Protein AF-A0A353NA26-F1 (afdb_monomer_lite)

pLDDT: mean 91.97, std 5.31, range [67.44, 97.88]

Foldseek 3Di:
DCCLFPVLVVLLVVLVVVLVVLVVVLVVLVVVQVVVVQWDADPNDIDGNLVSLVVNLLSLLVSLQSVLSVLQSVLSVQLLCDDPQFGHDFLLSVPQSNVLSNVLSVLSNVLSVLSVVLNVDPDNVVSNCCSVVVNVVSCCCRPPNPSVVCCVPPCVVPVCVRGVVLSVLLVVLQCVVVVVVVDDDDDDDDDPPDDPVPDDCLDPCNQQVAPDDFVVQQVVCCVAFLVDPQWHWPGWDWDWAAFPSGIFIKIKTQGWGNQVSVPDDPCSLAPAAQWGFAMWMFGRNDDPPVRHTHIQWGDVNIDGHVRRVQFAAQDRTQNAEQDPRFKHKFPWQDFYFHADDPPRRTDTHGDPDDDFDFLLDLVVLVVVCVVVVNCCSNVPPGHDRRMGMDGCSYPVSVVCVVCVQWDKDPDWDWDGDPNDIDIHIDTHHDTSSRGGHD

Sequence (438 aa):
LGFYLFSYPLYQKLIITFLGLMILSLLSTALFYLLAQAYWYQDKKFQFWPRARTHLTILGALFFLIKAGDHYISRYSMLYEEKILLTGVDFTAHHLRIFGNNILTIIAIASACLLICSLFRKHPLRLIFTGLGLWLGSLVLLTLVVPPIVEALMVKPNQFIVEEEYLDHHIQYTRLGFGLDRIKEQAYELNLNADLSTIDKSHPSLTNLRIWDWRPLLPAYNQLQSFRSYYTFYDLDIDRYPTPSGQKQVMIAARELEAGKAENSWLNLHLTYTHGYGLAMNEVSQANSVGQPLFLVKDLPPVVSPALPELKLVRPEIYFGERQNTYSIVRTKEKEFDYPAGAGKTMTTTYQGRDGISLRRFLTRILFAAKLQESNLILSGYIKDESRILLHCNIKERVSKLAPFLGLDSDPYLVVADGRLFWMIDAYTTSRYFPYAK

Secondary structure (DSSP, 8-state):
-HIIIIIHHHHHHHHHHHHHHHHHHHHHHHHHHHHTT-EEEETTEEEE-HHHHHHHHHHHHHHHHHHHHHHHHHHHHGGG-B-SS-BS--HHIIIIIHHHHHHHHHHHHHHHHHHHHHTTSS-HHHHHHHHHHHHHHHHIIIIIIHHHHHIIIIIGGGHHHHHHHHHHHHHHHHHHHTTGGG---------TT--GGGS-TTSHHHHT-----HHHHHHHHHHHT--STTEE----EEEEEEETTEEEEEEEEE-EE-HHHH--SHHIIIIIS--EE-EEEEEEEEE-TTS-EEEEEETTTTEE-TT-TT---S--EESSBSS---EEEES-SSPEEEEEETTTEEEEE----S-SEE--SHHHHHHHHHHHT-THHHH-TT--TT-EEEE--BHHHHHHHH-TTSEE-S--EEEEETTEEEEE--EE---S--TT--

Radius of gyration: 34.39 Å; chains: 1; bounding box: 105×46×80 Å

Structure (mmCIF, N/CA/C/O backbone):
data_AF-A0A353NA26-F1
#
_entry.id   AF-A0A353NA26-F1
#
loop_
_atom_site.group_PDB
_atom_site.id
_atom_site.type_symbol
_atom_site.label_atom_id
_atom_site.label_alt_id
_atom_site.label_comp_id
_atom_site.label_asym_id
_atom_site.label_entity_id
_atom_site.label_seq_id
_atom_site.pdbx_PDB_ins_code
_atom_site.Cartn_x
_atom_site.Cartn_y
_atom_site.Cartn_z
_atom_site.occupancy
_atom_site.B_iso_or_equiv
_atom_site.auth_seq_id
_atom_site.auth_comp_id
_atom_site.auth_asym_id
_atom_site.auth_atom_id
_atom_site.pdbx_PDB_model_num
ATOM 1 N N . LEU A 1 1 ? -3.322 -5.591 -24.172 1.00 85.19 1 LEU A N 1
ATOM 2 C CA . LEU A 1 1 ? -3.339 -5.119 -22.766 1.00 85.19 1 LEU A CA 1
ATOM 3 C C . LEU A 1 1 ? -2.504 -6.006 -21.831 1.00 85.19 1 LEU A C 1
ATOM 5 O O . LEU A 1 1 ? -1.540 -5.506 -21.273 1.00 85.19 1 LEU A O 1
ATOM 9 N N . GLY A 1 2 ? -2.775 -7.316 -21.715 1.00 90.31 2 GLY A N 1
ATOM 10 C CA . GLY A 1 2 ? -2.060 -8.202 -20.771 1.00 90.31 2 GLY A CA 1
ATOM 11 C C . GLY A 1 2 ? -0.522 -8.199 -20.860 1.00 90.31 2 GLY A C 1
ATOM 12 O O . GLY A 1 2 ? 0.140 -8.147 -19.828 1.00 90.31 2 GLY A O 1
ATOM 13 N N . PHE A 1 3 ? 0.057 -8.161 -22.069 1.00 93.19 3 PHE A N 1
ATOM 14 C CA . PHE A 1 3 ? 1.513 -8.021 -22.245 1.00 93.19 3 PHE A CA 1
ATOM 15 C C . PHE A 1 3 ? 2.061 -6.760 -21.561 1.00 93.19 3 PHE A C 1
ATOM 17 O O . PHE A 1 3 ? 3.038 -6.833 -20.827 1.00 93.19 3 PHE A O 1
ATOM 24 N N . TYR A 1 4 ? 1.408 -5.619 -21.772 1.00 92.12 4 TYR A N 1
ATOM 25 C CA . TYR A 1 4 ? 1.833 -4.321 -21.257 1.00 92.12 4 TYR A CA 1
ATOM 26 C C . TYR A 1 4 ? 1.674 -4.212 -19.739 1.00 92.12 4 TYR A C 1
ATOM 28 O O . TYR A 1 4 ? 2.554 -3.667 -19.084 1.00 92.12 4 TYR A O 1
ATOM 36 N N . LEU A 1 5 ? 0.597 -4.764 -19.173 1.00 89.81 5 LEU A N 1
ATOM 37 C CA . LEU A 1 5 ? 0.354 -4.695 -17.728 1.00 89.81 5 LEU A CA 1
ATOM 38 C C . LEU A 1 5 ? 1.222 -5.673 -16.933 1.00 89.81 5 LEU A C 1
ATOM 40 O O . LEU A 1 5 ? 1.643 -5.340 -15.828 1.00 89.81 5 LEU A O 1
ATOM 44 N N . PHE A 1 6 ? 1.466 -6.874 -17.467 1.00 90.50 6 PHE A N 1
ATOM 45 C CA . PHE A 1 6 ? 2.047 -7.976 -16.695 1.00 90.50 6 PHE A CA 1
ATOM 46 C C . PHE A 1 6 ? 3.403 -8.440 -17.235 1.00 90.50 6 PHE A C 1
ATOM 48 O O . PHE A 1 6 ? 4.379 -8.509 -16.489 1.00 90.50 6 PHE A O 1
ATOM 55 N N . SER A 1 7 ? 3.493 -8.754 -18.529 1.00 94.56 7 SER A N 1
ATOM 56 C CA . SER A 1 7 ? 4.694 -9.373 -19.109 1.00 94.56 7 SER A CA 1
ATOM 57 C C . SER A 1 7 ? 5.852 -8.387 -19.263 1.00 94.56 7 SER A C 1
ATOM 59 O O . SER A 1 7 ? 6.984 -8.707 -18.909 1.00 94.56 7 SER A O 1
ATOM 61 N N . TYR A 1 8 ? 5.586 -7.181 -19.763 1.00 94.25 8 TYR A N 1
ATOM 62 C CA . TYR A 1 8 ? 6.605 -6.166 -20.006 1.00 94.25 8 TYR A CA 1
ATOM 63 C C . TYR A 1 8 ? 7.326 -5.730 -18.715 1.00 94.25 8 TYR A C 1
ATOM 65 O O . TYR A 1 8 ? 8.558 -5.804 -18.699 1.00 94.25 8 TYR A O 1
ATOM 73 N N . PRO A 1 9 ? 6.635 -5.371 -17.610 1.00 92.88 9 PRO A N 1
ATOM 74 C CA . PRO A 1 9 ? 7.305 -5.012 -16.358 1.00 92.88 9 PRO A CA 1
ATOM 75 C C . PRO A 1 9 ? 8.165 -6.150 -15.803 1.00 92.88 9 PRO A C 1
ATOM 77 O O . PRO A 1 9 ? 9.255 -5.909 -15.281 1.00 92.88 9 PRO A O 1
ATOM 80 N N . LEU A 1 10 ? 7.707 -7.398 -15.959 1.00 94.44 10 LEU A N 1
ATOM 81 C CA . LEU A 1 10 ? 8.469 -8.581 -15.573 1.00 94.44 10 LEU A CA 1
ATOM 82 C C . LEU A 1 10 ? 9.744 -8.723 -16.416 1.00 94.44 10 LEU A C 1
ATOM 84 O O . LEU A 1 10 ? 10.831 -8.851 -15.853 1.00 94.44 10 LEU A O 1
ATOM 88 N N . TYR A 1 11 ? 9.641 -8.656 -17.747 1.00 95.19 11 TYR A N 1
ATOM 89 C CA . TYR A 1 11 ? 10.803 -8.729 -18.638 1.00 95.19 11 TYR A CA 1
ATOM 90 C C . TYR A 1 11 ? 11.790 -7.591 -18.381 1.00 95.19 11 TYR A C 1
ATOM 92 O O . TYR A 1 11 ? 12.990 -7.838 -18.276 1.00 95.19 11 TYR A O 1
ATOM 100 N N . GLN A 1 12 ? 11.296 -6.367 -18.191 1.00 94.31 12 GLN A N 1
ATOM 101 C CA . GLN A 1 12 ? 12.121 -5.215 -17.842 1.00 94.31 12 GLN A CA 1
ATOM 102 C C . GLN A 1 12 ? 12.862 -5.446 -16.518 1.00 94.31 12 GLN A C 1
ATOM 104 O O . GLN A 1 12 ? 14.072 -5.223 -16.435 1.00 94.31 12 GLN A O 1
ATOM 109 N N . LYS A 1 13 ? 12.176 -5.956 -15.485 1.00 95.00 13 LYS A N 1
ATOM 110 C CA . LYS A 1 13 ? 12.796 -6.253 -14.189 1.00 95.00 13 LYS A CA 1
ATOM 111 C C . LYS A 1 13 ? 13.861 -7.345 -14.296 1.00 95.00 13 LYS A C 1
ATOM 113 O O . LYS A 1 13 ? 14.925 -7.203 -13.689 1.00 95.00 13 LYS A O 1
ATOM 118 N N . LEU A 1 14 ? 13.604 -8.401 -15.069 1.00 96.94 14 LEU A N 1
ATOM 119 C CA . LEU A 1 14 ? 14.572 -9.471 -15.317 1.00 96.94 14 LEU A CA 1
ATOM 120 C C . LEU A 1 14 ? 15.811 -8.939 -16.039 1.00 96.94 14 LEU A C 1
ATOM 122 O O . LEU A 1 14 ? 16.917 -9.151 -15.551 1.00 96.94 14 LEU A O 1
ATOM 126 N N . ILE A 1 15 ? 15.643 -8.200 -17.140 1.00 96.50 15 ILE A N 1
ATOM 127 C CA . ILE A 1 15 ? 16.769 -7.646 -17.905 1.00 96.50 15 ILE A CA 1
ATOM 128 C C . ILE A 1 15 ? 17.620 -6.715 -17.042 1.00 96.50 15 ILE A C 1
ATOM 130 O O . ILE A 1 15 ? 18.834 -6.891 -17.006 1.00 96.50 15 ILE A O 1
ATOM 134 N N . ILE A 1 16 ? 17.014 -5.785 -16.294 1.00 95.88 16 ILE A N 1
ATOM 135 C CA . ILE A 1 16 ? 17.757 -4.882 -15.396 1.00 95.88 16 ILE A CA 1
ATOM 136 C C . ILE A 1 16 ? 18.535 -5.679 -14.340 1.00 95.88 16 ILE A C 1
ATOM 138 O O . ILE A 1 16 ? 19.700 -5.383 -14.074 1.00 95.88 16 ILE A O 1
ATOM 142 N N . THR A 1 17 ? 17.918 -6.713 -13.760 1.00 97.44 17 THR A N 1
ATOM 143 C CA . THR A 1 17 ? 18.562 -7.561 -12.745 1.00 97.44 17 THR A CA 1
ATOM 144 C C . THR A 1 17 ? 19.743 -8.336 -13.337 1.00 97.44 17 THR A C 1
ATOM 146 O O . THR A 1 17 ? 20.843 -8.288 -12.788 1.00 97.44 17 THR A O 1
ATOM 149 N N . PHE A 1 18 ? 19.557 -9.001 -14.481 1.00 96.94 18 PHE A N 1
ATOM 150 C CA . PHE A 1 18 ? 20.625 -9.738 -15.162 1.00 96.94 18 PHE A CA 1
ATOM 151 C C . PHE A 1 18 ? 21.741 -8.819 -15.656 1.00 96.94 18 PHE A C 1
ATOM 153 O O . PHE A 1 18 ? 22.911 -9.169 -15.526 1.00 96.94 18 PHE A O 1
ATOM 160 N N . LEU A 1 19 ? 21.409 -7.633 -16.166 1.00 96.56 19 LEU A N 1
ATOM 161 C CA . LEU A 1 19 ? 22.395 -6.636 -16.570 1.00 96.56 19 LEU A CA 1
ATOM 162 C C . LEU A 1 19 ? 23.231 -6.173 -15.368 1.00 96.56 19 LEU A C 1
ATOM 164 O O . LEU A 1 19 ? 24.453 -6.113 -15.473 1.00 96.56 19 LEU A O 1
ATOM 168 N N . GLY A 1 20 ? 22.599 -5.912 -14.218 1.00 96.81 20 GLY A N 1
ATOM 169 C CA . GLY A 1 20 ? 23.292 -5.559 -12.976 1.00 96.81 20 GLY A CA 1
ATOM 170 C C . GLY A 1 20 ? 24.234 -6.664 -12.489 1.00 96.81 20 GLY A C 1
ATOM 171 O O . GLY A 1 20 ? 25.401 -6.395 -12.204 1.00 96.81 20 GLY A O 1
ATOM 172 N N . LEU A 1 21 ? 23.766 -7.918 -12.474 1.00 97.25 21 LEU A N 1
ATOM 173 C CA . LEU A 1 21 ? 24.596 -9.082 -12.139 1.00 97.25 21 LEU A CA 1
ATOM 174 C C . LEU A 1 21 ? 25.753 -9.274 -13.129 1.00 97.25 21 LEU A C 1
ATOM 176 O O . LEU A 1 21 ? 26.859 -9.612 -12.715 1.00 97.25 21 LEU A O 1
ATOM 180 N N . MET A 1 22 ? 25.529 -9.030 -14.423 1.00 96.88 22 MET A N 1
ATOM 181 C CA . MET A 1 22 ? 26.577 -9.115 -15.442 1.00 96.88 22 MET A CA 1
ATOM 182 C C . MET A 1 22 ? 27.620 -8.021 -15.321 1.00 96.88 22 MET A C 1
ATOM 184 O O . MET A 1 22 ? 28.806 -8.325 -15.416 1.00 96.88 22 MET A O 1
ATOM 188 N N . ILE A 1 23 ? 27.217 -6.778 -15.065 1.00 96.56 23 ILE A N 1
ATOM 189 C CA . ILE A 1 23 ? 28.161 -5.687 -14.811 1.00 96.56 23 ILE A CA 1
ATOM 190 C C . ILE A 1 23 ? 28.985 -6.002 -13.562 1.00 96.56 23 ILE A C 1
ATOM 192 O O . ILE A 1 23 ? 30.209 -5.914 -13.613 1.00 96.56 23 ILE A O 1
ATOM 196 N N . LEU A 1 24 ? 28.346 -6.440 -12.471 1.00 97.44 24 LEU A N 1
ATOM 197 C CA . LEU A 1 24 ? 29.047 -6.832 -11.249 1.00 97.44 24 LEU A CA 1
ATOM 198 C C . LEU A 1 24 ? 30.035 -7.975 -11.514 1.00 97.44 24 LEU A C 1
ATOM 200 O O . LEU A 1 24 ? 31.206 -7.856 -11.173 1.00 97.44 24 LEU A O 1
ATOM 204 N N . SER A 1 25 ? 29.601 -9.043 -12.188 1.00 96.94 25 SER A N 1
ATOM 205 C CA . SER A 1 25 ? 30.463 -10.172 -12.556 1.00 96.94 25 SER A CA 1
ATOM 206 C C . SER A 1 25 ? 31.644 -9.732 -13.424 1.00 96.94 25 SER A C 1
ATOM 208 O O . SER A 1 25 ? 32.778 -10.143 -13.183 1.00 96.94 25 SER A O 1
ATOM 210 N N . LEU A 1 26 ? 31.410 -8.884 -14.428 1.00 95.06 26 LEU A N 1
ATOM 211 C CA . LEU A 1 26 ? 32.451 -8.389 -15.328 1.00 95.06 26 LEU A CA 1
ATOM 212 C C . LEU A 1 26 ? 33.458 -7.501 -14.585 1.00 95.06 26 LEU A C 1
ATOM 214 O O . LEU A 1 26 ? 34.660 -7.674 -14.764 1.00 95.06 26 LEU A O 1
ATOM 218 N N . LEU A 1 27 ? 32.998 -6.611 -13.704 1.00 95.75 27 LEU A N 1
ATOM 219 C CA . LEU A 1 27 ? 33.871 -5.763 -12.888 1.00 95.75 27 LEU A CA 1
ATOM 220 C C . LEU A 1 27 ? 34.656 -6.573 -11.851 1.00 95.75 27 LEU A C 1
ATOM 222 O O . LEU A 1 27 ? 35.863 -6.388 -11.733 1.00 95.75 27 LEU A O 1
ATOM 226 N N . SER A 1 28 ? 34.011 -7.498 -11.136 1.00 96.19 28 SER A N 1
ATOM 227 C CA . SER A 1 28 ? 34.674 -8.356 -10.148 1.00 96.19 28 SER A CA 1
ATOM 228 C C . SER A 1 28 ? 35.721 -9.264 -10.792 1.00 96.19 28 SER A C 1
ATOM 230 O O . SER A 1 28 ? 36.824 -9.392 -10.265 1.00 96.19 28 SER A O 1
ATOM 232 N N . THR A 1 29 ? 35.419 -9.860 -11.949 1.00 94.62 29 THR A N 1
ATOM 233 C CA . THR A 1 29 ? 36.387 -10.695 -12.682 1.00 94.62 29 THR A CA 1
ATOM 234 C C . THR A 1 29 ? 37.525 -9.867 -13.272 1.00 94.62 29 THR A C 1
ATOM 236 O O . THR A 1 29 ? 38.681 -10.275 -13.169 1.00 94.62 29 THR A O 1
ATOM 239 N N . ALA A 1 30 ? 37.241 -8.683 -13.823 1.00 90.69 30 ALA A N 1
ATOM 240 C CA . ALA A 1 30 ? 38.273 -7.766 -14.299 1.00 90.69 30 ALA A CA 1
ATOM 241 C C . ALA A 1 30 ? 39.195 -7.305 -13.158 1.00 90.69 30 ALA A C 1
ATOM 243 O O . ALA A 1 30 ? 40.416 -7.351 -13.308 1.00 90.69 30 ALA A O 1
ATOM 244 N N . LEU A 1 31 ? 38.629 -6.927 -12.006 1.00 93.38 31 LEU A N 1
ATOM 245 C CA . LEU A 1 31 ? 39.381 -6.531 -10.815 1.00 93.38 31 LEU A CA 1
ATOM 246 C C . LEU A 1 31 ? 40.242 -7.680 -10.288 1.00 93.38 31 LEU A C 1
ATOM 248 O O . LEU A 1 31 ? 41.420 -7.476 -10.008 1.00 93.38 31 LEU A O 1
ATOM 252 N N . PHE A 1 32 ? 39.687 -8.889 -10.199 1.00 94.12 32 PHE A N 1
ATOM 253 C CA . PHE A 1 32 ? 40.440 -10.074 -9.795 1.00 94.12 32 PHE A CA 1
ATOM 254 C C . PHE A 1 32 ? 41.658 -10.301 -10.699 1.00 94.12 32 PHE A C 1
ATOM 256 O O . PHE A 1 32 ? 42.764 -10.482 -10.198 1.00 94.12 32 PHE A O 1
ATOM 263 N N . TYR A 1 33 ? 41.487 -10.236 -12.024 1.00 90.62 33 TYR A N 1
ATOM 264 C CA . TYR A 1 33 ? 42.602 -10.408 -12.961 1.00 90.62 33 TYR A CA 1
ATOM 265 C C . TYR A 1 33 ? 43.621 -9.265 -12.914 1.00 90.62 33 TYR A C 1
ATOM 267 O O . TYR A 1 33 ? 44.806 -9.505 -13.148 1.00 90.62 33 TYR A O 1
ATOM 275 N N . LEU A 1 34 ? 43.184 -8.046 -12.591 1.00 88.50 34 LEU A N 1
ATOM 276 C CA . LEU A 1 34 ? 44.075 -6.910 -12.369 1.00 88.50 34 LEU A CA 1
ATOM 277 C C . LEU A 1 34 ? 44.931 -7.129 -11.112 1.00 88.50 34 LEU A C 1
ATOM 279 O O . LEU A 1 34 ? 46.152 -7.010 -11.186 1.00 88.50 34 LEU A O 1
ATOM 283 N N . LEU A 1 35 ? 44.314 -7.514 -9.990 1.00 91.38 35 LEU A N 1
ATOM 284 C CA . LEU A 1 35 ? 45.003 -7.789 -8.722 1.00 91.38 35 LEU A CA 1
ATOM 285 C C . LEU A 1 35 ? 45.927 -9.008 -8.806 1.00 91.38 35 LEU A C 1
ATOM 287 O O . LEU A 1 35 ? 47.027 -8.987 -8.264 1.00 91.38 35 LEU A O 1
ATOM 291 N N . ALA A 1 36 ? 45.510 -10.046 -9.531 1.00 89.12 36 ALA A N 1
ATOM 292 C CA . ALA A 1 36 ? 46.322 -11.229 -9.799 1.00 89.12 36 ALA A CA 1
ATOM 293 C C . ALA A 1 36 ? 47.475 -10.967 -10.788 1.00 89.12 36 ALA A C 1
ATOM 295 O O . ALA A 1 36 ? 48.194 -11.904 -11.128 1.00 89.12 36 ALA A O 1
ATOM 296 N N . GLN A 1 37 ? 47.628 -9.729 -11.284 1.00 84.69 37 GLN A N 1
ATOM 297 C CA . GLN A 1 37 ? 48.629 -9.341 -12.282 1.00 84.69 37 GLN A CA 1
ATOM 298 C C . GLN A 1 37 ? 48.627 -10.278 -13.499 1.00 84.69 37 GLN A C 1
ATOM 300 O O . GLN A 1 37 ? 49.669 -10.650 -14.036 1.00 84.69 37 GLN A O 1
ATOM 305 N N . ALA A 1 38 ? 47.435 -10.661 -13.971 1.00 81.06 38 ALA A N 1
ATOM 306 C CA . ALA A 1 38 ? 47.245 -11.555 -15.117 1.00 81.06 38 ALA A CA 1
ATOM 307 C C . ALA A 1 38 ? 47.555 -10.878 -16.475 1.00 81.06 3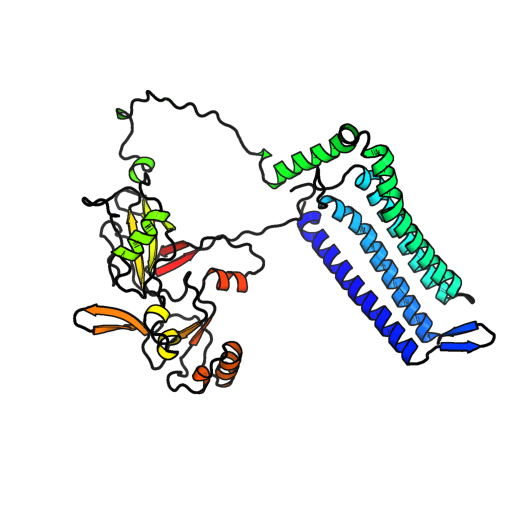8 ALA A C 1
ATOM 309 O O . ALA A 1 38 ? 46.945 -11.194 -17.504 1.00 81.06 38 ALA A O 1
ATOM 310 N N . TYR A 1 39 ? 48.496 -9.933 -16.476 1.00 80.88 39 TYR A N 1
ATOM 311 C CA . TYR A 1 39 ? 48.973 -9.167 -17.615 1.00 80.88 39 TYR A CA 1
ATOM 312 C C . TYR A 1 39 ? 50.503 -9.076 -17.581 1.00 80.88 39 TYR A C 1
ATOM 314 O O . TYR A 1 39 ? 51.113 -9.037 -16.517 1.00 80.88 39 TYR A O 1
ATOM 322 N N . TRP A 1 40 ? 51.137 -9.014 -18.749 1.00 78.50 40 TRP A N 1
ATOM 323 C CA . TRP A 1 40 ? 52.563 -8.717 -18.864 1.00 78.50 40 TRP A CA 1
ATOM 324 C C . TRP A 1 40 ? 52.828 -7.784 -20.044 1.00 78.50 40 TRP A C 1
ATOM 326 O O . TRP A 1 40 ? 52.014 -7.644 -20.965 1.00 78.50 40 TRP A O 1
ATOM 336 N N . TYR A 1 41 ? 53.980 -7.121 -20.001 1.00 74.94 41 TYR A N 1
ATOM 337 C CA . TYR A 1 41 ? 54.417 -6.185 -21.026 1.00 74.94 41 TYR A CA 1
ATOM 338 C C . TYR A 1 41 ? 55.638 -6.753 -21.747 1.00 74.94 41 TYR A C 1
ATOM 340 O O . TYR A 1 41 ? 56.676 -6.969 -21.129 1.00 74.94 41 TYR A O 1
ATOM 348 N N . GLN A 1 42 ? 55.510 -7.011 -23.048 1.00 70.12 42 GLN A N 1
ATOM 349 C CA . GLN A 1 42 ? 56.597 -7.530 -23.883 1.00 70.12 42 GLN A CA 1
ATOM 350 C C . GLN A 1 42 ? 56.565 -6.828 -25.246 1.00 70.12 42 GLN A C 1
ATOM 352 O O . GLN A 1 42 ? 55.502 -6.706 -25.853 1.00 70.12 42 GLN A O 1
ATOM 357 N N . ASP A 1 43 ? 57.706 -6.314 -25.715 1.00 69.50 43 ASP A N 1
ATOM 358 C CA . ASP A 1 43 ? 57.867 -5.644 -27.021 1.00 69.50 43 ASP A CA 1
ATOM 359 C C . ASP A 1 43 ? 56.856 -4.520 -27.314 1.00 69.50 43 ASP A C 1
ATOM 361 O O . ASP A 1 43 ? 56.253 -4.458 -28.389 1.00 69.50 43 ASP A O 1
ATOM 365 N N . LYS A 1 44 ? 56.628 -3.629 -26.338 1.00 67.44 44 LYS A N 1
ATOM 366 C CA . LYS A 1 44 ? 55.615 -2.553 -26.400 1.00 67.44 44 LYS A CA 1
ATOM 367 C C . LYS A 1 44 ? 54.173 -3.042 -26.623 1.00 67.44 44 LYS A C 1
ATOM 369 O O . LYS A 1 44 ? 53.304 -2.264 -27.014 1.00 67.44 44 LYS A O 1
ATOM 374 N N . LYS A 1 45 ? 53.896 -4.327 -26.379 1.00 69.00 45 LYS A N 1
ATOM 375 C CA . LYS A 1 45 ? 52.565 -4.931 -26.491 1.00 69.00 45 LYS A CA 1
ATOM 376 C C . LYS A 1 45 ? 52.097 -5.389 -25.119 1.00 69.00 45 LYS A C 1
ATOM 378 O O . LYS A 1 45 ? 52.761 -6.164 -24.436 1.00 69.00 45 LYS A O 1
ATOM 383 N N . PHE A 1 46 ? 50.915 -4.919 -24.745 1.00 71.06 46 PHE A N 1
ATOM 384 C CA . PHE A 1 46 ? 50.217 -5.367 -23.551 1.00 71.06 46 PHE A CA 1
ATOM 385 C C . PHE A 1 46 ? 49.540 -6.712 -23.836 1.00 71.06 46 PHE A C 1
ATOM 387 O O . PHE A 1 46 ? 48.725 -6.808 -24.761 1.00 71.06 46 PHE A O 1
ATOM 394 N N . GLN A 1 47 ? 49.902 -7.756 -23.090 1.00 72.56 47 GLN A N 1
ATOM 395 C CA . GLN A 1 47 ? 49.342 -9.097 -23.250 1.00 72.56 47 GLN A CA 1
ATOM 396 C C . GLN A 1 47 ? 48.682 -9.560 -21.951 1.00 72.56 47 GLN A C 1
ATOM 398 O O . GLN A 1 47 ? 49.172 -9.293 -20.860 1.00 72.56 47 GLN A O 1
ATOM 403 N N . PHE A 1 48 ? 47.558 -10.261 -22.086 1.00 76.81 48 PHE A N 1
ATOM 404 C CA . PHE A 1 48 ? 46.820 -10.866 -20.980 1.00 76.81 48 PHE A CA 1
ATOM 405 C C . PHE A 1 48 ? 46.946 -12.381 -21.022 1.00 76.81 48 PHE A C 1
ATOM 407 O O . PHE A 1 48 ? 47.100 -12.973 -22.095 1.00 76.81 48 PHE A O 1
ATOM 414 N N . TRP A 1 49 ? 46.752 -13.019 -19.869 1.00 82.38 49 TRP A N 1
ATOM 415 C CA . TRP A 1 49 ? 46.594 -14.467 -19.797 1.00 82.38 49 TRP A CA 1
ATOM 416 C C . TRP A 1 49 ? 45.476 -14.939 -20.749 1.00 82.38 49 TRP A C 1
ATOM 418 O O . TRP A 1 49 ? 44.353 -14.426 -20.672 1.00 82.38 49 TRP A O 1
ATOM 428 N N . PRO A 1 50 ? 45.720 -15.942 -21.618 1.00 81.81 50 PRO A N 1
ATOM 429 C CA . PRO A 1 50 ? 44.735 -16.385 -22.610 1.00 81.81 50 PRO A CA 1
ATOM 430 C C . PRO A 1 50 ? 43.381 -16.794 -22.008 1.00 81.81 50 PRO A C 1
ATOM 432 O O . PRO A 1 50 ? 42.328 -16.497 -22.577 1.00 81.81 50 PRO A O 1
ATOM 435 N N . ARG A 1 51 ? 43.396 -17.421 -20.822 1.00 86.25 51 ARG A N 1
ATOM 436 C CA . ARG A 1 51 ? 42.181 -17.802 -20.082 1.00 86.25 51 ARG A CA 1
ATOM 437 C C . ARG A 1 51 ? 41.414 -16.587 -19.557 1.00 86.25 51 ARG A C 1
ATOM 439 O O . ARG A 1 51 ? 40.203 -16.529 -19.741 1.00 86.25 51 ARG A O 1
ATOM 446 N N . ALA A 1 52 ? 42.112 -15.606 -18.979 1.00 86.88 52 ALA A N 1
ATOM 447 C CA . ALA A 1 52 ? 41.504 -14.366 -18.492 1.00 86.88 52 ALA A CA 1
ATOM 448 C C . ALA A 1 52 ? 40.856 -13.580 -19.639 1.00 86.88 52 ALA A C 1
ATOM 450 O O . ALA A 1 52 ? 39.704 -13.165 -19.547 1.00 86.88 52 ALA A O 1
ATOM 451 N N . ARG A 1 53 ? 41.557 -13.476 -20.774 1.00 86.00 53 ARG A N 1
ATOM 452 C CA . ARG A 1 53 ? 41.022 -12.869 -21.997 1.00 86.00 53 ARG A CA 1
ATOM 453 C C . ARG A 1 53 ? 39.766 -13.585 -22.490 1.00 86.00 53 ARG A C 1
ATOM 455 O O . ARG A 1 53 ? 38.787 -12.919 -22.815 1.00 86.00 53 ARG A O 1
ATOM 462 N N . THR A 1 54 ? 39.787 -14.915 -22.567 1.00 88.69 54 THR A N 1
ATOM 463 C CA . THR A 1 54 ? 38.636 -15.698 -23.047 1.00 88.69 54 THR A CA 1
ATOM 464 C C . THR A 1 54 ? 37.433 -15.507 -22.130 1.00 88.69 54 THR A C 1
ATOM 466 O O . THR A 1 54 ? 36.345 -15.201 -22.607 1.00 88.69 54 THR A O 1
ATOM 469 N N . HIS A 1 55 ? 37.648 -15.591 -20.817 1.00 91.94 55 HIS A N 1
ATOM 470 C CA . HIS A 1 55 ? 36.607 -15.390 -19.816 1.00 91.94 55 HIS A CA 1
ATOM 471 C C . HIS A 1 55 ? 35.972 -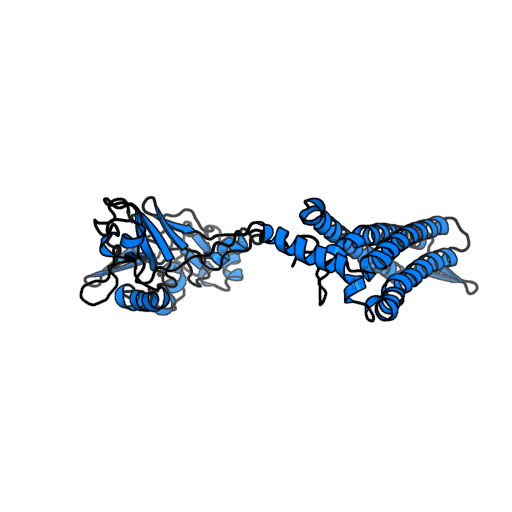13.991 -19.915 1.00 91.94 55 HIS A C 1
ATOM 473 O O . HIS A 1 55 ? 34.756 -13.886 -20.056 1.00 91.94 55 HIS A O 1
ATOM 479 N N . LEU A 1 56 ? 36.782 -12.925 -19.948 1.00 91.75 56 LEU A N 1
ATOM 480 C CA . LEU A 1 56 ? 36.288 -11.548 -20.086 1.00 91.75 56 LEU A CA 1
ATOM 481 C C . LEU A 1 56 ? 35.583 -11.301 -21.427 1.00 91.75 56 LEU A C 1
ATOM 483 O O . LEU A 1 56 ? 34.603 -10.564 -21.482 1.00 91.75 56 LEU A O 1
ATOM 487 N N . THR A 1 57 ? 36.045 -11.935 -22.507 1.00 92.31 57 THR A N 1
ATOM 488 C CA . THR A 1 57 ? 35.415 -11.809 -23.831 1.00 92.31 57 THR A CA 1
ATOM 489 C C . THR A 1 57 ? 34.049 -12.495 -23.868 1.00 92.31 57 THR A C 1
ATOM 491 O O . THR A 1 57 ? 33.109 -11.929 -24.421 1.00 92.31 57 THR A O 1
ATOM 494 N N . ILE A 1 58 ? 33.913 -13.677 -23.253 1.00 94.06 58 ILE A N 1
ATOM 495 C CA . ILE A 1 58 ? 32.625 -14.379 -23.135 1.00 94.06 58 ILE A CA 1
ATOM 496 C C . ILE A 1 58 ? 31.646 -13.554 -22.294 1.00 94.06 58 ILE A C 1
ATOM 498 O O . ILE A 1 58 ? 30.508 -13.348 -22.716 1.00 94.06 58 ILE A O 1
ATOM 502 N N . LEU A 1 59 ? 32.094 -13.023 -21.151 1.00 95.25 59 LEU A N 1
ATOM 503 C CA . LEU A 1 59 ? 31.273 -12.140 -20.316 1.00 95.25 59 LEU A CA 1
ATOM 504 C C . LEU A 1 59 ? 30.851 -10.873 -21.071 1.00 95.25 59 LEU A C 1
ATOM 506 O O . LEU A 1 59 ? 29.688 -10.481 -21.011 1.00 95.25 59 LEU A O 1
ATOM 510 N N . GLY A 1 60 ? 31.764 -10.265 -21.833 1.00 95.12 60 GLY A N 1
ATOM 511 C CA . GLY A 1 60 ? 31.461 -9.118 -22.686 1.00 95.12 60 GLY A CA 1
ATOM 512 C C . GLY A 1 60 ? 30.438 -9.444 -23.777 1.00 95.12 60 GLY A C 1
ATOM 513 O O . GLY A 1 60 ? 29.498 -8.681 -23.984 1.00 95.12 60 GLY A O 1
ATOM 514 N N . ALA A 1 61 ? 30.565 -10.589 -24.452 1.00 96.06 61 ALA A N 1
ATOM 515 C CA . ALA A 1 61 ? 29.598 -11.012 -25.464 1.00 96.06 61 ALA A CA 1
ATOM 516 C C . ALA A 1 61 ? 28.203 -11.240 -24.856 1.00 96.06 61 ALA A C 1
ATOM 518 O O . ALA A 1 61 ? 27.212 -10.763 -25.406 1.00 96.06 61 ALA A O 1
ATOM 519 N N . LEU A 1 62 ? 28.124 -11.893 -23.691 1.00 96.69 62 LEU A N 1
ATOM 520 C CA . LEU A 1 62 ? 26.865 -12.096 -22.970 1.00 96.69 62 LEU A CA 1
ATOM 521 C C . LEU A 1 62 ? 26.233 -10.767 -22.530 1.00 96.69 62 LEU A C 1
ATOM 523 O O . LEU A 1 62 ? 25.024 -10.584 -22.674 1.00 96.69 62 LEU A O 1
ATOM 527 N N . PHE A 1 63 ? 27.047 -9.816 -22.065 1.00 97.44 63 PHE A N 1
ATOM 528 C CA . PHE A 1 63 ? 26.599 -8.457 -21.764 1.00 97.44 63 PHE A CA 1
ATOM 529 C C . PHE A 1 63 ? 25.934 -7.800 -22.982 1.00 97.44 63 PHE A C 1
ATOM 531 O O . PHE A 1 63 ? 24.834 -7.260 -22.861 1.00 97.44 63 PHE A O 1
ATOM 538 N N . PHE A 1 64 ? 26.550 -7.890 -24.165 1.00 97.69 64 PHE A N 1
ATOM 539 C CA . PHE A 1 64 ? 25.976 -7.322 -25.386 1.00 97.69 64 PHE A CA 1
ATOM 540 C C . PHE A 1 64 ? 24.691 -8.026 -25.837 1.00 97.69 64 PHE A C 1
ATOM 542 O O . PHE A 1 64 ? 23.784 -7.355 -26.323 1.00 97.69 64 PHE A O 1
ATOM 549 N N . LEU A 1 65 ? 24.557 -9.339 -25.626 1.00 97.38 65 LEU A N 1
ATOM 550 C CA . LEU A 1 65 ? 23.308 -10.059 -25.904 1.00 97.38 65 LEU A CA 1
ATOM 551 C C . LEU A 1 65 ? 22.166 -9.607 -24.984 1.00 97.38 65 LEU A C 1
ATOM 553 O O . LEU A 1 65 ? 21.059 -9.350 -25.456 1.00 97.38 65 LEU A O 1
ATOM 557 N N . ILE A 1 66 ? 22.438 -9.436 -23.688 1.00 97.38 66 ILE A N 1
ATOM 558 C CA . ILE A 1 66 ? 21.451 -8.884 -22.748 1.00 97.38 66 ILE A CA 1
ATOM 559 C C . ILE A 1 66 ? 21.105 -7.444 -23.137 1.00 97.38 66 ILE A C 1
ATOM 561 O O . ILE A 1 66 ? 19.931 -7.078 -23.136 1.00 97.38 66 ILE A O 1
ATOM 565 N N . LYS A 1 67 ? 22.095 -6.643 -23.555 1.00 97.19 67 LYS A N 1
ATOM 566 C CA . LYS A 1 67 ? 21.864 -5.288 -24.074 1.00 97.19 67 LYS A CA 1
ATOM 567 C C . LYS A 1 67 ? 21.058 -5.248 -25.367 1.00 97.19 67 LYS A C 1
ATOM 569 O O . LYS A 1 67 ? 20.275 -4.322 -25.551 1.00 97.19 67 LYS A O 1
ATOM 574 N N . ALA A 1 68 ? 21.196 -6.233 -26.247 1.00 97.38 68 ALA A N 1
ATOM 575 C CA . ALA A 1 68 ? 20.346 -6.338 -27.426 1.00 97.38 68 ALA A CA 1
ATOM 576 C C . ALA A 1 68 ? 18.876 -6.552 -27.031 1.00 97.38 68 ALA A C 1
ATOM 578 O O . ALA A 1 68 ? 17.994 -5.888 -27.582 1.00 97.38 68 ALA A O 1
ATOM 579 N N . GLY A 1 69 ? 18.631 -7.423 -26.043 1.00 96.81 69 GLY A N 1
ATOM 580 C CA . GLY A 1 69 ? 17.307 -7.637 -25.455 1.00 96.81 69 GLY A CA 1
ATOM 581 C C . GLY A 1 69 ? 16.745 -6.382 -24.782 1.00 96.81 69 GLY A C 1
ATOM 582 O O . GLY A 1 69 ? 15.595 -6.032 -25.027 1.00 96.81 69 GLY A O 1
ATOM 583 N N . ASP A 1 70 ? 17.571 -5.676 -24.005 1.00 96.75 70 ASP A N 1
ATOM 584 C CA . ASP A 1 70 ? 17.250 -4.392 -23.360 1.00 96.75 70 ASP A CA 1
ATOM 585 C C . ASP A 1 70 ? 16.758 -3.359 -24.383 1.00 96.75 70 ASP A C 1
ATOM 587 O O . ASP A 1 70 ? 15.637 -2.859 -24.279 1.00 96.75 70 ASP A O 1
ATOM 591 N N . HIS A 1 71 ? 17.540 -3.118 -25.441 1.00 95.88 71 HIS A N 1
ATOM 592 C CA . HIS A 1 71 ? 17.167 -2.209 -26.532 1.00 95.88 71 HIS A CA 1
ATOM 593 C C . HIS A 1 71 ? 15.890 -2.657 -27.245 1.00 95.88 71 HIS A C 1
ATOM 595 O O . HIS A 1 71 ? 15.020 -1.836 -27.539 1.00 95.88 71 HIS A O 1
ATOM 601 N N . TYR A 1 72 ? 15.725 -3.966 -27.457 1.00 95.56 72 TYR A N 1
ATOM 602 C CA . TYR A 1 72 ? 14.552 -4.503 -28.138 1.00 95.56 72 TYR A CA 1
ATOM 603 C C . TYR A 1 72 ? 13.270 -4.230 -27.346 1.00 95.56 72 TYR A C 1
ATOM 605 O O . TYR A 1 72 ? 12.287 -3.776 -27.932 1.00 95.56 72 TYR A O 1
ATOM 613 N N . ILE A 1 73 ? 13.268 -4.469 -26.031 1.00 95.25 73 ILE A N 1
ATOM 614 C CA . ILE A 1 73 ? 12.077 -4.247 -25.200 1.00 95.25 73 ILE A CA 1
ATOM 615 C C . ILE A 1 73 ? 11.877 -2.774 -24.828 1.00 95.25 73 ILE A C 1
ATOM 617 O O . ILE A 1 73 ? 10.747 -2.369 -24.561 1.00 95.25 73 ILE A O 1
ATOM 621 N N . SER A 1 74 ? 12.934 -1.955 -24.861 1.00 93.38 74 SER A N 1
ATOM 622 C CA . SER A 1 74 ? 12.882 -0.530 -24.501 1.00 93.38 74 SER A CA 1
ATOM 623 C C . SER A 1 74 ? 11.945 0.293 -25.386 1.00 93.38 74 SER A C 1
ATOM 625 O O . SER A 1 74 ? 11.540 1.379 -24.994 1.00 93.38 74 SER A O 1
ATOM 627 N N . ARG A 1 75 ? 11.533 -0.210 -26.557 1.00 90.50 75 ARG A N 1
ATOM 628 C CA . ARG A 1 75 ? 10.474 0.424 -27.364 1.00 90.50 75 ARG A CA 1
ATOM 629 C C . ARG A 1 75 ? 9.142 0.531 -26.610 1.00 90.50 75 ARG A C 1
ATOM 631 O O . ARG A 1 75 ? 8.413 1.496 -26.784 1.00 90.50 75 ARG A O 1
ATOM 638 N N . TYR A 1 76 ? 8.826 -0.461 -25.775 1.00 93.06 76 TYR A N 1
ATOM 639 C CA . TYR A 1 76 ? 7.544 -0.532 -25.078 1.00 93.06 76 TYR A CA 1
ATOM 640 C C . TYR A 1 76 ? 7.506 0.392 -23.861 1.00 93.06 76 TYR A C 1
ATOM 642 O O . TYR A 1 76 ? 6.424 0.800 -23.456 1.00 93.06 76 TYR A O 1
ATOM 650 N N . SER A 1 77 ? 8.669 0.766 -23.308 1.00 92.00 77 SER A N 1
ATOM 651 C CA . SER A 1 77 ? 8.751 1.705 -22.182 1.00 92.00 77 SER A CA 1
ATOM 652 C C . SER A 1 77 ? 8.161 3.073 -22.527 1.00 92.00 77 SER A C 1
ATOM 654 O O . SER A 1 77 ? 7.581 3.726 -21.664 1.00 92.00 77 SER A O 1
ATOM 656 N N . MET A 1 78 ? 8.258 3.465 -23.801 1.00 92.62 78 MET A N 1
ATOM 657 C CA . MET A 1 78 ? 7.806 4.758 -24.315 1.00 92.62 78 MET A CA 1
ATOM 658 C C . MET A 1 78 ? 6.296 4.942 -24.178 1.00 92.62 78 MET A C 1
ATOM 660 O O . MET A 1 78 ? 5.832 6.068 -24.104 1.00 92.62 78 MET A O 1
ATOM 664 N N . LEU A 1 79 ? 5.532 3.850 -24.089 1.00 94.19 79 LEU A N 1
ATOM 665 C CA . LEU A 1 79 ? 4.085 3.882 -23.869 1.00 94.19 79 LEU A CA 1
ATOM 666 C C . LEU A 1 79 ? 3.698 4.390 -22.473 1.00 94.19 79 LEU A C 1
ATOM 668 O O . LEU A 1 79 ? 2.541 4.740 -22.269 1.00 94.19 79 LEU A O 1
ATOM 672 N N . TYR A 1 80 ? 4.640 4.412 -21.529 1.00 93.19 80 TYR A N 1
ATOM 673 C CA . TYR A 1 80 ? 4.430 4.826 -20.137 1.00 93.19 80 TYR A CA 1
ATOM 674 C C . TYR A 1 80 ? 5.228 6.083 -19.779 1.00 93.19 80 TYR A C 1
ATOM 676 O O . TYR A 1 80 ? 5.357 6.425 -18.606 1.00 93.19 80 TYR A O 1
ATOM 684 N N . GLU A 1 81 ? 5.854 6.722 -20.766 1.00 92.75 81 GLU A N 1
ATOM 685 C CA . GLU A 1 81 ? 6.687 7.892 -20.532 1.00 92.75 81 GLU A CA 1
ATOM 686 C C . GLU A 1 81 ? 5.810 9.125 -20.335 1.00 92.75 81 GLU A C 1
ATOM 688 O O . GLU A 1 81 ? 5.073 9.525 -21.236 1.00 92.75 81 GLU A O 1
ATOM 693 N N . GLU A 1 82 ? 5.894 9.719 -19.149 1.00 92.06 82 GLU A N 1
ATOM 694 C CA . GLU A 1 82 ? 5.172 10.941 -18.817 1.00 92.06 82 GLU A CA 1
ATOM 695 C C . GLU A 1 82 ? 5.925 12.164 -19.345 1.00 92.06 82 GLU A C 1
ATOM 697 O O . GLU A 1 82 ? 7.099 12.377 -19.026 1.00 92.06 82 GLU A O 1
ATOM 702 N N . LYS A 1 83 ? 5.235 12.983 -20.138 1.00 89.88 83 LYS A N 1
ATOM 703 C CA . LYS A 1 83 ? 5.737 14.249 -20.681 1.00 89.88 83 LYS A CA 1
ATOM 704 C C . LYS A 1 83 ? 4.801 15.379 -20.263 1.00 89.88 83 LYS A C 1
ATOM 706 O O . LYS A 1 83 ? 3.780 15.159 -19.620 1.00 89.88 83 LYS A O 1
ATOM 711 N N . ILE A 1 84 ? 5.160 16.608 -20.628 1.00 87.12 84 ILE A N 1
ATOM 712 C CA . ILE A 1 84 ? 4.407 17.814 -20.248 1.00 87.12 84 ILE A CA 1
ATOM 713 C C . ILE A 1 84 ? 2.975 17.778 -20.807 1.00 87.12 84 ILE A C 1
ATOM 715 O O . ILE A 1 84 ? 2.045 18.135 -20.094 1.00 87.12 84 ILE A O 1
ATOM 719 N N . LEU A 1 85 ? 2.803 17.364 -22.067 1.00 86.44 85 LEU A N 1
ATOM 720 C CA . LEU A 1 85 ? 1.514 17.448 -22.769 1.00 86.44 85 LEU A CA 1
ATOM 721 C C . LEU A 1 85 ? 0.775 16.112 -22.897 1.00 86.44 85 LEU A C 1
ATOM 723 O O . LEU A 1 85 ? -0.433 16.110 -23.099 1.00 86.44 85 LEU A O 1
ATOM 727 N N . LEU A 1 86 ? 1.487 14.988 -22.817 1.00 93.19 86 LEU A N 1
ATOM 728 C CA . LEU A 1 86 ? 0.914 13.658 -23.010 1.00 93.19 86 LEU A CA 1
ATOM 729 C C . LEU A 1 86 ? 1.678 12.604 -22.218 1.00 93.19 86 LEU A C 1
ATOM 731 O O . LEU A 1 86 ? 2.832 12.802 -21.835 1.00 93.19 86 LEU A O 1
ATOM 735 N N . THR A 1 87 ? 1.041 11.456 -22.021 1.00 93.69 87 THR A N 1
ATOM 736 C CA . THR A 1 87 ? 1.713 10.232 -21.576 1.00 93.69 87 THR A CA 1
ATOM 737 C C . THR A 1 87 ? 1.754 9.246 -22.731 1.00 93.69 87 THR A C 1
ATOM 739 O O . THR A 1 87 ? 0.731 8.977 -23.354 1.00 93.69 87 THR A O 1
ATOM 742 N N . GLY A 1 88 ? 2.938 8.709 -23.022 1.00 93.50 88 GLY A N 1
ATOM 743 C CA . GLY A 1 88 ? 3.137 7.734 -24.087 1.00 93.50 88 GLY A CA 1
ATOM 744 C C . GLY A 1 88 ? 4.076 8.190 -25.205 1.00 93.50 88 GLY A C 1
ATOM 745 O O . GLY A 1 88 ? 4.954 9.044 -25.037 1.00 93.50 88 GLY A O 1
ATOM 746 N N . VAL A 1 89 ? 3.919 7.549 -26.362 1.00 94.69 89 VAL A N 1
ATOM 747 C CA . VAL A 1 89 ? 4.744 7.794 -27.552 1.00 94.69 89 VAL A CA 1
ATOM 748 C C . VAL A 1 89 ? 4.344 9.136 -28.159 1.00 94.69 89 VAL A C 1
ATOM 750 O O . VAL A 1 89 ? 3.171 9.331 -28.439 1.00 94.69 89 VAL A O 1
ATOM 753 N N . ASP A 1 90 ? 5.320 10.021 -28.357 1.00 93.88 90 ASP A N 1
ATOM 754 C CA . ASP A 1 90 ? 5.199 11.271 -29.118 1.00 93.88 90 ASP A CA 1
ATOM 755 C C . ASP A 1 90 ? 5.826 11.097 -30.510 1.00 93.88 90 ASP A C 1
ATOM 757 O O . ASP A 1 90 ? 6.411 10.047 -30.819 1.00 93.88 90 ASP A O 1
ATOM 761 N N . PHE A 1 91 ? 5.766 12.137 -31.340 1.00 94.31 91 PHE A N 1
ATOM 762 C CA . PHE A 1 91 ? 6.322 12.097 -32.692 1.00 94.31 91 PHE A CA 1
ATOM 763 C C . PHE A 1 91 ? 7.798 11.675 -32.724 1.00 94.31 91 PHE A C 1
ATOM 765 O O . PHE A 1 91 ? 8.200 10.809 -33.516 1.00 94.31 91 PHE A O 1
ATOM 772 N N . THR A 1 92 ? 8.611 12.265 -31.845 1.00 93.25 92 THR A N 1
ATOM 773 C CA . THR A 1 92 ? 10.051 11.992 -31.735 1.00 93.25 92 THR A CA 1
ATOM 774 C C . THR A 1 92 ? 10.310 10.544 -31.313 1.00 93.25 92 THR A C 1
ATOM 776 O O . THR A 1 92 ? 11.195 9.876 -31.860 1.00 93.25 92 THR A O 1
ATOM 779 N N . ALA A 1 93 ? 9.544 10.017 -30.357 1.00 93.81 93 ALA A N 1
ATOM 780 C CA . ALA A 1 93 ? 9.667 8.636 -29.923 1.00 93.81 93 ALA A CA 1
ATOM 781 C C . ALA A 1 93 ? 9.275 7.661 -31.033 1.00 93.81 93 ALA A C 1
ATOM 783 O O . ALA A 1 93 ? 10.038 6.727 -31.296 1.00 93.81 93 ALA A O 1
ATOM 784 N N . HIS A 1 94 ? 8.149 7.907 -31.709 1.00 94.12 94 HIS A N 1
ATOM 785 C CA . HIS A 1 94 ? 7.642 7.056 -32.781 1.00 94.12 94 HIS A CA 1
ATOM 786 C C . HIS A 1 94 ? 8.663 6.891 -33.913 1.00 94.12 94 HIS A C 1
ATOM 788 O O . HIS A 1 94 ? 9.024 5.769 -34.271 1.00 94.12 94 HIS A O 1
ATOM 794 N N . HIS A 1 95 ? 9.186 8.005 -34.430 1.00 92.56 95 HIS A N 1
ATOM 795 C CA . HIS A 1 95 ? 10.035 7.989 -35.620 1.00 92.56 95 HIS A CA 1
ATOM 796 C C . HIS A 1 95 ? 11.516 7.755 -35.321 1.00 92.56 95 HIS A C 1
ATOM 798 O O . HIS A 1 95 ? 12.199 7.098 -36.105 1.00 92.56 95 HIS A O 1
ATOM 804 N N . LEU A 1 96 ? 12.036 8.276 -34.205 1.00 94.19 96 LEU A N 1
ATOM 805 C CA . LEU A 1 96 ? 13.477 8.261 -33.943 1.00 94.19 96 LEU A CA 1
ATOM 806 C C . LEU A 1 96 ? 13.864 7.288 -32.851 1.00 94.19 96 LEU A C 1
ATOM 808 O O . LEU A 1 96 ? 14.783 6.500 -33.047 1.00 94.19 96 LEU A O 1
ATOM 812 N N . ARG A 1 97 ? 13.194 7.309 -31.697 1.00 94.06 97 ARG A N 1
ATOM 813 C CA . ARG A 1 97 ? 13.652 6.503 -30.556 1.00 94.06 97 ARG A CA 1
ATOM 814 C C . ARG A 1 97 ? 13.336 5.023 -30.744 1.00 94.06 97 ARG A C 1
ATOM 816 O O . ARG A 1 97 ? 14.198 4.191 -30.467 1.00 94.06 97 ARG A O 1
ATOM 823 N N . ILE A 1 98 ? 12.149 4.673 -31.249 1.00 94.50 98 ILE A N 1
ATOM 824 C CA . ILE A 1 98 ? 11.813 3.276 -31.576 1.00 94.50 98 ILE A CA 1
ATOM 825 C C . ILE A 1 98 ? 12.757 2.752 -32.665 1.00 94.50 98 ILE A C 1
ATOM 827 O O . ILE A 1 98 ? 13.332 1.670 -32.522 1.00 94.50 98 ILE A O 1
ATOM 831 N N . PHE A 1 99 ? 12.960 3.534 -33.727 1.00 94.31 99 PHE A N 1
ATOM 832 C CA . PHE A 1 99 ? 13.877 3.186 -34.810 1.00 94.31 99 PHE A CA 1
ATOM 833 C C . PHE A 1 99 ? 15.329 3.051 -34.323 1.00 94.31 99 PHE A C 1
ATOM 835 O O . PHE A 1 99 ? 15.991 2.050 -34.602 1.00 94.31 99 PHE A O 1
ATOM 842 N N . GLY A 1 100 ? 15.800 4.003 -33.520 1.00 94.94 100 GLY A N 1
ATOM 843 C CA . GLY A 1 100 ? 17.126 4.003 -32.912 1.00 94.94 100 GLY A CA 1
ATOM 844 C C . GLY A 1 100 ? 17.355 2.780 -32.028 1.00 94.94 100 GLY A C 1
ATOM 845 O O . GLY A 1 100 ? 18.382 2.120 -32.160 1.00 94.94 100 GLY A O 1
ATOM 846 N N . ASN A 1 101 ? 16.375 2.398 -31.206 1.00 95.00 101 ASN A N 1
ATOM 847 C CA . ASN A 1 101 ? 16.446 1.179 -30.399 1.00 95.00 101 ASN A CA 1
ATOM 848 C C . ASN A 1 101 ? 16.536 -0.092 -31.258 1.00 95.00 101 ASN A C 1
ATOM 850 O O . ASN A 1 101 ? 17.314 -0.986 -30.931 1.00 95.00 101 ASN A O 1
ATOM 854 N N . ASN A 1 102 ? 15.819 -0.169 -32.386 1.00 95.19 102 ASN A N 1
ATOM 855 C CA . ASN A 1 102 ? 15.958 -1.293 -33.322 1.00 95.19 102 ASN A CA 1
ATOM 856 C C . ASN A 1 102 ? 17.378 -1.385 -33.897 1.00 95.19 102 ASN A C 1
ATOM 858 O O . ASN A 1 102 ? 17.958 -2.472 -33.941 1.00 95.19 102 ASN A O 1
ATOM 862 N N . ILE A 1 103 ? 17.961 -0.250 -34.297 1.00 96.56 103 ILE A N 1
ATOM 863 C CA . ILE A 1 103 ? 19.349 -0.199 -34.773 1.00 96.56 103 ILE A CA 1
ATOM 864 C C . ILE A 1 103 ? 20.311 -0.622 -33.659 1.00 96.56 103 ILE A C 1
ATOM 866 O O . ILE A 1 103 ? 21.196 -1.444 -33.890 1.00 96.56 103 ILE A O 1
ATOM 870 N N . LEU A 1 104 ? 20.127 -0.118 -32.438 1.00 96.56 104 LEU A N 1
ATOM 871 C CA . LEU A 1 104 ? 20.974 -0.457 -31.295 1.00 96.56 104 LEU A CA 1
ATOM 872 C C . LEU A 1 104 ? 20.895 -1.938 -30.918 1.00 96.56 104 LEU A C 1
ATOM 874 O O . LEU A 1 104 ? 21.915 -2.503 -30.523 1.00 96.56 104 LEU A O 1
ATOM 878 N N . THR A 1 105 ? 19.741 -2.589 -31.089 1.00 97.62 105 THR A N 1
ATOM 879 C CA . THR A 1 105 ? 19.619 -4.048 -30.963 1.00 97.62 105 THR A CA 1
ATOM 880 C C . THR A 1 105 ? 20.521 -4.759 -31.970 1.00 97.62 105 THR A C 1
ATOM 882 O O . THR A 1 105 ? 21.307 -5.622 -31.578 1.00 97.62 105 THR A O 1
ATOM 885 N N . ILE A 1 106 ? 20.460 -4.380 -33.251 1.00 97.88 106 ILE A N 1
ATOM 886 C CA . ILE A 1 106 ? 21.280 -4.992 -34.310 1.00 97.88 106 ILE A CA 1
ATOM 887 C C . ILE A 1 106 ? 22.770 -4.759 -34.037 1.00 97.88 106 ILE A C 1
ATOM 889 O O . ILE A 1 106 ? 23.568 -5.692 -34.119 1.00 97.88 106 ILE A O 1
ATOM 893 N N . ILE A 1 107 ? 23.148 -3.537 -33.658 1.00 97.50 107 ILE A N 1
ATOM 894 C CA . ILE A 1 107 ? 24.536 -3.187 -33.344 1.00 97.50 107 ILE A CA 1
ATOM 895 C C . ILE A 1 107 ? 25.028 -3.951 -32.114 1.00 97.50 107 ILE A C 1
ATOM 897 O O . ILE A 1 107 ? 26.146 -4.451 -32.131 1.00 97.50 107 ILE A O 1
ATOM 901 N N . ALA A 1 108 ? 24.213 -4.105 -31.069 1.00 97.44 108 ALA A N 1
ATOM 902 C CA . ALA A 1 108 ? 24.587 -4.890 -29.896 1.00 97.44 108 ALA A CA 1
ATOM 903 C C . ALA A 1 108 ? 24.827 -6.370 -30.250 1.00 97.44 108 ALA A C 1
ATOM 905 O O . ALA A 1 108 ? 25.828 -6.943 -29.818 1.00 97.44 108 ALA A O 1
ATOM 906 N N . ILE A 1 109 ? 23.981 -6.970 -31.097 1.00 97.88 109 ILE A N 1
ATOM 907 C CA . ILE A 1 109 ? 24.194 -8.334 -31.615 1.00 97.88 109 ILE A CA 1
ATOM 908 C C . ILE A 1 109 ? 25.492 -8.399 -32.430 1.00 97.88 109 ILE A C 1
ATOM 910 O O . ILE A 1 109 ? 26.314 -9.290 -32.214 1.00 97.88 109 ILE A O 1
ATOM 914 N N . ALA A 1 110 ? 25.722 -7.435 -33.325 1.00 96.94 110 ALA A N 1
ATOM 915 C CA . ALA A 1 110 ? 26.947 -7.363 -34.115 1.00 96.94 110 ALA A CA 1
ATOM 916 C C . ALA A 1 110 ? 28.196 -7.228 -33.224 1.00 96.94 110 ALA A C 1
ATOM 918 O O . ALA A 1 110 ? 29.188 -7.917 -33.456 1.00 96.94 110 ALA A O 1
ATOM 919 N N . SER A 1 111 ? 28.145 -6.415 -32.166 1.00 96.50 111 SER A N 1
ATOM 920 C CA . SER A 1 111 ? 29.227 -6.264 -31.188 1.00 96.50 111 SER A CA 1
ATOM 921 C C . SER A 1 111 ? 29.493 -7.556 -30.414 1.00 96.50 111 SER A C 1
ATOM 923 O O . SER A 1 111 ? 30.659 -7.914 -30.234 1.00 96.50 111 SER A O 1
ATOM 925 N N . ALA A 1 112 ? 28.451 -8.303 -30.026 1.00 96.31 112 ALA A N 1
ATOM 926 C CA . ALA A 1 112 ? 28.605 -9.633 -29.432 1.00 96.31 112 ALA A CA 1
ATOM 927 C C . ALA A 1 112 ? 29.309 -10.606 -30.398 1.00 96.31 112 ALA A C 1
ATOM 929 O O . ALA A 1 112 ? 30.266 -11.280 -30.011 1.00 96.31 112 ALA A O 1
ATOM 930 N N . CYS A 1 113 ? 28.908 -10.625 -31.673 1.00 95.75 113 CYS A N 1
ATOM 931 C CA . CYS A 1 113 ? 29.556 -11.435 -32.705 1.00 95.75 113 CYS A CA 1
ATOM 932 C C . CYS A 1 113 ? 31.024 -11.033 -32.920 1.00 95.75 113 CYS A C 1
ATOM 934 O O . CYS A 1 113 ? 31.894 -11.901 -32.971 1.00 95.75 113 CYS A O 1
ATOM 936 N N . LEU A 1 114 ? 31.334 -9.732 -32.983 1.00 94.06 114 LEU A N 1
ATOM 937 C CA . LEU A 1 114 ? 32.708 -9.229 -33.119 1.00 94.06 114 LEU A CA 1
ATOM 938 C C . LEU A 1 114 ? 33.597 -9.646 -31.938 1.00 94.06 114 LEU A C 1
ATOM 940 O O . LEU A 1 114 ? 34.750 -10.034 -32.146 1.00 94.06 114 LEU A O 1
ATOM 944 N N . LEU A 1 115 ? 33.062 -9.612 -30.714 1.00 92.75 115 LEU A N 1
ATOM 945 C CA . LEU A 1 115 ? 33.737 -10.094 -29.506 1.00 92.75 115 LEU A CA 1
ATOM 946 C C . LEU A 1 115 ? 34.046 -11.589 -29.593 1.00 92.75 115 LEU A C 1
ATOM 948 O O . LEU A 1 115 ? 35.193 -11.981 -29.379 1.00 92.75 115 LEU A O 1
ATOM 952 N N . ILE A 1 116 ? 33.076 -12.414 -29.982 1.00 93.44 116 ILE A N 1
ATOM 953 C CA . ILE A 1 116 ? 33.280 -13.859 -30.159 1.00 93.44 116 ILE A CA 1
ATOM 954 C C . ILE A 1 116 ? 34.317 -14.125 -31.261 1.00 93.44 116 ILE A C 1
ATOM 956 O O . ILE A 1 116 ? 35.264 -14.882 -31.049 1.00 93.44 116 ILE A O 1
ATOM 960 N N . CYS A 1 117 ? 34.229 -13.442 -32.406 1.00 91.81 117 CYS A N 1
ATOM 961 C CA . CYS A 1 117 ? 35.220 -13.551 -33.480 1.00 91.81 117 CYS A CA 1
ATOM 962 C C . CYS A 1 117 ? 36.631 -13.126 -33.036 1.00 91.81 117 CYS A C 1
ATOM 964 O O . CYS A 1 117 ? 37.625 -13.643 -33.554 1.00 91.81 117 CYS A O 1
ATOM 966 N N . SER A 1 118 ? 36.747 -12.214 -32.064 1.00 90.38 118 SER A N 1
ATOM 967 C CA . SER A 1 118 ? 38.038 -11.779 -31.518 1.00 90.38 118 SER A CA 1
ATOM 968 C C . SER A 1 118 ? 38.799 -12.897 -30.791 1.00 90.38 118 SER A C 1
ATOM 970 O O . SER A 1 118 ? 40.027 -12.822 -30.681 1.00 90.38 118 SER A O 1
ATOM 972 N N . LEU A 1 119 ? 38.116 -13.964 -30.352 1.00 88.06 119 LEU A N 1
ATOM 973 C CA . LEU A 1 119 ? 38.751 -15.144 -29.755 1.00 88.06 119 LEU A CA 1
ATOM 974 C C . LEU A 1 119 ? 39.643 -15.886 -30.760 1.00 88.06 119 LEU A C 1
ATOM 976 O O . LEU A 1 119 ? 40.693 -16.396 -30.382 1.00 88.06 119 LEU A O 1
ATOM 980 N N . PHE A 1 120 ? 39.281 -15.866 -32.046 1.00 87.94 120 PHE A N 1
ATOM 981 C CA . PHE A 1 120 ? 39.966 -16.613 -33.107 1.00 87.94 120 PHE A CA 1
ATOM 982 C C . PHE A 1 120 ? 41.007 -15.787 -33.884 1.00 87.94 120 PHE A C 1
ATOM 984 O O . PHE A 1 120 ? 41.660 -16.304 -34.790 1.00 87.94 120 PHE A O 1
ATOM 991 N N . ARG A 1 121 ? 41.186 -14.494 -33.568 1.00 82.56 121 ARG A N 1
ATOM 992 C CA . ARG A 1 121 ? 42.104 -13.595 -34.296 1.00 82.56 121 ARG A CA 1
ATOM 993 C C . ARG A 1 121 ? 43.388 -13.269 -33.525 1.00 82.56 121 ARG A C 1
ATOM 995 O O . ARG A 1 121 ? 43.392 -13.115 -32.304 1.00 82.56 121 ARG A O 1
ATOM 1002 N N . LYS A 1 122 ? 44.473 -13.044 -34.288 1.00 69.81 122 LYS A N 1
ATOM 1003 C CA . LYS A 1 122 ? 45.803 -12.636 -33.784 1.00 69.81 122 LYS A CA 1
ATOM 1004 C C . LYS A 1 122 ? 45.824 -11.229 -33.157 1.00 69.81 122 LYS A C 1
ATOM 1006 O O . LYS A 1 122 ? 46.620 -10.979 -32.259 1.00 69.81 122 LYS A O 1
ATOM 1011 N N . HIS A 1 123 ? 44.934 -10.325 -33.584 1.00 72.19 123 HIS A N 1
ATOM 1012 C CA . HIS A 1 123 ? 44.827 -8.945 -33.076 1.00 72.19 123 HIS A CA 1
ATOM 1013 C C . HIS A 1 123 ? 43.423 -8.648 -32.511 1.00 72.19 123 HIS A C 1
ATOM 1015 O O . HIS A 1 123 ? 42.635 -7.952 -33.153 1.00 72.19 123 HIS A O 1
ATOM 1021 N N . PRO A 1 124 ? 43.088 -9.171 -31.319 1.00 78.31 124 PRO A N 1
ATOM 1022 C CA . PRO A 1 124 ? 41.739 -9.097 -30.742 1.00 78.31 124 PRO A CA 1
ATOM 1023 C C . PRO A 1 124 ? 41.296 -7.703 -30.325 1.00 78.31 124 PRO A C 1
ATOM 1025 O O . PRO A 1 124 ? 40.134 -7.360 -30.503 1.00 78.31 124 PRO A O 1
ATOM 1028 N N . LEU A 1 125 ? 42.216 -6.905 -29.773 1.00 80.25 125 LEU A N 1
ATOM 1029 C CA . LEU A 1 125 ? 41.889 -5.633 -29.129 1.00 80.25 125 LEU A CA 1
ATOM 1030 C C . LEU A 1 125 ? 41.192 -4.689 -30.105 1.00 80.25 125 LEU A C 1
ATOM 1032 O O . LEU A 1 125 ? 40.236 -4.028 -29.729 1.00 80.25 125 LEU A O 1
ATOM 1036 N N . ARG A 1 126 ? 41.604 -4.699 -31.380 1.00 84.62 126 ARG A N 1
ATOM 1037 C CA . ARG A 1 126 ? 40.949 -3.910 -32.427 1.00 84.62 126 ARG A CA 1
ATOM 1038 C C . ARG A 1 126 ? 39.470 -4.268 -32.557 1.00 84.62 126 ARG A C 1
ATOM 1040 O O . ARG A 1 126 ? 38.656 -3.364 -32.525 1.00 84.62 126 ARG A O 1
ATOM 1047 N N . LEU A 1 127 ? 39.127 -5.557 -32.630 1.00 86.62 127 LEU A N 1
ATOM 1048 C CA . LEU A 1 127 ? 37.737 -6.012 -32.771 1.00 86.62 127 LEU A CA 1
ATOM 1049 C C . LEU A 1 127 ? 36.887 -5.699 -31.530 1.00 86.62 127 LEU A C 1
ATOM 1051 O O . LEU A 1 127 ? 35.734 -5.288 -31.654 1.00 86.62 127 LEU A O 1
ATOM 1055 N N . ILE A 1 128 ? 37.479 -5.850 -30.343 1.00 86.31 128 ILE A N 1
ATOM 1056 C CA . ILE A 1 128 ? 36.838 -5.535 -29.059 1.00 86.31 128 ILE A CA 1
ATOM 1057 C C . ILE A 1 128 ? 36.513 -4.037 -28.985 1.00 86.31 128 ILE A C 1
ATOM 1059 O O . ILE A 1 128 ? 35.361 -3.664 -28.763 1.00 86.31 128 ILE A O 1
ATOM 1063 N N . PHE A 1 129 ? 37.504 -3.175 -29.232 1.00 89.25 129 PHE A N 1
ATOM 1064 C CA . PHE A 1 129 ? 37.312 -1.726 -29.203 1.00 89.25 129 PHE A CA 1
ATOM 1065 C C . PHE A 1 129 ? 36.413 -1.230 -30.336 1.00 89.25 129 PHE A C 1
ATOM 1067 O O . PHE A 1 129 ? 35.652 -0.296 -30.110 1.00 89.25 129 PHE A O 1
ATOM 1074 N N . THR A 1 130 ? 36.425 -1.856 -31.519 1.00 91.19 130 THR A N 1
ATOM 1075 C CA . THR A 1 130 ? 35.477 -1.499 -32.584 1.00 91.19 130 THR A CA 1
ATOM 1076 C C . THR A 1 130 ? 34.045 -1.855 -32.212 1.00 91.19 130 THR A C 1
ATOM 1078 O O . THR A 1 130 ? 33.166 -1.032 -32.421 1.00 91.19 130 THR A O 1
ATOM 1081 N N . GLY A 1 131 ? 33.793 -3.036 -31.633 1.00 91.00 131 GLY A N 1
ATOM 1082 C CA . GLY A 1 131 ? 32.441 -3.425 -31.218 1.00 91.00 131 GLY A CA 1
ATOM 1083 C C . GLY A 1 131 ? 31.910 -2.531 -30.096 1.00 91.00 131 GLY A C 1
ATOM 1084 O O . GLY A 1 131 ? 30.771 -2.065 -30.152 1.00 91.00 131 GLY A O 1
ATOM 1085 N N . LEU A 1 132 ? 32.754 -2.234 -29.105 1.00 93.69 132 LEU A N 1
ATOM 1086 C CA . LEU A 1 132 ? 32.402 -1.325 -28.016 1.00 93.69 132 LEU A CA 1
ATOM 1087 C C . LEU A 1 132 ? 32.201 0.111 -28.515 1.00 93.69 132 LEU A C 1
ATOM 1089 O O . LEU A 1 132 ? 31.194 0.729 -28.188 1.00 93.69 132 LEU A O 1
ATOM 1093 N N . GLY A 1 133 ? 33.130 0.626 -29.321 1.00 95.06 133 GLY A N 1
ATOM 1094 C CA . GLY A 1 133 ? 33.087 1.985 -29.855 1.00 95.06 133 GLY A CA 1
ATOM 1095 C C . GLY A 1 133 ? 31.922 2.209 -30.816 1.00 95.06 133 GLY A C 1
ATOM 1096 O O . GLY A 1 133 ? 31.257 3.235 -30.722 1.00 95.06 133 GLY A O 1
ATOM 1097 N N . LEU A 1 134 ? 31.618 1.236 -31.682 1.00 95.50 134 LEU A N 1
ATOM 1098 C CA . LEU A 1 134 ? 30.465 1.291 -32.583 1.00 95.50 134 LEU A CA 1
ATOM 1099 C C . LEU A 1 134 ? 29.158 1.368 -31.794 1.00 95.50 134 LEU A C 1
ATOM 1101 O O . LEU A 1 134 ? 28.321 2.224 -32.074 1.00 95.50 134 LEU A O 1
ATOM 1105 N N . TRP A 1 135 ? 28.992 0.498 -30.796 1.00 96.75 135 TRP A N 1
ATOM 1106 C CA . TRP A 1 135 ? 27.797 0.501 -29.960 1.00 96.75 135 TRP A CA 1
ATOM 1107 C C . TRP A 1 135 ? 27.682 1.780 -29.131 1.00 96.75 135 TRP A C 1
ATOM 1109 O O . TRP A 1 135 ? 26.630 2.410 -29.146 1.00 96.75 135 TRP A O 1
ATOM 1119 N N . LEU A 1 136 ? 28.759 2.200 -28.461 1.00 96.81 136 LEU A N 1
ATOM 1120 C CA . LEU A 1 136 ? 28.763 3.398 -27.620 1.00 96.81 136 LEU A CA 1
ATOM 1121 C C . LEU A 1 136 ? 28.527 4.671 -28.447 1.00 96.81 136 LEU A C 1
ATOM 1123 O O . LEU A 1 136 ? 27.720 5.513 -28.064 1.00 96.81 136 LEU A O 1
ATOM 1127 N N . GLY A 1 137 ? 29.190 4.796 -29.599 1.00 97.25 137 GLY A N 1
ATOM 1128 C CA . GLY A 1 137 ? 29.008 5.923 -30.511 1.00 97.25 137 GLY A CA 1
ATOM 1129 C C . GLY A 1 137 ? 27.587 5.983 -31.065 1.00 97.25 137 GLY A C 1
ATOM 1130 O O . GLY A 1 137 ? 26.970 7.045 -31.058 1.00 97.25 137 GLY A O 1
ATOM 1131 N N . SER A 1 138 ? 27.032 4.835 -31.465 1.00 96.38 138 SER A N 1
ATOM 1132 C CA . SER A 1 138 ? 25.647 4.756 -31.945 1.00 96.38 138 SER A CA 1
ATOM 1133 C C . SER A 1 138 ? 24.642 5.048 -30.838 1.00 96.38 138 SER A C 1
ATOM 1135 O O . SER A 1 138 ? 23.643 5.706 -31.097 1.00 96.38 138 SER A O 1
ATOM 1137 N N . LEU A 1 139 ? 24.908 4.602 -29.606 1.00 95.62 139 LEU A N 1
ATOM 1138 C CA . LEU A 1 139 ? 24.073 4.890 -28.442 1.00 95.62 139 LEU A CA 1
ATOM 1139 C C . LEU A 1 139 ? 23.988 6.400 -28.221 1.00 95.62 139 LEU A C 1
ATOM 1141 O O . LEU A 1 139 ? 22.897 6.955 -28.252 1.00 95.62 139 LEU A O 1
ATOM 1145 N N . VAL A 1 140 ? 25.136 7.072 -28.087 1.00 96.44 140 VAL A N 1
ATOM 1146 C CA . VAL A 1 140 ? 25.192 8.530 -27.899 1.00 96.44 140 VAL A CA 1
ATOM 1147 C C . VAL A 1 140 ? 24.479 9.253 -29.041 1.00 96.44 140 VAL A C 1
ATOM 1149 O O . VAL A 1 140 ? 23.645 10.122 -28.794 1.00 96.44 140 VAL A O 1
ATOM 1152 N N . LEU A 1 141 ? 24.758 8.870 -30.286 1.00 96.69 141 LEU A N 1
ATOM 1153 C CA . LEU A 1 141 ? 24.184 9.527 -31.454 1.00 96.69 141 LEU A CA 1
ATOM 1154 C C . LEU A 1 141 ? 22.658 9.363 -31.516 1.00 96.69 141 LEU A C 1
ATOM 1156 O O . LEU A 1 141 ? 21.942 10.355 -31.639 1.00 96.69 141 LEU A O 1
ATOM 1160 N N . LEU A 1 142 ? 22.155 8.134 -31.396 1.00 95.12 142 LEU A N 1
ATOM 1161 C CA . LEU A 1 142 ? 20.738 7.817 -31.597 1.00 95.12 142 LEU A CA 1
ATOM 1162 C C . LEU A 1 142 ? 19.850 8.210 -30.413 1.00 95.12 142 LEU A C 1
ATOM 1164 O O . LEU A 1 142 ? 18.655 8.410 -30.618 1.00 95.12 142 LEU A O 1
ATOM 1168 N N . THR A 1 143 ? 20.392 8.330 -29.196 1.00 91.12 143 THR A N 1
ATOM 1169 C CA . THR A 1 143 ? 19.584 8.671 -28.013 1.00 91.12 143 THR A CA 1
ATOM 1170 C C . THR A 1 143 ? 19.797 10.092 -27.507 1.00 91.12 143 THR A C 1
ATOM 1172 O O . THR A 1 143 ? 18.837 10.700 -27.049 1.00 91.12 143 THR A O 1
ATOM 1175 N N . LEU A 1 144 ? 21.023 10.629 -27.557 1.00 93.88 144 LEU A N 1
ATOM 1176 C CA . LEU A 1 144 ? 21.351 11.928 -26.947 1.00 93.88 144 LEU A CA 1
ATOM 1177 C C . LEU A 1 144 ? 21.496 13.066 -27.958 1.00 93.88 144 LEU A C 1
ATOM 1179 O O . LEU A 1 144 ? 21.312 14.218 -27.585 1.00 93.88 144 LEU A O 1
ATOM 1183 N N . VAL A 1 145 ? 21.843 12.768 -29.213 1.00 95.62 145 VAL A N 1
ATOM 1184 C CA . VAL A 1 145 ? 22.141 13.805 -30.216 1.00 95.62 145 VAL A CA 1
ATOM 1185 C C . VAL A 1 145 ? 20.984 13.989 -31.192 1.00 95.62 145 VAL A C 1
ATOM 1187 O O . VAL A 1 145 ? 20.459 15.090 -31.318 1.00 95.62 145 VAL A O 1
ATOM 1190 N N . VAL A 1 146 ? 20.568 12.922 -31.878 1.00 95.56 146 VAL A N 1
ATOM 1191 C CA . VAL A 1 146 ? 19.574 13.013 -32.960 1.00 95.56 146 VAL A CA 1
ATOM 1192 C C . VAL A 1 146 ? 18.180 13.429 -32.460 1.00 95.56 146 VAL A C 1
ATOM 1194 O O . VAL A 1 146 ? 17.623 14.359 -33.048 1.00 95.56 146 VAL A O 1
ATOM 1197 N N . PRO A 1 147 ? 17.605 12.833 -31.391 1.00 94.50 147 PRO A N 1
ATOM 1198 C CA . PRO A 1 147 ? 16.243 13.172 -30.973 1.00 94.50 147 PRO A CA 1
ATOM 1199 C C . PRO A 1 147 ? 16.060 14.644 -30.566 1.00 94.50 147 PRO A C 1
ATOM 1201 O O . PRO A 1 147 ? 15.155 15.270 -31.113 1.00 94.50 147 PRO A O 1
ATOM 1204 N N . PRO A 1 148 ? 16.923 15.254 -29.723 1.00 94.19 148 PRO A N 1
ATOM 1205 C CA . PRO A 1 148 ? 16.757 16.661 -29.346 1.00 94.19 148 PRO A CA 1
ATOM 1206 C C . PRO A 1 148 ? 16.864 17.636 -30.522 1.00 94.19 148 PRO A C 1
ATOM 1208 O O . PRO A 1 148 ? 16.197 18.668 -30.526 1.00 94.19 148 PRO A O 1
ATOM 1211 N N . ILE A 1 149 ? 17.688 17.320 -31.529 1.00 95.62 149 ILE A N 1
ATOM 1212 C CA . ILE A 1 149 ? 17.826 18.149 -32.733 1.00 95.62 149 ILE A CA 1
ATOM 1213 C C . ILE A 1 149 ? 16.522 18.138 -33.531 1.00 95.62 149 ILE A C 1
ATOM 1215 O O . ILE A 1 149 ? 16.016 19.198 -33.894 1.00 95.62 149 ILE A O 1
ATOM 1219 N N . VAL A 1 150 ? 15.959 16.957 -33.793 1.00 93.88 150 VAL A N 1
ATOM 1220 C CA . VAL A 1 150 ? 14.699 16.853 -34.544 1.00 93.88 150 VAL A CA 1
ATOM 1221 C C . VAL A 1 150 ? 13.539 17.445 -33.750 1.00 93.88 150 VAL A C 1
ATOM 1223 O O . VAL A 1 150 ? 12.713 18.156 -34.315 1.00 93.88 150 VAL A O 1
ATOM 1226 N N . GLU A 1 151 ? 13.508 17.235 -32.436 1.00 92.81 151 GLU A N 1
ATOM 1227 C CA . GLU A 1 151 ? 12.502 17.842 -31.571 1.00 92.81 151 GLU A CA 1
ATOM 1228 C C . GLU A 1 151 ? 12.562 19.379 -31.630 1.00 92.81 151 GLU A C 1
ATOM 1230 O O . GLU A 1 151 ? 11.535 20.036 -31.783 1.00 92.81 151 GLU A O 1
ATOM 1235 N N . ALA A 1 152 ? 13.760 19.970 -31.573 1.00 93.75 152 ALA A N 1
ATOM 1236 C CA . ALA A 1 152 ? 13.936 21.419 -31.630 1.00 93.75 152 ALA A CA 1
ATOM 1237 C C . ALA A 1 152 ? 13.620 22.027 -33.006 1.00 93.75 152 ALA A C 1
ATOM 1239 O O . ALA A 1 152 ? 13.098 23.139 -33.066 1.00 93.75 152 ALA A O 1
ATOM 1240 N N . LEU A 1 153 ? 13.945 21.325 -34.096 1.00 94.38 153 LEU A N 1
ATOM 1241 C CA . LEU A 1 153 ? 13.852 21.865 -35.457 1.00 94.38 153 LEU A CA 1
ATOM 1242 C C . LEU A 1 153 ? 12.543 21.528 -36.180 1.00 94.38 153 LEU A C 1
ATOM 1244 O O . LEU A 1 153 ? 12.113 22.310 -37.021 1.00 94.38 153 LEU A O 1
ATOM 1248 N N . MET A 1 154 ? 11.930 20.376 -35.895 1.00 92.12 154 MET A N 1
ATOM 1249 C CA . MET A 1 154 ? 10.711 19.916 -36.575 1.00 92.12 154 MET A CA 1
ATOM 1250 C C . MET A 1 154 ? 9.487 19.933 -35.663 1.00 92.12 154 MET A C 1
ATOM 1252 O O . MET A 1 154 ? 8.431 20.396 -36.086 1.00 92.12 154 MET A O 1
ATOM 1256 N N . VAL A 1 155 ? 9.617 19.448 -34.423 1.00 91.94 155 VAL A N 1
ATOM 1257 C CA . VAL A 1 155 ? 8.457 19.262 -33.535 1.00 91.94 155 VAL A CA 1
ATOM 1258 C C . VAL A 1 155 ? 8.052 20.572 -32.874 1.00 91.94 155 VAL A C 1
ATOM 1260 O O . VAL A 1 155 ? 6.944 21.044 -33.094 1.00 91.94 155 VAL A O 1
ATOM 1263 N N . LYS A 1 156 ? 8.944 21.204 -32.104 1.00 92.12 156 LYS A N 1
ATOM 1264 C CA . LYS A 1 156 ? 8.629 22.417 -31.328 1.00 92.12 156 LYS A CA 1
ATOM 1265 C C . LYS A 1 156 ? 8.028 23.565 -32.153 1.00 92.12 156 LYS A C 1
ATOM 1267 O O . LYS A 1 156 ? 7.099 24.190 -31.648 1.00 92.12 156 LYS A O 1
ATOM 1272 N N . PRO A 1 157 ? 8.474 23.848 -33.395 1.00 93.88 157 PRO A N 1
ATOM 1273 C CA . PRO A 1 157 ? 7.877 24.914 -34.200 1.00 93.88 157 PRO A CA 1
ATOM 1274 C C . PRO A 1 157 ? 6.411 24.664 -34.584 1.00 93.88 157 PRO A C 1
ATOM 1276 O O . PRO A 1 157 ? 5.635 25.611 -34.634 1.00 93.88 157 PRO A O 1
ATOM 1279 N N . ASN A 1 158 ? 6.030 23.405 -34.823 1.00 92.00 158 ASN A N 1
ATOM 1280 C CA . ASN A 1 158 ? 4.701 23.007 -35.304 1.00 92.00 158 ASN A CA 1
ATOM 1281 C C . ASN A 1 158 ? 4.056 21.956 -34.384 1.00 92.00 158 ASN A C 1
ATOM 1283 O O . ASN A 1 158 ? 3.399 21.027 -34.853 1.00 92.00 158 ASN A O 1
ATOM 1287 N N . GLN A 1 159 ? 4.251 22.093 -33.069 1.00 90.00 159 GLN A N 1
ATOM 1288 C CA . GLN A 1 159 ? 3.974 21.026 -32.105 1.00 90.00 159 GLN A CA 1
ATOM 1289 C C . GLN A 1 159 ? 2.514 20.566 -32.121 1.00 90.00 159 GLN A C 1
ATOM 1291 O O . GLN A 1 159 ? 2.265 19.372 -32.037 1.00 90.00 159 GLN A O 1
ATOM 1296 N N . PHE A 1 160 ? 1.560 21.488 -32.280 1.00 88.31 160 PHE A N 1
ATOM 1297 C CA . PHE A 1 160 ? 0.135 21.152 -32.316 1.00 88.31 160 PHE A CA 1
ATOM 1298 C C . PHE A 1 160 ? -0.208 20.182 -33.453 1.00 88.31 160 PHE A C 1
ATOM 1300 O O . PHE A 1 160 ? -0.859 19.178 -33.212 1.00 88.31 160 PHE A O 1
ATOM 1307 N N . ILE A 1 161 ? 0.278 20.454 -34.667 1.00 92.94 161 ILE A N 1
ATOM 1308 C CA . ILE A 1 161 ? -0.014 19.638 -35.856 1.00 92.94 161 ILE A CA 1
ATOM 1309 C C . ILE A 1 161 ? 0.760 18.317 -35.798 1.00 92.94 161 ILE A C 1
ATOM 1311 O O . ILE A 1 161 ? 0.242 17.264 -36.143 1.00 92.94 161 ILE A O 1
ATOM 1315 N N . VAL A 1 162 ? 2.025 18.371 -35.373 1.00 93.62 162 VAL A N 1
ATOM 1316 C CA . VAL A 1 162 ? 2.911 17.199 -35.357 1.00 93.62 162 VAL A CA 1
ATOM 1317 C C . VAL A 1 162 ? 2.527 16.207 -34.253 1.00 93.62 162 VAL A C 1
ATOM 1319 O O . VAL A 1 162 ? 2.703 15.003 -34.436 1.00 93.62 162 VAL A O 1
ATOM 1322 N N . GLU A 1 163 ? 2.005 16.696 -33.123 1.00 94.56 163 GLU A N 1
ATOM 1323 C CA . GLU A 1 163 ? 1.650 15.869 -31.964 1.00 94.56 163 GLU A CA 1
ATOM 1324 C C . GLU A 1 163 ? 0.152 15.517 -31.868 1.00 94.56 163 GLU A C 1
ATOM 1326 O O . GLU A 1 163 ? -0.222 14.765 -30.969 1.00 94.56 163 GLU A O 1
ATOM 1331 N N . GLU A 1 164 ? -0.700 16.020 -32.771 1.00 94.88 164 GLU A N 1
ATOM 1332 C CA . GLU A 1 164 ? -2.169 15.864 -32.727 1.00 94.88 164 GLU A CA 1
ATOM 1333 C C . GLU A 1 164 ? -2.601 14.402 -32.533 1.00 94.88 164 GLU A C 1
ATOM 1335 O O . GLU A 1 164 ? -3.287 14.073 -31.567 1.00 94.88 164 GLU A O 1
ATOM 1340 N N . GLU A 1 165 ? -2.107 13.496 -33.381 1.00 95.12 165 GLU A N 1
ATOM 1341 C CA . GLU A 1 165 ? -2.441 12.067 -33.319 1.00 95.12 165 GLU A CA 1
ATOM 1342 C C . GLU A 1 165 ? -2.020 11.418 -31.984 1.00 95.12 165 GLU A C 1
ATOM 1344 O O . GLU A 1 165 ? -2.715 10.562 -31.432 1.00 95.12 165 GLU A O 1
ATOM 1349 N N . TYR A 1 166 ? -0.875 11.818 -31.429 1.00 94.81 166 TYR A N 1
ATOM 1350 C CA . TYR A 1 166 ? -0.366 11.255 -30.176 1.00 94.81 166 TYR A CA 1
ATOM 1351 C C . TYR A 1 166 ? -1.135 11.785 -28.961 1.00 94.81 166 TYR A C 1
ATOM 1353 O O . TYR A 1 166 ? -1.350 11.045 -27.995 1.00 94.81 166 TYR A O 1
ATOM 1361 N N . LEU A 1 167 ? -1.591 13.039 -29.019 1.00 94.69 167 LEU A N 1
ATOM 1362 C CA . LEU A 1 167 ? -2.490 13.626 -28.027 1.00 94.69 167 LEU A CA 1
ATOM 1363 C C . LEU A 1 167 ? -3.856 12.938 -28.041 1.00 94.69 167 LEU A C 1
ATOM 1365 O O . LEU A 1 167 ? -4.374 12.603 -26.974 1.00 94.69 167 LEU A O 1
ATOM 1369 N N . ASP A 1 168 ? -4.399 12.648 -29.222 1.00 95.50 168 ASP A N 1
ATOM 1370 C CA . ASP A 1 168 ? -5.651 11.903 -29.357 1.00 95.50 168 ASP A CA 1
ATOM 1371 C C . ASP A 1 168 ? -5.545 10.506 -28.744 1.00 95.50 168 ASP A C 1
ATOM 1373 O O . ASP A 1 168 ? -6.421 10.099 -27.974 1.00 95.50 168 ASP A O 1
ATOM 1377 N N . HIS A 1 169 ? -4.444 9.790 -28.998 1.00 95.25 169 HIS A N 1
ATOM 1378 C CA . HIS A 1 169 ? -4.182 8.514 -28.335 1.00 95.25 169 HIS A CA 1
ATOM 1379 C C . HIS A 1 169 ? -4.142 8.668 -26.812 1.00 95.25 169 HIS A C 1
ATOM 1381 O O . HIS A 1 169 ? -4.816 7.915 -26.108 1.00 95.25 169 HIS A O 1
ATOM 1387 N N . HIS A 1 170 ? -3.406 9.651 -26.290 1.00 94.94 170 HIS A N 1
ATOM 1388 C CA . HIS A 1 170 ? -3.352 9.903 -24.851 1.00 94.94 170 HIS A CA 1
ATOM 1389 C C . HIS A 1 170 ? -4.750 10.126 -24.253 1.00 94.94 170 HIS A C 1
ATOM 1391 O O . HIS A 1 170 ? -5.129 9.441 -23.304 1.00 94.94 170 HIS A O 1
ATOM 1397 N N . ILE A 1 171 ? -5.559 11.008 -24.847 1.00 94.62 171 ILE A N 1
ATOM 1398 C CA . ILE A 1 171 ? -6.917 11.306 -24.369 1.00 94.62 171 ILE A CA 1
ATOM 1399 C C . ILE A 1 171 ? -7.798 10.054 -24.415 1.00 94.62 171 ILE A C 1
ATOM 1401 O O . ILE A 1 171 ? -8.472 9.733 -23.432 1.00 94.62 171 ILE A O 1
ATOM 1405 N N . GLN A 1 172 ? -7.800 9.329 -25.535 1.00 95.06 172 GLN A N 1
ATOM 1406 C CA . GLN A 1 172 ? -8.631 8.138 -25.708 1.00 95.06 172 GLN A CA 1
ATOM 1407 C C . GLN A 1 172 ? -8.257 7.033 -24.715 1.00 95.06 172 GLN A C 1
ATOM 1409 O O . GLN A 1 172 ? -9.139 6.470 -24.062 1.00 95.06 172 GLN A O 1
ATOM 1414 N N . TYR A 1 173 ? -6.963 6.745 -24.550 1.00 94.69 173 TYR A N 1
ATOM 1415 C CA . TYR A 1 173 ? -6.500 5.698 -23.642 1.00 94.69 173 TYR A CA 1
ATOM 1416 C C . TYR A 1 173 ? -6.604 6.102 -22.170 1.00 94.69 173 TYR A C 1
ATOM 1418 O O . TYR A 1 173 ? -6.926 5.240 -21.355 1.00 94.69 173 TYR A O 1
ATOM 1426 N N . THR A 1 174 ? -6.437 7.381 -21.817 1.00 93.88 174 THR A N 1
ATOM 1427 C CA . THR A 1 174 ? -6.756 7.879 -20.469 1.00 93.88 174 THR A CA 1
ATOM 1428 C C . THR A 1 174 ? -8.237 7.677 -20.162 1.00 93.88 174 THR A C 1
ATOM 1430 O O . THR A 1 174 ? -8.582 7.072 -19.146 1.00 93.88 174 THR A O 1
ATOM 1433 N N . ARG A 1 175 ? -9.136 8.097 -21.064 1.00 93.94 175 ARG A N 1
ATOM 1434 C CA . ARG A 1 175 ? -10.582 7.908 -20.872 1.00 93.94 175 ARG A CA 1
ATOM 1435 C C . ARG A 1 175 ? -10.944 6.434 -20.732 1.00 93.94 175 ARG A C 1
ATOM 1437 O O . ARG A 1 175 ? -11.678 6.095 -19.812 1.00 93.94 175 ARG A O 1
ATOM 1444 N N . LEU A 1 176 ? -10.391 5.569 -21.580 1.00 93.62 176 LEU A N 1
ATOM 1445 C CA . LEU A 1 176 ? -10.607 4.124 -21.513 1.00 93.62 176 LEU A CA 1
ATOM 1446 C C . LEU A 1 176 ? -10.048 3.509 -20.219 1.00 93.62 176 LEU A C 1
ATOM 1448 O O . LEU A 1 176 ? -10.703 2.676 -19.596 1.00 93.62 176 LEU A O 1
ATOM 1452 N N . GLY A 1 177 ? -8.847 3.918 -19.801 1.00 90.56 177 GLY A N 1
ATOM 1453 C CA . GLY A 1 177 ? -8.164 3.400 -18.614 1.00 90.56 177 GLY A CA 1
ATOM 1454 C C . GLY A 1 177 ? -8.926 3.684 -17.320 1.00 90.56 177 GLY A C 1
ATOM 1455 O O . GLY A 1 177 ? -9.053 2.798 -16.476 1.00 90.56 177 GLY A O 1
ATOM 1456 N N . PHE A 1 178 ? -9.506 4.881 -17.202 1.00 90.81 178 PHE A N 1
ATOM 1457 C CA . PHE A 1 178 ? -10.368 5.263 -16.078 1.00 90.81 178 PHE A CA 1
ATOM 1458 C C . PHE A 1 178 ? -11.849 4.907 -16.289 1.00 90.81 178 PHE A C 1
ATOM 1460 O O . PHE A 1 178 ? -12.672 5.124 -15.401 1.00 90.81 178 PHE A O 1
ATOM 1467 N N . GLY A 1 179 ? -12.215 4.352 -17.448 1.00 92.31 179 GLY A N 1
ATOM 1468 C CA . GLY A 1 179 ? -13.597 4.018 -17.792 1.00 92.31 179 GLY A CA 1
ATOM 1469 C C . GLY A 1 179 ? -14.519 5.231 -17.965 1.00 92.31 179 GLY A C 1
ATOM 1470 O O . GLY A 1 179 ? -15.732 5.090 -17.795 1.00 92.31 179 GLY A O 1
ATOM 1471 N N . LEU A 1 180 ? -13.960 6.407 -18.275 1.00 93.06 180 LEU A N 1
ATOM 1472 C CA . LEU A 1 180 ? -14.677 7.669 -18.507 1.00 93.06 180 LEU A CA 1
ATOM 1473 C C . LEU A 1 180 ? -15.435 7.679 -19.841 1.00 93.06 180 LEU A C 1
ATOM 1475 O O . LEU A 1 180 ? -16.333 8.490 -20.048 1.00 93.06 180 LEU A O 1
ATOM 1479 N N . ASP A 1 181 ? -15.091 6.775 -20.754 1.00 90.31 181 ASP A N 1
ATOM 1480 C CA . ASP A 1 181 ? -15.815 6.514 -22.001 1.00 90.31 181 ASP A CA 1
ATOM 1481 C C . ASP A 1 181 ? -17.225 5.942 -21.766 1.00 90.31 181 ASP A C 1
ATOM 1483 O O . ASP A 1 181 ? -18.074 6.001 -22.653 1.00 90.31 181 ASP A O 1
ATOM 1487 N N . ARG A 1 182 ? -17.499 5.432 -20.557 1.00 92.00 182 ARG A N 1
ATOM 1488 C CA . ARG A 1 182 ? -18.785 4.825 -20.176 1.00 92.00 182 ARG A CA 1
ATOM 1489 C C . ARG A 1 182 ? -19.711 5.769 -19.407 1.00 92.00 182 ARG A C 1
ATOM 1491 O O . ARG A 1 182 ? -20.812 5.362 -19.031 1.00 92.00 182 ARG A O 1
ATOM 1498 N N . ILE A 1 183 ? -19.277 7.002 -19.147 1.00 91.12 183 ILE A N 1
ATOM 1499 C CA . ILE A 1 183 ? -20.064 7.985 -18.399 1.00 91.12 183 ILE A CA 1
ATOM 1500 C C . ILE A 1 183 ? -21.199 8.500 -19.287 1.00 91.12 183 ILE A C 1
ATOM 1502 O O . ILE A 1 183 ? -20.977 8.934 -20.415 1.00 91.12 183 ILE A O 1
ATOM 1506 N N . LYS A 1 184 ? -22.425 8.453 -18.759 1.00 89.56 184 LYS A N 1
ATOM 1507 C CA . LYS A 1 184 ? -23.605 9.054 -19.382 1.00 89.56 184 LYS A CA 1
ATOM 1508 C C . LYS A 1 184 ? -23.977 10.307 -18.611 1.00 89.56 184 LYS A C 1
ATOM 1510 O O . LYS A 1 184 ? -24.337 10.222 -17.441 1.00 89.56 184 LYS A O 1
ATOM 1515 N N . GLU A 1 185 ? -23.908 11.448 -19.275 1.00 89.00 185 GLU A N 1
ATOM 1516 C CA . GLU A 1 185 ? -24.413 12.697 -18.720 1.00 89.00 185 GLU A CA 1
ATOM 1517 C C . GLU A 1 185 ? -25.940 12.715 -18.828 1.00 89.00 185 GLU A C 1
ATOM 1519 O O . GLU A 1 185 ? -26.514 12.400 -19.873 1.00 89.00 185 GLU A O 1
ATOM 1524 N N . GLN A 1 186 ? -26.606 13.044 -17.724 1.00 90.75 186 GLN A N 1
ATOM 1525 C CA . GLN A 1 186 ? -28.052 13.221 -17.667 1.00 90.75 186 GLN A CA 1
ATOM 1526 C C . GLN A 1 186 ? -28.341 14.596 -17.080 1.00 90.75 186 GLN A C 1
ATOM 1528 O O . GLN A 1 186 ? -27.893 14.911 -15.978 1.00 90.75 186 GLN A O 1
ATOM 1533 N N . ALA A 1 187 ? -29.091 15.411 -17.818 1.00 88.94 187 ALA A N 1
ATOM 1534 C CA . ALA A 1 187 ? -29.602 16.662 -17.287 1.00 88.94 187 ALA A CA 1
ATOM 1535 C C . ALA A 1 187 ? -30.636 16.350 -16.195 1.00 88.94 187 ALA A C 1
ATOM 1537 O O . ALA A 1 187 ? -31.585 15.601 -16.426 1.00 88.94 187 ALA A O 1
ATOM 1538 N N . TYR A 1 188 ? -30.432 16.909 -15.004 1.00 87.88 188 TYR A N 1
ATOM 1539 C CA . TYR A 1 188 ? -31.357 16.792 -13.883 1.00 87.88 188 TYR A CA 1
ATOM 1540 C C . TYR A 1 188 ? -32.018 18.149 -13.640 1.00 87.88 188 TYR A C 1
ATOM 1542 O O . TYR A 1 188 ? -31.387 19.073 -13.125 1.00 87.88 188 TYR A O 1
ATOM 1550 N N . GLU A 1 189 ? -33.282 18.280 -14.041 1.00 87.38 189 GLU A N 1
ATOM 1551 C CA . GLU A 1 189 ? -34.058 19.502 -13.838 1.00 87.38 189 GLU A CA 1
ATOM 1552 C C . GLU A 1 189 ? -34.701 19.502 -12.446 1.00 87.38 189 GLU A C 1
ATOM 1554 O O . GLU A 1 189 ? -35.534 18.659 -12.111 1.00 87.38 189 GLU A O 1
ATOM 1559 N N . LEU A 1 190 ? -34.307 20.468 -11.616 1.00 84.75 190 LEU A N 1
ATOM 1560 C CA . LEU A 1 190 ? -34.881 20.672 -10.291 1.00 84.75 190 LEU A CA 1
ATOM 1561 C C . LEU A 1 190 ? -36.246 21.362 -10.407 1.00 84.75 190 LEU A C 1
ATOM 1563 O O . LEU A 1 190 ? -36.323 22.542 -10.748 1.00 84.75 190 LEU A O 1
ATOM 1567 N N . ASN A 1 191 ? -37.326 20.664 -10.053 1.00 85.75 191 ASN A N 1
ATOM 1568 C CA . ASN A 1 191 ? -38.633 21.296 -9.883 1.00 85.75 191 ASN A CA 1
ATOM 1569 C C . ASN A 1 191 ? -38.751 21.913 -8.480 1.00 85.75 191 ASN A C 1
ATOM 1571 O O . ASN A 1 191 ? -39.116 21.239 -7.518 1.00 85.75 191 ASN A O 1
ATOM 1575 N N . LEU A 1 192 ? -38.464 23.212 -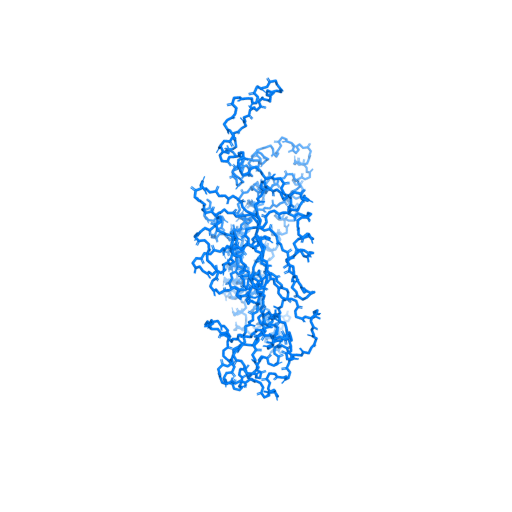8.371 1.00 86.62 192 LEU A N 1
ATOM 1576 C CA . LEU A 1 192 ? -38.548 23.966 -7.112 1.00 86.62 192 LEU A CA 1
ATOM 1577 C C . LEU A 1 192 ? -39.985 24.127 -6.582 1.00 86.62 192 LEU A C 1
ATOM 1579 O O . LEU A 1 192 ? -40.164 24.434 -5.408 1.00 86.62 192 LEU A O 1
ATOM 1583 N N . ASN A 1 193 ? -40.994 23.893 -7.426 1.00 88.44 193 ASN A N 1
ATOM 1584 C CA . ASN A 1 193 ? -42.414 24.000 -7.081 1.00 88.44 193 ASN A CA 1
ATOM 1585 C C . ASN A 1 193 ? -43.074 22.621 -6.896 1.00 88.44 193 ASN A C 1
ATOM 1587 O O . ASN A 1 193 ? -44.299 22.514 -6.955 1.00 88.44 193 ASN A O 1
ATOM 1591 N N . ALA A 1 194 ? -42.284 21.554 -6.732 1.00 84.56 194 ALA A N 1
ATOM 1592 C CA . ALA A 1 194 ? -42.812 20.209 -6.543 1.00 84.56 194 ALA A CA 1
ATOM 1593 C C . ALA A 1 194 ? -43.660 20.117 -5.261 1.00 84.56 194 ALA A C 1
ATOM 1595 O O . ALA A 1 194 ? -43.228 20.528 -4.182 1.00 84.56 194 ALA A O 1
ATOM 1596 N N . ASP A 1 195 ? -44.858 19.538 -5.371 1.00 85.88 195 ASP A N 1
ATOM 1597 C CA . ASP A 1 195 ? -45.727 19.297 -4.221 1.00 85.88 195 ASP A CA 1
ATOM 1598 C C . ASP A 1 195 ? -45.216 18.110 -3.391 1.00 85.88 195 ASP A C 1
ATOM 1600 O O . ASP A 1 195 ? -45.418 16.938 -3.726 1.00 85.88 195 ASP A O 1
ATOM 1604 N N . LEU A 1 196 ? -44.568 18.431 -2.271 1.00 83.44 196 LEU A N 1
ATOM 1605 C CA . LEU A 1 196 ? -44.011 17.458 -1.332 1.00 83.44 196 LEU A CA 1
ATOM 1606 C C . LEU A 1 196 ? -45.086 16.631 -0.604 1.00 83.44 196 LEU A C 1
ATOM 1608 O O . LEU A 1 196 ? -44.746 15.634 0.033 1.00 83.44 196 LEU A O 1
ATOM 1612 N N . SER A 1 197 ? -46.370 17.010 -0.681 1.00 84.62 197 SER A N 1
ATOM 1613 C CA . SER A 1 197 ? -47.466 16.260 -0.053 1.00 84.62 197 SER A CA 1
ATOM 1614 C C . SER A 1 197 ? -47.679 14.877 -0.681 1.00 84.62 197 SER A C 1
ATOM 1616 O O . SER A 1 197 ? -48.159 13.963 -0.012 1.00 84.62 197 SER A O 1
ATOM 1618 N N . THR A 1 198 ? -47.252 14.706 -1.936 1.00 84.25 198 THR A N 1
ATOM 1619 C CA . THR A 1 198 ? -47.358 13.454 -2.702 1.00 84.25 198 THR A CA 1
ATOM 1620 C C . THR A 1 198 ? -46.276 12.426 -2.362 1.00 84.25 198 THR A C 1
ATOM 1622 O O . THR A 1 198 ? -46.347 11.283 -2.814 1.00 84.25 198 THR A O 1
ATOM 1625 N N . ILE A 1 199 ? -45.270 12.806 -1.566 1.00 85.25 199 ILE A N 1
ATOM 1626 C CA . ILE A 1 199 ? -44.139 11.935 -1.257 1.00 85.25 199 ILE A CA 1
ATOM 1627 C C . ILE A 1 199 ? -44.526 10.924 -0.174 1.00 85.25 199 ILE A C 1
ATOM 1629 O O . ILE A 1 199 ? -44.950 11.285 0.927 1.00 85.25 199 ILE A O 1
ATOM 1633 N N . ASP A 1 200 ? -44.300 9.644 -0.464 1.00 86.31 200 ASP A N 1
ATOM 1634 C CA . ASP A 1 200 ? -44.451 8.570 0.510 1.00 86.31 200 ASP A CA 1
ATOM 1635 C C . ASP A 1 200 ? -43.404 8.693 1.629 1.00 86.31 200 ASP A C 1
ATOM 1637 O O . ASP A 1 200 ? -42.221 8.394 1.453 1.00 86.31 200 ASP A O 1
ATOM 1641 N N . LYS A 1 201 ? -43.856 9.106 2.815 1.00 83.38 201 LYS A N 1
ATOM 1642 C CA . LYS A 1 201 ? -43.016 9.253 4.013 1.00 83.38 201 LYS A CA 1
ATOM 1643 C C . LYS A 1 201 ? -42.440 7.929 4.520 1.00 83.38 201 LYS A C 1
ATOM 1645 O O . LYS A 1 201 ? -41.490 7.956 5.298 1.00 83.38 201 LYS A O 1
ATOM 1650 N N . SER A 1 202 ? -43.000 6.792 4.104 1.00 82.56 202 SER A N 1
ATOM 1651 C CA . SER A 1 202 ? -42.490 5.462 4.445 1.00 82.56 202 SER A CA 1
ATOM 1652 C C . SER A 1 202 ? -41.370 4.985 3.513 1.00 82.56 202 SER A C 1
ATOM 1654 O O . SER A 1 202 ? -40.746 3.959 3.781 1.00 82.56 202 SER A O 1
ATOM 1656 N N . HIS A 1 203 ? -41.060 5.745 2.455 1.00 85.50 203 HIS A N 1
ATOM 1657 C CA . HIS A 1 203 ? -40.020 5.383 1.502 1.00 85.50 203 HIS A CA 1
ATOM 1658 C C . HIS A 1 203 ? -38.636 5.272 2.185 1.00 85.50 203 HIS A C 1
ATOM 1660 O O . HIS A 1 203 ? -38.228 6.207 2.887 1.00 85.50 203 HIS A O 1
ATOM 1666 N N . PRO A 1 204 ? -37.847 4.203 1.929 1.00 82.69 204 PRO A N 1
ATOM 1667 C CA . PRO A 1 204 ? -36.564 3.964 2.598 1.00 82.69 204 PRO A CA 1
ATOM 1668 C C . PRO A 1 204 ? -35.558 5.120 2.527 1.00 82.69 204 PRO A C 1
ATOM 1670 O O . PRO A 1 204 ? -34.776 5.319 3.456 1.00 82.69 204 PRO A O 1
ATOM 1673 N N . SER A 1 205 ? -35.566 5.889 1.432 1.00 85.00 205 SER A N 1
ATOM 1674 C CA . SER A 1 205 ? -34.696 7.066 1.268 1.00 85.00 205 SER A CA 1
ATOM 1675 C C . SER A 1 205 ? -35.042 8.215 2.217 1.00 85.00 205 SER A C 1
ATOM 1677 O O . SER A 1 205 ? -34.151 8.974 2.581 1.00 85.00 205 SER A O 1
ATOM 1679 N N . LEU A 1 206 ? -36.310 8.349 2.621 1.00 86.31 206 LEU A N 1
ATOM 1680 C CA . LEU A 1 206 ? -36.726 9.346 3.607 1.00 86.31 206 LEU A CA 1
ATOM 1681 C C . LEU A 1 206 ? -36.523 8.839 5.032 1.00 86.31 206 LEU A C 1
ATOM 1683 O O . LEU A 1 206 ? -36.030 9.576 5.880 1.00 86.31 206 LEU A O 1
ATOM 1687 N N . THR A 1 207 ? -36.836 7.570 5.300 1.00 85.38 207 THR A N 1
ATOM 1688 C CA . THR A 1 207 ? -36.654 6.989 6.641 1.00 85.38 207 THR A CA 1
ATOM 1689 C C . THR A 1 207 ? -35.179 6.882 7.039 1.00 85.38 207 THR A C 1
ATOM 1691 O O . THR A 1 207 ? -34.859 6.936 8.226 1.00 85.38 207 THR A O 1
ATOM 1694 N N . ASN A 1 208 ? -34.278 6.760 6.058 1.00 90.62 208 ASN A N 1
ATOM 1695 C CA . ASN A 1 208 ? -32.824 6.767 6.238 1.00 90.62 208 ASN A CA 1
ATOM 1696 C C . ASN A 1 208 ? -32.179 8.091 5.803 1.00 90.62 208 ASN A C 1
ATOM 1698 O O . ASN A 1 208 ? -30.974 8.133 5.553 1.00 90.62 208 ASN A O 1
ATOM 1702 N N . LEU A 1 209 ? -32.957 9.175 5.700 1.00 91.56 209 LEU A N 1
ATOM 1703 C CA . LEU A 1 209 ? -32.402 10.485 5.385 1.00 91.56 209 LEU A CA 1
ATOM 1704 C C . LEU A 1 209 ? -31.438 10.896 6.499 1.00 91.56 209 LEU A C 1
ATOM 1706 O O . LEU A 1 209 ? -31.836 11.166 7.631 1.00 91.56 209 LEU A O 1
ATOM 1710 N N . ARG A 1 210 ? -30.150 10.905 6.169 1.00 93.75 210 ARG A N 1
ATOM 1711 C CA . ARG A 1 210 ? -29.077 11.153 7.123 1.00 93.75 210 ARG A CA 1
ATOM 1712 C C . ARG A 1 210 ? -29.058 12.622 7.530 1.00 93.75 210 ARG A C 1
ATOM 1714 O O . ARG A 1 210 ? -28.745 13.483 6.714 1.00 93.75 210 ARG A O 1
ATOM 1721 N N . ILE A 1 211 ? -29.348 12.882 8.802 1.00 93.62 211 ILE A N 1
ATOM 1722 C CA . ILE A 1 211 ? -29.248 14.214 9.416 1.00 93.62 211 ILE A CA 1
ATOM 1723 C C . ILE A 1 211 ? -27.915 14.411 10.152 1.00 93.62 211 ILE A C 1
ATOM 1725 O O . ILE A 1 211 ? -27.522 15.544 10.415 1.00 93.62 211 ILE A O 1
ATOM 1729 N N . TRP A 1 212 ? -27.211 13.318 10.472 1.00 94.50 212 TRP A N 1
ATOM 1730 C CA . TRP A 1 212 ? -25.927 13.348 11.172 1.00 94.50 212 TRP A CA 1
ATOM 1731 C C . TRP A 1 212 ? -24.726 13.357 10.217 1.00 94.50 212 TRP A C 1
ATOM 1733 O O . TRP A 1 212 ? -24.649 12.586 9.254 1.00 94.50 212 TRP A O 1
ATOM 1743 N N . ASP A 1 213 ? -23.745 14.198 10.533 1.00 94.56 213 ASP A N 1
ATOM 1744 C CA . ASP A 1 213 ? -22.409 14.198 9.935 1.00 94.56 213 ASP A CA 1
ATOM 1745 C C . ASP A 1 213 ? -21.421 13.567 10.927 1.00 94.56 213 ASP A C 1
ATOM 1747 O O . ASP A 1 213 ? -21.503 13.831 12.128 1.00 94.56 213 ASP A O 1
ATOM 1751 N N . TRP A 1 214 ? -20.502 12.729 10.446 1.00 93.06 214 TRP A N 1
ATOM 1752 C CA . TRP A 1 214 ? -19.562 11.994 11.302 1.00 93.06 214 TRP A CA 1
ATOM 1753 C C . TRP A 1 214 ? -18.593 12.929 12.045 1.00 93.06 214 TRP A C 1
ATOM 1755 O O . TRP A 1 214 ? -18.228 12.654 13.188 1.00 93.06 214 TRP A O 1
ATOM 1765 N N . ARG A 1 215 ? -18.234 14.083 11.459 1.00 93.81 215 ARG A N 1
ATOM 1766 C CA . ARG A 1 215 ? -17.249 15.024 12.025 1.00 93.81 215 ARG A CA 1
ATOM 1767 C C . ARG A 1 215 ? -17.686 15.619 13.372 1.00 93.81 215 ARG A C 1
ATOM 1769 O O . ARG A 1 215 ? -16.904 15.535 14.315 1.00 93.81 215 ARG A O 1
ATOM 1776 N N . PRO A 1 216 ? -18.889 16.215 13.522 1.00 93.56 216 PRO A N 1
ATOM 1777 C CA . PRO A 1 216 ? -19.371 16.684 14.824 1.00 93.56 216 PRO A CA 1
ATOM 1778 C C . PRO A 1 216 ? -19.842 15.542 15.735 1.00 93.56 216 PRO A C 1
ATOM 1780 O O . PRO A 1 216 ? -19.881 15.706 16.956 1.00 93.56 216 PRO A O 1
ATOM 1783 N N . LEU A 1 217 ? -20.195 14.390 15.163 1.00 95.31 217 LEU A N 1
ATOM 1784 C CA . LEU A 1 217 ? -20.687 13.248 15.921 1.00 95.31 217 LEU A CA 1
ATOM 1785 C C . LEU A 1 217 ? -19.567 12.522 16.681 1.00 95.31 217 LEU A C 1
ATOM 1787 O O . LEU A 1 217 ? -19.801 12.070 17.800 1.00 95.31 217 LEU A O 1
ATOM 1791 N N . LEU A 1 218 ? -18.348 12.473 16.137 1.00 96.12 218 LEU A N 1
ATOM 1792 C CA . LEU A 1 218 ? -17.204 11.813 16.775 1.00 96.12 218 LEU A CA 1
ATOM 1793 C C . LEU A 1 218 ? -16.836 12.416 18.146 1.00 96.12 218 LEU A C 1
ATOM 1795 O O . LEU A 1 218 ? -16.730 11.664 19.123 1.00 96.12 218 LEU A O 1
ATOM 1799 N N . PRO A 1 219 ? -16.707 13.750 18.304 1.00 95.62 219 PRO A N 1
ATOM 1800 C CA . PRO A 1 219 ? -16.575 14.359 19.625 1.00 95.62 219 PRO A CA 1
ATOM 1801 C C . PRO A 1 219 ? -17.763 14.058 20.545 1.00 95.62 219 PRO A C 1
ATOM 1803 O O . PRO A 1 219 ? -17.566 13.813 21.734 1.00 95.62 219 PRO A O 1
ATOM 1806 N N . ALA A 1 220 ? -18.992 14.027 20.014 1.00 94.88 220 ALA A N 1
ATOM 1807 C CA . ALA A 1 220 ? -20.177 13.708 20.808 1.00 94.88 220 ALA A CA 1
ATOM 1808 C C . ALA A 1 220 ? -20.153 12.256 21.315 1.00 94.88 220 ALA A C 1
ATOM 1810 O O . ALA A 1 220 ? -20.477 12.016 22.475 1.00 94.88 220 ALA A O 1
ATOM 1811 N N . TYR A 1 221 ? -19.703 11.295 20.506 1.00 96.31 221 TYR A N 1
ATOM 1812 C CA . TYR A 1 221 ? -19.467 9.910 20.926 1.00 96.31 221 TYR A CA 1
ATOM 1813 C C . TYR A 1 221 ? -18.432 9.835 22.052 1.00 96.31 221 TYR A C 1
ATOM 1815 O O . TYR A 1 221 ? -18.677 9.219 23.091 1.00 96.31 221 TYR A O 1
ATOM 1823 N N . ASN A 1 222 ? -17.305 10.530 21.891 1.00 95.75 222 ASN A N 1
ATOM 1824 C CA . ASN A 1 222 ? -16.260 10.582 22.910 1.00 95.75 222 ASN A CA 1
ATOM 1825 C C . ASN A 1 222 ? -16.712 11.287 24.202 1.00 95.75 222 ASN A C 1
ATOM 1827 O O . ASN A 1 222 ? -16.217 10.953 25.274 1.00 95.75 222 ASN A O 1
ATOM 1831 N N . GLN A 1 223 ? -17.689 12.194 24.142 1.00 93.94 223 GLN A N 1
ATOM 1832 C CA . GLN A 1 223 ? -18.270 12.833 25.326 1.00 93.94 223 GLN A CA 1
ATOM 1833 C C . GLN A 1 223 ? -19.359 11.978 25.993 1.00 93.94 223 GLN A C 1
ATOM 1835 O O . GLN A 1 223 ? -19.438 11.914 27.219 1.00 93.94 223 GLN A O 1
ATOM 1840 N N . LEU A 1 224 ? -20.227 11.350 25.197 1.00 94.44 224 LEU A N 1
ATOM 1841 C CA . LEU A 1 224 ? -21.449 10.699 25.677 1.00 94.44 224 LEU A CA 1
ATOM 1842 C C . LEU A 1 224 ? -21.274 9.203 25.956 1.00 94.44 224 LEU A C 1
ATOM 1844 O O . LEU A 1 224 ? -22.054 8.654 26.729 1.00 94.44 224 LEU A O 1
ATOM 1848 N N . GLN A 1 225 ? -20.316 8.530 25.307 1.00 95.06 225 GLN A N 1
ATOM 1849 C CA . GLN A 1 225 ? -20.237 7.061 25.260 1.00 95.06 225 GLN A CA 1
ATOM 1850 C C . GLN A 1 225 ? -18.853 6.471 25.574 1.00 95.06 225 GLN A C 1
ATOM 1852 O O . GLN A 1 225 ? -18.712 5.242 25.594 1.00 95.06 225 GLN A O 1
ATOM 1857 N N . SER A 1 226 ? -17.831 7.297 25.827 1.00 88.12 226 SER A N 1
ATOM 1858 C CA . SER A 1 226 ? -16.505 6.814 26.251 1.00 88.12 226 SER A CA 1
ATOM 1859 C C . SER A 1 226 ? -16.520 6.306 27.697 1.00 88.12 226 SER A C 1
ATOM 1861 O O . SER A 1 226 ? -15.845 5.332 28.018 1.00 88.12 226 SER A O 1
ATOM 1863 N N . PHE A 1 227 ? -17.315 6.932 28.577 1.00 86.06 227 PHE A N 1
ATOM 1864 C CA . PHE A 1 227 ? -17.421 6.704 30.033 1.00 86.06 227 PHE A CA 1
ATOM 1865 C C . PHE A 1 227 ? -16.128 6.891 30.845 1.00 86.06 227 PHE A C 1
ATOM 1867 O O . PHE A 1 227 ? -16.193 7.167 32.048 1.00 86.06 227 PHE A O 1
ATOM 1874 N N . ARG A 1 228 ? -14.956 6.713 30.234 1.00 88.62 228 ARG A N 1
ATOM 1875 C CA . ARG A 1 228 ? -13.622 6.782 30.832 1.00 88.62 228 ARG A CA 1
ATOM 1876 C C . ARG A 1 228 ? -12.646 7.376 29.824 1.00 88.62 228 ARG A C 1
ATOM 1878 O O . ARG A 1 228 ? -12.762 7.123 28.634 1.00 88.62 228 ARG A O 1
ATOM 1885 N N . SER A 1 229 ? -11.650 8.105 30.321 1.00 87.75 229 SER A N 1
ATOM 1886 C CA . SER A 1 229 ? -10.643 8.791 29.496 1.00 87.75 229 SER A CA 1
ATOM 1887 C C . SER A 1 229 ? -9.791 7.854 28.637 1.00 87.75 229 SER A C 1
ATOM 1889 O O . SER A 1 229 ? -9.231 8.296 27.641 1.00 87.75 229 SER A O 1
ATOM 1891 N N . TYR A 1 230 ? -9.672 6.584 29.028 1.00 89.94 230 TYR A N 1
ATOM 1892 C CA . TYR A 1 230 ? -8.914 5.569 28.301 1.00 89.94 230 TYR A CA 1
ATOM 1893 C C . TYR A 1 230 ? -9.722 4.845 27.223 1.00 89.94 230 TYR A C 1
ATOM 1895 O O . TYR A 1 230 ? -9.131 4.070 26.481 1.00 89.94 230 TYR A O 1
ATOM 1903 N N . TYR A 1 231 ? -11.035 5.072 27.111 1.00 93.94 231 TYR A N 1
ATOM 1904 C CA . TYR A 1 231 ? -11.785 4.640 25.936 1.00 93.94 231 TYR A CA 1
ATOM 1905 C C . TYR A 1 231 ? -11.929 5.791 24.953 1.00 93.94 231 TYR A C 1
ATOM 1907 O O . TYR A 1 231 ? -12.345 6.886 25.326 1.00 93.94 231 TYR A O 1
ATOM 1915 N N . THR A 1 232 ? -11.635 5.502 23.694 1.00 95.06 232 THR A N 1
ATOM 1916 C CA . THR A 1 232 ? -11.718 6.442 22.580 1.00 95.06 232 THR A CA 1
ATOM 1917 C C . THR A 1 232 ? -12.497 5.792 21.443 1.00 95.06 232 THR A C 1
ATOM 1919 O O . THR A 1 232 ? -12.347 4.600 21.176 1.00 95.06 232 THR A O 1
ATOM 1922 N N . PHE A 1 233 ? -13.296 6.595 20.751 1.00 95.94 233 PHE A N 1
ATOM 1923 C CA . PHE A 1 233 ? -13.753 6.311 19.394 1.00 95.94 233 PHE A CA 1
ATOM 1924 C C . PHE A 1 233 ? -12.850 7.080 18.428 1.00 95.94 233 PHE A C 1
ATOM 1926 O O . PHE A 1 233 ? -12.688 8.294 18.598 1.00 95.94 233 PHE A O 1
ATOM 1933 N N . TYR A 1 234 ? -12.237 6.377 17.476 1.00 94.31 234 TYR A N 1
ATOM 1934 C CA . TYR A 1 234 ? -11.319 6.966 16.493 1.00 94.31 234 TYR A CA 1
ATOM 1935 C C . TYR A 1 234 ? -12.030 7.426 15.231 1.00 94.31 234 TYR A C 1
ATOM 1937 O O . TYR A 1 234 ? -11.714 8.505 14.732 1.00 94.31 234 TYR A O 1
ATOM 1945 N N . ASP A 1 235 ? -13.000 6.638 14.783 1.00 93.94 235 ASP A N 1
ATOM 1946 C CA . ASP A 1 235 ? -13.762 6.888 13.572 1.00 93.94 235 ASP A CA 1
ATOM 1947 C C . ASP A 1 235 ? -15.258 6.543 13.746 1.00 93.94 235 ASP A C 1
ATOM 1949 O O . ASP A 1 235 ? -15.681 6.054 14.803 1.00 93.94 235 ASP A O 1
ATOM 1953 N N . LEU A 1 236 ? -16.071 6.906 12.752 1.00 95.12 236 LEU A N 1
ATOM 1954 C CA . LEU A 1 236 ? -17.515 6.733 12.690 1.00 95.12 236 LEU A CA 1
ATOM 1955 C C . LEU A 1 236 ? -17.927 6.261 11.295 1.00 95.12 236 LEU A C 1
ATOM 1957 O O . LEU A 1 236 ? -18.084 7.054 10.364 1.00 95.12 236 LEU A O 1
ATOM 1961 N N . ASP A 1 237 ? -18.250 4.979 11.224 1.00 95.38 237 ASP A N 1
ATOM 1962 C CA . ASP A 1 237 ? -18.674 4.314 10.007 1.00 95.38 237 ASP A CA 1
ATOM 1963 C C . ASP A 1 237 ? -20.178 4.435 9.785 1.00 95.38 237 ASP A C 1
ATOM 1965 O O . ASP A 1 237 ? -20.970 4.660 10.708 1.00 95.38 237 ASP A O 1
ATOM 1969 N N . ILE A 1 238 ? -20.596 4.205 8.543 1.00 94.56 238 ILE A N 1
ATOM 1970 C CA . ILE A 1 238 ? -22.001 4.094 8.164 1.00 94.56 238 ILE A CA 1
ATOM 1971 C C . ILE A 1 238 ? -22.288 2.657 7.745 1.00 94.56 238 ILE A C 1
ATOM 1973 O O . ILE A 1 238 ? -21.688 2.148 6.804 1.00 94.56 238 ILE A O 1
ATOM 1977 N N . ASP A 1 239 ? -23.285 2.046 8.374 1.00 94.50 239 ASP A N 1
ATOM 1978 C CA . ASP A 1 239 ? -23.672 0.662 8.101 1.00 94.50 239 ASP A CA 1
ATOM 1979 C C . ASP A 1 239 ? -25.204 0.513 8.062 1.00 94.50 239 ASP A C 1
ATOM 1981 O O . ASP A 1 239 ? -25.954 1.477 8.271 1.00 94.50 239 ASP A O 1
ATOM 1985 N N . ARG A 1 240 ? -25.701 -0.680 7.732 1.00 93.56 240 ARG A N 1
ATOM 1986 C CA . ARG A 1 240 ? -27.128 -0.993 7.631 1.00 93.56 240 ARG A CA 1
ATOM 1987 C C . ARG A 1 240 ? -27.449 -2.296 8.340 1.00 93.56 240 ARG A C 1
ATOM 1989 O O . ARG A 1 240 ? -26.850 -3.327 8.060 1.00 93.56 240 ARG A O 1
ATOM 1996 N N . TYR A 1 241 ? -28.466 -2.246 9.195 1.00 93.62 241 TYR A N 1
ATOM 1997 C CA . TYR A 1 241 ? -28.943 -3.409 9.936 1.00 93.62 241 TYR A CA 1
ATOM 1998 C C . TYR A 1 241 ? -30.430 -3.672 9.681 1.00 93.62 241 TYR A C 1
ATOM 2000 O O . TYR A 1 241 ? -31.216 -2.724 9.535 1.00 93.62 241 TYR A O 1
ATOM 2008 N N . PRO A 1 242 ? -30.844 -4.952 9.657 1.00 90.94 242 PRO A N 1
ATOM 2009 C CA . PRO A 1 242 ? -32.246 -5.315 9.560 1.00 90.94 242 PRO A CA 1
ATOM 2010 C C . PRO A 1 242 ? -33.004 -4.909 10.828 1.00 90.94 242 PRO A C 1
ATOM 2012 O O . PRO A 1 242 ? -32.547 -5.093 11.957 1.00 90.94 242 PRO A O 1
ATOM 2015 N N . THR A 1 243 ? -34.203 -4.377 10.623 1.00 87.25 243 THR A N 1
ATOM 2016 C CA . THR A 1 243 ? -35.180 -4.045 11.664 1.00 87.25 243 THR A CA 1
ATOM 2017 C C . THR A 1 243 ? -36.554 -4.578 11.254 1.00 87.25 243 THR A C 1
ATOM 2019 O O . THR A 1 243 ? -36.769 -4.851 10.068 1.00 87.25 243 THR A O 1
ATOM 2022 N N . PRO A 1 244 ? -37.528 -4.685 12.177 1.00 83.81 244 PRO A N 1
ATOM 2023 C CA . PRO A 1 244 ? -38.882 -5.124 11.829 1.00 83.81 244 PRO A CA 1
ATOM 2024 C C . PRO A 1 244 ? -39.562 -4.284 10.734 1.00 83.81 244 PRO A C 1
ATOM 2026 O O . PRO A 1 244 ? -40.420 -4.794 10.023 1.00 83.81 244 PRO A O 1
ATOM 2029 N N . SER A 1 245 ? -39.180 -3.010 10.578 1.00 82.06 245 SER A N 1
ATOM 2030 C CA . SER A 1 245 ? -39.715 -2.104 9.551 1.00 82.06 245 SER A CA 1
ATOM 2031 C C . SER A 1 245 ? -38.847 -2.014 8.287 1.00 82.06 245 SER A C 1
ATOM 2033 O O . SER A 1 245 ? -39.079 -1.143 7.454 1.00 82.06 245 SER A O 1
ATOM 2035 N N . GLY A 1 246 ? -37.834 -2.874 8.140 1.00 86.06 246 GLY A N 1
ATOM 2036 C CA . GLY A 1 246 ? -36.920 -2.903 6.995 1.00 86.06 246 GLY A CA 1
ATOM 2037 C C . GLY A 1 246 ? -35.464 -2.614 7.366 1.00 86.06 246 GLY A C 1
ATOM 2038 O O . GLY A 1 246 ? -35.065 -2.704 8.524 1.00 86.06 246 GLY A O 1
ATOM 2039 N N . GLN A 1 247 ? -34.642 -2.282 6.374 1.00 89.69 247 GLN A N 1
ATOM 2040 C CA . GLN A 1 247 ? -33.229 -1.956 6.588 1.00 89.69 247 GLN A CA 1
ATOM 2041 C C . GLN A 1 247 ? -33.078 -0.534 7.130 1.00 89.69 247 GLN A C 1
ATOM 2043 O O . GLN A 1 247 ? -33.580 0.423 6.528 1.00 89.69 247 GLN A O 1
ATOM 2048 N N . LYS A 1 248 ? -32.355 -0.395 8.243 1.00 90.31 248 LYS A N 1
ATOM 2049 C CA . LYS A 1 248 ? -32.092 0.894 8.876 1.00 90.31 248 LYS A CA 1
ATOM 2050 C C . LYS A 1 248 ? -30.617 1.236 8.805 1.00 90.31 248 LYS A C 1
ATOM 2052 O O . LYS A 1 248 ? -29.766 0.429 9.167 1.00 90.31 248 LYS A O 1
ATOM 2057 N N . GLN A 1 249 ? -30.331 2.438 8.326 1.00 94.19 249 GLN A N 1
ATOM 2058 C CA . GLN A 1 249 ? -28.985 2.974 8.276 1.00 94.19 249 GLN A CA 1
ATOM 2059 C C . GLN A 1 249 ? -28.599 3.514 9.652 1.00 94.19 249 GLN A C 1
ATOM 2061 O O . GLN A 1 249 ? -29.372 4.221 10.310 1.00 94.19 249 GLN A O 1
ATOM 2066 N N . VAL A 1 250 ? -27.393 3.174 10.079 1.00 95.50 250 VAL A N 1
ATOM 2067 C CA . VAL A 1 250 ? -26.834 3.552 11.374 1.00 95.50 250 VAL A CA 1
ATOM 2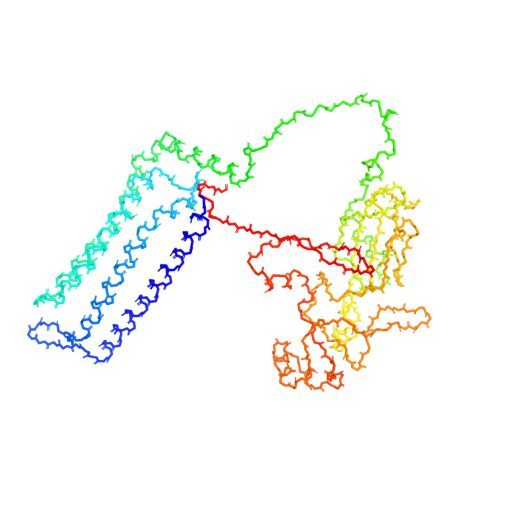068 C C . VAL A 1 250 ? -25.463 4.174 11.178 1.00 95.50 250 VAL A C 1
ATOM 2070 O O . VAL A 1 250 ? -24.802 3.936 10.168 1.00 95.50 250 VAL A O 1
ATOM 2073 N N . MET A 1 251 ? -25.051 4.969 12.156 1.00 96.88 251 MET A N 1
ATOM 2074 C CA . MET A 1 251 ? -23.644 5.279 12.360 1.00 96.88 251 MET A CA 1
ATOM 2075 C C . MET A 1 251 ? -23.122 4.443 13.518 1.00 96.88 251 MET A C 1
ATOM 2077 O O . MET A 1 251 ? -23.828 4.288 14.518 1.00 96.88 251 MET A O 1
ATOM 2081 N N . ILE A 1 252 ? -21.931 3.879 13.362 1.00 96.88 252 ILE A N 1
ATOM 2082 C CA . ILE A 1 252 ? -21.341 2.913 14.285 1.00 96.88 252 ILE A CA 1
ATOM 2083 C C . ILE A 1 252 ? -19.883 3.279 14.561 1.00 96.88 252 ILE A C 1
ATOM 2085 O O . ILE A 1 252 ? -19.192 3.775 13.683 1.00 96.88 252 ILE A O 1
ATOM 2089 N N . ALA A 1 253 ? -19.421 3.056 15.790 1.00 96.75 253 ALA A N 1
ATOM 2090 C CA . ALA A 1 253 ? -18.030 3.291 16.155 1.00 96.75 253 ALA A CA 1
ATOM 2091 C C . ALA A 1 253 ? -17.540 2.278 17.190 1.00 96.75 253 ALA A C 1
ATOM 2093 O O . ALA A 1 253 ? -18.212 2.020 18.198 1.00 96.75 253 ALA A O 1
ATOM 2094 N N . ALA A 1 254 ? -16.341 1.743 16.970 1.00 96.44 254 ALA A N 1
ATOM 2095 C CA . ALA A 1 254 ? -15.662 0.844 17.894 1.00 96.44 254 ALA A CA 1
ATOM 2096 C C . ALA A 1 254 ? -15.185 1.595 19.147 1.00 96.44 254 ALA A C 1
ATOM 2098 O O . ALA A 1 254 ? -14.524 2.628 19.050 1.00 96.44 254 ALA A O 1
ATOM 2099 N N . ARG A 1 255 ? -15.475 1.065 20.343 1.00 96.06 255 ARG A N 1
ATOM 2100 C CA . ARG A 1 255 ? -14.943 1.622 21.594 1.00 96.06 255 ARG A CA 1
ATOM 2101 C C . ARG A 1 255 ? -13.573 1.016 21.878 1.00 96.06 255 ARG A C 1
ATOM 2103 O O . ARG A 1 255 ? -13.463 -0.053 22.483 1.00 96.06 255 ARG A O 1
ATOM 2110 N N . GLU A 1 256 ? -12.524 1.705 21.461 1.00 95.19 256 GLU A N 1
ATOM 2111 C CA . GLU A 1 256 ? -11.145 1.240 21.585 1.00 95.19 256 GLU A CA 1
ATOM 2112 C C . GLU A 1 256 ? -10.442 1.748 22.840 1.00 95.19 256 GLU A C 1
ATOM 2114 O O . GLU A 1 256 ? -10.852 2.730 23.451 1.00 95.19 256 GLU A O 1
ATOM 2119 N N . LEU A 1 257 ? -9.380 1.045 23.244 1.00 92.88 257 LEU A N 1
ATOM 2120 C CA . LEU A 1 257 ? -8.650 1.312 24.479 1.00 92.88 257 LEU A CA 1
ATOM 2121 C C . LEU A 1 257 ? -7.285 1.965 24.222 1.00 92.88 257 LEU A C 1
ATOM 2123 O O . LEU A 1 257 ? -6.398 1.367 23.604 1.00 92.88 257 LEU A O 1
ATOM 2127 N N . GLU A 1 258 ? -7.098 3.140 24.817 1.00 91.62 258 GLU A N 1
ATOM 2128 C CA . GLU A 1 258 ? -5.842 3.879 24.929 1.00 91.62 258 GLU A CA 1
ATOM 2129 C C . GLU A 1 258 ? -5.190 3.641 26.292 1.00 91.62 258 GLU A C 1
ATOM 2131 O O . GLU A 1 258 ? -5.333 4.428 27.231 1.00 91.62 258 GLU A O 1
ATOM 2136 N N . ALA A 1 259 ? -4.437 2.546 26.399 1.00 86.19 259 ALA A N 1
ATOM 2137 C CA . ALA A 1 259 ? -3.843 2.106 27.662 1.00 86.19 259 ALA A CA 1
ATOM 2138 C C . ALA A 1 259 ? -2.981 3.187 28.350 1.00 86.19 259 ALA A C 1
ATOM 2140 O O . ALA A 1 259 ? -3.032 3.325 29.571 1.00 86.19 259 ALA A O 1
ATOM 2141 N N . GLY A 1 260 ? -2.256 4.010 27.580 1.00 85.31 260 GLY A N 1
ATOM 2142 C CA . GLY A 1 260 ? -1.381 5.052 28.131 1.00 85.31 260 GLY A CA 1
ATOM 2143 C C . GLY A 1 260 ? -2.102 6.217 28.822 1.00 85.31 260 GLY A C 1
ATOM 2144 O O . GLY A 1 260 ? -1.491 6.949 29.600 1.00 85.31 260 GLY A O 1
ATOM 2145 N N . LYS A 1 261 ? -3.413 6.380 28.592 1.00 86.62 261 LYS A N 1
ATOM 2146 C CA . LYS A 1 261 ? -4.249 7.332 29.342 1.00 86.62 261 LYS A CA 1
ATOM 2147 C C . LYS A 1 261 ? -4.713 6.781 30.694 1.00 86.62 261 LYS A C 1
ATOM 2149 O O . LYS A 1 261 ? -5.129 7.567 31.542 1.00 86.62 261 LYS A O 1
ATOM 2154 N N . ALA A 1 262 ? -4.678 5.460 30.886 1.00 84.00 262 ALA A N 1
ATOM 2155 C CA . ALA A 1 262 ? -5.013 4.823 32.156 1.00 84.00 262 ALA A CA 1
ATOM 2156 C C . ALA A 1 262 ? -3.782 4.753 33.066 1.00 84.00 262 ALA A C 1
ATOM 2158 O O . ALA A 1 262 ? -3.768 5.360 34.134 1.00 84.00 262 ALA A O 1
ATOM 2159 N N . GLU A 1 263 ? -2.744 4.031 32.634 1.00 83.31 263 GLU A N 1
ATOM 2160 C CA . GLU A 1 263 ? -1.489 3.896 33.371 1.00 83.31 263 GLU A CA 1
ATOM 2161 C C . GLU A 1 263 ? -0.347 3.459 32.439 1.00 83.31 263 GLU A C 1
ATOM 2163 O O . GLU A 1 263 ? -0.523 2.596 31.582 1.00 83.31 263 GLU A O 1
ATOM 2168 N N . ASN A 1 264 ? 0.849 4.019 32.638 1.00 87.69 264 ASN A N 1
ATOM 2169 C CA . ASN A 1 264 ? 1.993 3.854 31.729 1.00 87.69 264 ASN A CA 1
ATOM 2170 C C . ASN A 1 264 ? 2.998 2.760 32.138 1.00 87.69 264 ASN A C 1
ATOM 2172 O O . ASN A 1 264 ? 4.150 2.788 31.709 1.00 87.69 264 ASN A O 1
ATOM 2176 N N . SER A 1 265 ? 2.608 1.793 32.971 1.00 92.81 265 SER A N 1
ATOM 2177 C CA . SER A 1 265 ? 3.489 0.668 33.314 1.00 92.81 265 SER A CA 1
ATOM 2178 C C . SER A 1 265 ? 3.430 -0.430 32.246 1.00 92.81 265 SER A C 1
ATOM 2180 O O . SER A 1 265 ? 2.386 -0.655 31.638 1.00 92.81 265 SER A O 1
ATOM 2182 N N . TRP A 1 266 ? 4.532 -1.160 32.031 1.00 93.38 266 TRP A N 1
ATOM 2183 C CA . TRP A 1 266 ? 4.578 -2.259 31.052 1.00 93.38 266 TRP A CA 1
ATOM 2184 C C . TRP A 1 266 ? 3.478 -3.306 31.287 1.00 93.38 266 TRP A C 1
ATOM 2186 O O . TRP A 1 266 ? 2.822 -3.750 30.344 1.00 93.38 266 TRP A O 1
ATOM 2196 N N . LEU A 1 267 ? 3.245 -3.654 32.559 1.00 94.19 267 LEU A N 1
ATOM 2197 C CA . LEU A 1 267 ? 2.168 -4.552 32.976 1.00 94.19 267 LEU A CA 1
ATOM 2198 C C . LEU A 1 267 ? 0.815 -4.042 32.466 1.00 94.19 267 LEU A C 1
ATOM 2200 O O . LEU A 1 267 ? 0.078 -4.776 31.815 1.00 94.19 267 LEU A O 1
ATOM 2204 N N . ASN A 1 268 ? 0.514 -2.768 32.699 1.00 93.00 268 ASN A N 1
ATOM 2205 C CA . ASN A 1 268 ? -0.765 -2.202 32.309 1.00 93.00 268 ASN A CA 1
ATOM 2206 C C . ASN A 1 268 ? -0.901 -2.032 30.800 1.00 93.00 268 ASN A C 1
ATOM 2208 O O . ASN A 1 268 ? -1.912 -2.453 30.249 1.00 93.00 268 ASN A O 1
ATOM 2212 N N . LEU A 1 269 ? 0.122 -1.520 30.122 1.00 92.31 269 LEU A N 1
ATOM 2213 C CA . LEU A 1 269 ? 0.103 -1.301 28.676 1.00 92.31 269 LEU A CA 1
ATOM 2214 C C . LEU A 1 269 ? -0.042 -2.596 27.868 1.00 92.31 269 LEU A C 1
ATOM 2216 O O . LEU A 1 269 ? -0.654 -2.584 26.798 1.00 92.31 269 LEU A O 1
ATOM 2220 N N . HIS A 1 270 ? 0.525 -3.704 28.354 1.00 93.56 270 HIS A N 1
ATOM 2221 C CA . HIS A 1 270 ? 0.645 -4.919 27.550 1.00 93.56 270 HIS A CA 1
ATOM 2222 C C . HIS A 1 270 ? -0.089 -6.138 28.100 1.00 93.56 270 HIS A C 1
ATOM 2224 O O . HIS A 1 270 ? -0.319 -7.051 27.312 1.00 93.56 270 HIS A O 1
ATOM 2230 N N . LEU A 1 271 ? -0.443 -6.198 29.387 1.00 95.12 271 LEU A N 1
ATOM 2231 C CA . LEU A 1 271 ? -1.067 -7.381 30.002 1.00 95.12 271 LEU A CA 1
ATOM 2232 C C . LEU A 1 271 ? -2.442 -7.084 30.616 1.00 95.12 271 LEU A C 1
ATOM 2234 O O . LEU A 1 271 ? -3.308 -7.952 30.563 1.00 95.12 271 LEU A O 1
ATOM 2238 N N . THR A 1 272 ? -2.657 -5.884 31.164 1.00 94.81 272 THR A N 1
ATOM 2239 C CA . THR A 1 272 ? -3.945 -5.501 31.771 1.00 94.81 272 THR A CA 1
ATOM 2240 C C . THR A 1 272 ? -4.877 -4.847 30.747 1.00 94.81 272 THR A C 1
ATOM 2242 O O . THR A 1 272 ? -5.957 -5.360 30.464 1.00 94.81 272 THR A O 1
ATOM 2245 N N . TYR A 1 273 ? -4.458 -3.727 30.152 1.00 93.88 273 TYR A N 1
ATOM 2246 C CA . TYR A 1 273 ? -5.240 -2.906 29.222 1.00 93.88 273 TYR A CA 1
ATOM 2247 C C . TYR A 1 273 ? -4.990 -3.349 27.773 1.00 93.88 273 TYR A C 1
ATOM 2249 O O . TYR A 1 273 ? -4.407 -2.636 26.953 1.00 93.88 273 TYR A O 1
ATOM 2257 N N . THR A 1 274 ? -5.412 -4.575 27.458 1.00 94.44 274 THR A N 1
ATOM 2258 C CA . THR A 1 274 ? -5.077 -5.243 26.191 1.00 94.44 274 THR A CA 1
ATOM 2259 C C . THR A 1 274 ? -6.042 -4.946 25.045 1.00 94.44 274 THR A C 1
ATOM 2261 O O . THR A 1 274 ? -5.613 -5.016 23.892 1.00 94.44 274 THR A O 1
ATOM 2264 N N . HIS A 1 275 ? -7.305 -4.596 25.310 1.00 94.75 275 HIS A N 1
ATOM 2265 C CA . HIS A 1 275 ? -8.367 -4.544 24.297 1.00 94.75 275 HIS A CA 1
ATOM 2266 C C . HIS A 1 275 ? -9.429 -3.466 24.577 1.00 94.75 275 HIS A C 1
ATOM 2268 O O . HIS A 1 275 ? -9.701 -3.132 25.722 1.00 94.75 275 HIS A O 1
ATOM 2274 N N . GLY A 1 276 ? -10.044 -2.925 23.522 1.00 94.88 276 GLY A N 1
ATOM 2275 C CA . GLY A 1 276 ? -11.266 -2.114 23.615 1.00 94.88 276 GLY A CA 1
ATOM 2276 C C . GLY A 1 276 ? -12.487 -2.950 23.996 1.00 94.88 276 GLY A C 1
ATOM 2277 O O . GLY A 1 276 ? -12.424 -4.176 23.963 1.00 94.88 276 GLY A O 1
ATOM 2278 N N . TYR A 1 277 ? -13.611 -2.313 24.327 1.00 94.88 277 TYR A N 1
ATOM 2279 C CA . TYR A 1 277 ? -14.799 -3.037 24.787 1.00 94.88 277 TYR A CA 1
ATOM 2280 C C . TYR A 1 277 ? -16.107 -2.447 24.242 1.00 94.88 277 TYR A C 1
ATOM 2282 O O . TYR A 1 277 ? -16.639 -1.442 24.730 1.00 94.88 277 TYR A O 1
ATOM 2290 N N . GLY A 1 278 ? -16.675 -3.142 23.259 1.00 95.12 278 GLY A N 1
ATOM 2291 C CA . GLY A 1 278 ? -17.968 -2.841 22.658 1.00 95.12 278 GLY A CA 1
ATOM 2292 C C . GLY A 1 278 ? -17.926 -1.711 21.637 1.00 95.12 278 GLY A C 1
ATOM 2293 O O . GLY A 1 278 ? -16.888 -1.362 21.089 1.00 95.12 278 GLY A O 1
ATOM 2294 N N . LEU A 1 279 ? -19.096 -1.146 21.371 1.00 96.31 279 LEU A N 1
ATOM 2295 C CA . LEU A 1 279 ? -19.303 -0.099 20.379 1.00 96.31 279 LEU A CA 1
ATOM 2296 C C . LEU A 1 279 ? -20.451 0.805 20.811 1.00 96.31 279 LEU A C 1
ATOM 2298 O O . LEU A 1 279 ? -21.239 0.443 21.691 1.00 96.31 279 LEU A O 1
ATOM 2302 N N . ALA A 1 280 ? -20.553 1.952 20.157 1.00 97.00 280 ALA A N 1
ATOM 2303 C CA . ALA A 1 280 ? -21.748 2.775 20.175 1.00 97.00 280 ALA A CA 1
ATOM 2304 C C . ALA A 1 280 ? -22.334 2.840 18.762 1.00 97.00 280 ALA A C 1
ATOM 2306 O O . ALA A 1 280 ? -21.608 2.752 17.772 1.00 97.00 280 ALA A O 1
ATOM 2307 N N . MET A 1 281 ? -23.657 2.942 18.681 1.00 96.62 281 MET A N 1
ATOM 2308 C CA . MET A 1 281 ? -24.381 2.983 17.416 1.00 96.62 281 MET A CA 1
ATOM 2309 C C . MET A 1 281 ? -25.593 3.891 17.554 1.00 96.62 281 MET A C 1
ATOM 2311 O O . MET A 1 281 ? -26.337 3.747 18.524 1.00 96.62 281 MET A O 1
ATOM 2315 N N . ASN A 1 282 ? -25.842 4.770 16.587 1.00 96.19 282 ASN A N 1
ATOM 2316 C CA . ASN A 1 282 ? -27.037 5.614 16.539 1.00 96.19 282 ASN A CA 1
ATOM 2317 C C . ASN A 1 282 ? -27.752 5.548 15.193 1.00 96.19 282 ASN A C 1
ATOM 2319 O O . ASN A 1 282 ? -27.166 5.230 14.161 1.00 96.19 282 ASN A O 1
ATOM 2323 N N . GLU A 1 283 ? -29.028 5.917 15.205 1.00 94.12 283 GLU A N 1
ATOM 2324 C CA . GLU A 1 283 ? -29.788 6.128 13.976 1.00 94.12 283 GLU A CA 1
ATOM 2325 C C . GLU A 1 283 ? -29.287 7.352 13.213 1.00 94.12 283 GLU A C 1
ATOM 2327 O O . GLU A 1 283 ? -29.056 8.406 13.811 1.00 94.12 283 GLU A O 1
ATOM 2332 N N . VAL A 1 284 ? -29.188 7.250 11.885 1.00 94.56 284 VAL A N 1
ATOM 2333 C CA . VAL A 1 284 ? -28.730 8.378 11.056 1.00 94.56 284 VAL A CA 1
ATOM 2334 C C . VAL A 1 284 ? -29.774 9.474 10.861 1.00 94.56 284 VAL A C 1
ATOM 2336 O O . VAL A 1 284 ? -29.397 10.593 10.522 1.00 94.56 284 VAL A O 1
ATOM 2339 N N . SER A 1 285 ? -31.059 9.164 11.049 1.00 92.31 285 SER A N 1
ATOM 2340 C CA . SER A 1 285 ? -32.194 10.033 10.706 1.00 92.31 285 SER A CA 1
ATOM 2341 C C . SER A 1 285 ? -32.938 10.616 11.909 1.00 92.31 285 SER A C 1
ATOM 2343 O O . SER A 1 285 ? -33.898 11.361 11.725 1.00 92.31 285 SER A O 1
ATOM 2345 N N . GLN A 1 286 ? -32.516 10.306 13.140 1.00 91.25 286 GLN A N 1
ATOM 2346 C CA . GLN A 1 286 ? -33.217 10.741 14.350 1.00 91.25 286 GLN A CA 1
ATOM 2347 C C . GLN A 1 286 ? -32.285 11.360 15.388 1.00 91.25 286 GLN A C 1
ATOM 2349 O O . GLN A 1 286 ? -31.142 10.938 15.576 1.00 91.25 286 GLN A O 1
ATOM 2354 N N . ALA A 1 287 ? -32.831 12.334 16.108 1.00 93.38 287 ALA A N 1
ATOM 2355 C CA . ALA A 1 287 ? -32.256 12.911 17.310 1.00 93.38 287 ALA A CA 1
ATOM 2356 C C . ALA A 1 287 ? -33.235 12.731 18.474 1.00 93.38 287 ALA A C 1
ATOM 2358 O O . ALA A 1 287 ? -34.450 12.661 18.274 1.00 93.38 287 ALA A O 1
ATOM 2359 N N . ASN A 1 288 ? -32.717 12.663 19.697 1.00 90.25 288 ASN A N 1
ATOM 2360 C CA . ASN A 1 288 ? -33.563 12.707 20.882 1.00 90.25 288 ASN A CA 1
ATOM 2361 C C . ASN A 1 288 ? -34.107 14.132 21.123 1.00 90.25 288 ASN A C 1
ATOM 2363 O O . ASN A 1 288 ? -33.728 15.091 20.450 1.00 90.25 288 ASN A O 1
ATOM 2367 N N . SER A 1 289 ? -34.979 14.286 22.121 1.00 91.12 289 SER A N 1
ATOM 2368 C CA . SER A 1 289 ? -35.628 15.564 22.457 1.00 91.12 289 SER A CA 1
ATOM 2369 C C . SER A 1 289 ? -34.670 16.700 22.840 1.00 91.12 289 SER A C 1
ATOM 2371 O O . SER A 1 289 ? -35.082 17.856 22.855 1.00 91.12 289 SER A O 1
ATOM 2373 N N . VAL A 1 290 ? -33.408 16.390 23.144 1.00 91.31 290 VAL A N 1
ATOM 2374 C CA . VAL A 1 290 ? -32.368 17.350 23.542 1.00 91.31 290 VAL A CA 1
ATOM 2375 C C . VAL A 1 290 ? -31.360 17.596 22.409 1.00 91.31 290 VAL A C 1
ATOM 2377 O O . VAL A 1 290 ? -30.330 18.230 22.620 1.00 91.31 290 VAL A O 1
ATOM 2380 N N . GLY A 1 291 ? -31.629 17.082 21.203 1.00 90.50 291 GLY A N 1
ATOM 2381 C CA . GLY A 1 291 ? -30.769 17.260 20.033 1.00 90.50 291 GLY A CA 1
ATOM 2382 C C . GLY A 1 291 ? -29.507 16.395 20.038 1.00 90.50 291 GLY A C 1
ATOM 2383 O O . GLY A 1 291 ? -28.542 16.735 19.363 1.00 90.50 291 GLY A O 1
ATOM 2384 N N . GLN A 1 292 ? -29.483 15.293 20.792 1.00 93.19 292 GLN A N 1
ATOM 2385 C CA . GLN A 1 292 ? -28.383 14.323 20.779 1.00 93.19 292 GLN A CA 1
ATOM 2386 C C . GLN A 1 292 ? -28.715 13.112 19.890 1.00 93.19 292 GLN A C 1
ATOM 2388 O O . GLN A 1 292 ? -29.890 12.853 19.612 1.00 93.19 292 GLN A O 1
ATOM 2393 N N . PRO A 1 293 ? -27.707 12.322 19.485 1.00 94.44 293 PRO A N 1
ATOM 2394 C CA . PRO A 1 293 ? -27.918 11.107 18.704 1.00 94.44 293 PRO A CA 1
ATOM 2395 C C . PRO A 1 293 ? -28.818 10.104 19.430 1.00 94.44 293 PRO A C 1
ATOM 2397 O O . PRO A 1 293 ? -28.633 9.823 20.618 1.00 94.44 293 PRO A O 1
ATOM 2400 N N . LEU A 1 294 ? -29.784 9.532 18.710 1.00 94.75 294 LEU A N 1
ATOM 2401 C CA . LEU A 1 294 ? -30.598 8.439 19.234 1.00 94.75 294 LEU A CA 1
ATOM 2402 C C . LEU A 1 294 ? -29.810 7.124 19.150 1.00 94.75 294 LEU A C 1
ATOM 2404 O O . LEU A 1 294 ? -29.760 6.485 18.098 1.00 94.75 294 LEU A O 1
ATOM 2408 N N . PHE A 1 295 ? -29.171 6.736 20.255 1.00 95.44 295 PHE A N 1
ATOM 2409 C CA . PHE A 1 295 ? -28.361 5.520 20.310 1.00 95.44 295 PHE A CA 1
ATOM 2410 C C . PHE A 1 295 ? -29.207 4.235 20.324 1.00 95.44 295 PHE A C 1
ATOM 2412 O O . PHE A 1 295 ? -30.086 4.061 21.169 1.00 95.44 295 PHE A O 1
ATOM 2419 N N . LEU A 1 296 ? -28.869 3.313 19.423 1.00 95.12 296 LEU A N 1
ATOM 2420 C CA . LEU A 1 296 ? -29.358 1.937 19.349 1.00 95.12 296 LEU A CA 1
ATOM 2421 C C . LEU A 1 296 ? -28.448 0.952 20.084 1.00 95.12 296 LEU A C 1
ATOM 2423 O O . LEU A 1 296 ? -28.933 -0.055 20.587 1.00 95.12 296 LEU A O 1
ATOM 2427 N N . VAL A 1 297 ? -27.150 1.239 20.164 1.00 96.38 297 VAL A N 1
ATOM 2428 C CA . VAL A 1 297 ? -26.211 0.530 21.037 1.00 96.38 297 VAL A CA 1
ATOM 2429 C C . VAL A 1 297 ? -25.469 1.576 21.849 1.00 96.38 297 VAL A C 1
ATOM 2431 O O . VAL A 1 297 ? -24.928 2.530 21.286 1.00 96.38 297 VAL A O 1
ATOM 2434 N N . LYS A 1 298 ? -25.483 1.429 23.170 1.00 95.19 298 LYS A N 1
ATOM 2435 C CA . LYS A 1 298 ? -24.890 2.395 24.100 1.00 95.19 298 LYS A CA 1
ATOM 2436 C C . LYS A 1 298 ? -24.432 1.729 25.385 1.00 95.19 298 LYS A C 1
ATOM 2438 O O . LYS A 1 298 ? -24.715 0.560 25.608 1.00 95.19 298 LYS A O 1
ATOM 2443 N N . ASP A 1 299 ? -23.802 2.509 26.248 1.00 93.75 299 ASP A N 1
ATOM 2444 C CA . ASP A 1 299 ? -23.391 2.119 27.593 1.00 93.75 299 ASP A CA 1
ATOM 2445 C C . ASP A 1 299 ? -22.185 1.163 27.628 1.00 93.75 299 ASP A C 1
ATOM 2447 O O . ASP A 1 299 ? -21.634 0.747 26.597 1.00 93.75 299 ASP A O 1
ATOM 2451 N N . LEU A 1 300 ? -21.699 0.916 28.845 1.00 91.00 300 LEU A N 1
ATOM 2452 C CA . LEU A 1 300 ? -20.581 0.034 29.153 1.00 91.00 300 LEU A CA 1
ATOM 2453 C C . LEU A 1 300 ? -20.957 -0.808 30.390 1.00 91.00 300 LEU A C 1
ATOM 2455 O O . LEU A 1 300 ? -20.999 -0.260 31.494 1.00 91.00 300 LEU A O 1
ATOM 2459 N N . PRO A 1 301 ? -21.256 -2.113 30.241 1.00 92.25 301 PRO A N 1
ATOM 2460 C CA . PRO A 1 301 ? -21.215 -2.909 29.008 1.00 92.25 301 PRO A CA 1
ATOM 2461 C C . PRO A 1 301 ? -22.266 -2.460 27.972 1.00 92.25 301 PRO A C 1
ATOM 2463 O O . PRO A 1 301 ? -23.265 -1.851 28.355 1.00 92.25 301 PRO A O 1
ATOM 2466 N N . PRO A 1 302 ? -22.055 -2.745 26.673 1.00 93.19 302 PRO A N 1
ATOM 2467 C CA . PRO A 1 302 ? -22.955 -2.286 25.623 1.00 93.19 302 PRO A CA 1
ATOM 2468 C C . PRO A 1 302 ? -24.335 -2.947 25.730 1.00 93.19 302 PRO A C 1
ATOM 2470 O O . PRO A 1 302 ? -24.453 -4.171 25.798 1.00 93.19 302 PRO A O 1
ATOM 2473 N N . VAL A 1 303 ? -25.378 -2.124 25.701 1.00 94.88 303 VAL A N 1
ATOM 2474 C CA . VAL A 1 303 ? -26.786 -2.517 25.684 1.00 94.88 303 VAL A CA 1
ATOM 2475 C C . VAL A 1 303 ? -27.338 -2.283 24.285 1.00 94.88 303 VAL A C 1
ATOM 2477 O O . VAL A 1 303 ? -27.253 -1.174 23.757 1.00 94.88 303 VAL A O 1
ATOM 2480 N N . VAL A 1 304 ? -27.916 -3.330 23.698 1.00 94.88 304 VAL A N 1
ATOM 2481 C CA . VAL A 1 304 ? -28.560 -3.279 22.380 1.00 94.88 304 VAL A CA 1
ATOM 2482 C C . VAL A 1 304 ? -30.040 -2.945 22.540 1.00 94.88 304 VAL A C 1
ATOM 2484 O O . VAL A 1 304 ? -30.748 -3.557 23.340 1.00 94.88 304 VAL A O 1
ATOM 2487 N N . SER A 1 305 ? -30.509 -1.971 21.768 1.00 93.81 305 SER A N 1
ATOM 2488 C CA . SER A 1 305 ? -31.911 -1.579 21.697 1.00 93.81 305 SER A CA 1
ATOM 2489 C C . SER A 1 305 ? -32.768 -2.708 21.112 1.00 93.81 305 SER A C 1
ATOM 2491 O O . SER A 1 305 ? -32.379 -3.303 20.105 1.00 93.81 305 SER A O 1
ATOM 2493 N N . PRO A 1 306 ? -33.986 -2.945 21.636 1.00 90.81 306 PRO A N 1
ATOM 2494 C CA . PRO A 1 306 ? -34.946 -3.883 21.046 1.00 90.81 306 PRO A CA 1
ATOM 2495 C C . PRO A 1 306 ? -35.310 -3.586 19.583 1.00 90.81 306 PRO A C 1
ATOM 2497 O O . PRO A 1 306 ? -35.837 -4.457 18.897 1.00 90.81 306 PRO A O 1
ATOM 2500 N N . ALA A 1 307 ? -35.029 -2.371 19.096 1.00 88.75 307 ALA A N 1
ATOM 2501 C CA . ALA A 1 307 ? -35.202 -2.001 17.692 1.00 88.75 307 ALA A CA 1
ATOM 2502 C C . ALA A 1 307 ? -34.274 -2.777 16.732 1.00 88.75 307 ALA A C 1
ATOM 2504 O O . ALA A 1 307 ? -34.558 -2.835 15.537 1.00 88.75 307 ALA A O 1
ATOM 2505 N N . LEU A 1 308 ? -33.201 -3.391 17.248 1.00 91.25 308 LEU A N 1
ATOM 2506 C CA . LEU A 1 308 ? -32.264 -4.243 16.512 1.00 91.25 308 LEU A CA 1
ATOM 2507 C C . LEU A 1 308 ? -32.328 -5.693 17.035 1.00 91.25 308 LEU A C 1
ATOM 2509 O O . LEU A 1 308 ? -31.370 -6.168 17.644 1.00 91.25 308 LEU A O 1
ATOM 2513 N N . PRO A 1 309 ? -33.440 -6.423 16.828 1.00 86.25 309 PRO A N 1
ATOM 2514 C CA . PRO A 1 309 ? -33.657 -7.731 17.457 1.00 86.25 309 PRO A CA 1
ATOM 2515 C C . PRO A 1 309 ? -32.651 -8.807 17.016 1.00 86.25 309 PRO A C 1
ATOM 2517 O O . PRO A 1 309 ? -32.392 -9.759 17.754 1.00 86.25 309 PRO A O 1
ATOM 2520 N N . GLU A 1 310 ? -32.080 -8.667 15.819 1.00 88.50 310 GLU A N 1
ATOM 2521 C CA . GLU A 1 310 ? -31.099 -9.605 15.269 1.00 88.50 310 GLU A CA 1
ATOM 2522 C C . GLU A 1 310 ? -29.663 -9.292 15.709 1.00 88.50 310 GLU A C 1
ATOM 2524 O O . GLU A 1 310 ? -28.812 -10.187 15.715 1.00 88.50 310 GLU A O 1
ATOM 2529 N N . LEU A 1 311 ? -29.385 -8.051 16.127 1.00 92.12 311 LEU A N 1
ATOM 2530 C CA . LEU A 1 311 ? -28.049 -7.644 16.542 1.00 92.12 311 LEU A CA 1
ATOM 2531 C C . LEU A 1 311 ? -27.765 -8.179 17.946 1.00 92.12 311 LEU A C 1
ATOM 2533 O O . LEU A 1 311 ? -28.371 -7.780 18.938 1.00 92.12 311 LEU A O 1
ATOM 2537 N N . LYS A 1 312 ? -26.798 -9.091 18.036 1.00 92.00 312 LYS A N 1
ATOM 2538 C CA . LYS A 1 312 ? -26.315 -9.652 19.301 1.00 92.00 312 LYS A CA 1
ATOM 2539 C C . LYS A 1 312 ? -24.856 -9.268 19.496 1.00 92.00 312 LYS A C 1
ATOM 2541 O O . LYS A 1 312 ? -24.081 -9.271 18.547 1.00 92.00 312 LYS A O 1
ATOM 2546 N N . LEU A 1 313 ? -24.476 -8.993 20.740 1.00 92.38 313 LEU A N 1
ATOM 2547 C CA . LEU A 1 313 ? -23.096 -8.724 21.147 1.00 92.38 313 LEU A CA 1
ATOM 2548 C C . LEU A 1 313 ? -22.706 -9.734 22.227 1.00 92.38 313 LEU A C 1
ATOM 2550 O O . LEU A 1 313 ? -23.005 -9.544 23.401 1.00 92.38 313 LEU A O 1
ATOM 2554 N N . VAL A 1 314 ? -22.088 -10.843 21.814 1.00 91.25 314 VAL A N 1
ATOM 2555 C CA . VAL A 1 314 ? -21.684 -11.936 22.719 1.00 91.25 314 VAL A CA 1
ATOM 2556 C C . VAL A 1 314 ? -20.238 -11.756 23.178 1.00 91.25 314 VAL A C 1
ATOM 2558 O O . VAL A 1 314 ? -19.912 -12.042 24.327 1.00 91.25 314 VAL A O 1
ATOM 2561 N N . ARG A 1 315 ? -19.367 -11.289 22.275 1.00 89.81 315 ARG A N 1
ATOM 2562 C CA . ARG A 1 315 ? -17.933 -11.067 22.509 1.00 89.81 315 ARG A CA 1
ATOM 2563 C C . ARG A 1 315 ? -17.545 -9.661 22.047 1.00 89.81 315 ARG A C 1
ATOM 2565 O O . ARG A 1 315 ? -17.156 -9.498 20.890 1.00 89.81 315 ARG A O 1
ATOM 2572 N N . PRO A 1 316 ? -17.733 -8.638 22.898 1.00 93.62 316 PRO A N 1
ATOM 2573 C CA . PRO A 1 316 ? -17.493 -7.245 22.533 1.00 93.62 316 PRO A CA 1
ATOM 2574 C C . PRO A 1 316 ? -16.012 -6.834 22.624 1.00 93.62 316 PRO A C 1
ATOM 2576 O O . PRO A 1 316 ? -15.709 -5.659 22.441 1.00 93.62 316 PRO A O 1
ATOM 2579 N N . GLU A 1 317 ? -15.089 -7.748 22.935 1.00 94.69 317 GLU A N 1
ATOM 2580 C CA . GLU A 1 317 ? -13.675 -7.421 23.131 1.00 94.69 317 GLU A CA 1
ATOM 2581 C C . GLU A 1 317 ? -12.955 -7.093 21.807 1.00 94.69 317 GLU A C 1
ATOM 2583 O O . GLU A 1 317 ? -12.952 -7.895 20.870 1.00 94.69 317 GLU A O 1
ATOM 2588 N N . ILE A 1 318 ? -12.279 -5.940 21.743 1.00 95.12 318 ILE A N 1
ATOM 2589 C CA . ILE A 1 318 ? -11.611 -5.419 20.537 1.00 95.12 318 ILE A CA 1
ATOM 2590 C C . ILE A 1 318 ? -10.092 -5.431 20.733 1.00 95.12 318 ILE A C 1
ATOM 2592 O O . ILE A 1 318 ? -9.481 -4.474 21.210 1.00 95.12 318 ILE A O 1
ATOM 2596 N N . TYR A 1 319 ? -9.460 -6.545 20.371 1.00 94.88 319 TYR A N 1
ATOM 2597 C CA . TYR A 1 319 ? -8.000 -6.699 20.447 1.00 94.88 319 TYR A CA 1
ATOM 2598 C C . TYR A 1 319 ? -7.267 -6.023 19.287 1.00 94.88 319 TYR A C 1
ATOM 2600 O O . TYR A 1 319 ? -6.181 -5.458 19.470 1.00 94.88 319 TYR A O 1
ATOM 2608 N N . PHE A 1 320 ? -7.884 -6.095 18.108 1.00 94.50 320 PHE A N 1
ATOM 2609 C CA . PHE A 1 320 ? -7.428 -5.496 16.862 1.00 94.50 320 PHE A CA 1
ATOM 2610 C C . PHE A 1 320 ? -8.368 -4.351 16.510 1.00 94.50 320 PHE A C 1
ATOM 2612 O O . PHE A 1 320 ? -9.582 -4.537 16.570 1.00 94.50 320 PHE A O 1
ATOM 2619 N N . GLY A 1 321 ? -7.808 -3.198 16.174 1.00 94.31 321 GLY A N 1
ATOM 2620 C CA . GLY A 1 321 ? -8.551 -1.957 15.987 1.00 94.31 321 GLY A CA 1
ATOM 2621 C C . GLY A 1 321 ? -7.740 -0.935 15.201 1.00 94.31 321 GLY A C 1
ATOM 2622 O O . GLY A 1 321 ? -6.720 -1.265 14.590 1.00 94.31 321 GLY A O 1
ATOM 2623 N N . GLU A 1 322 ? -8.169 0.308 15.233 1.00 92.81 322 GLU A N 1
ATOM 2624 C CA . GLU A 1 322 ? -7.527 1.445 14.588 1.00 92.81 322 GLU A CA 1
ATOM 2625 C C . GLU A 1 322 ? -6.487 2.135 15.473 1.00 92.81 322 GLU A C 1
ATOM 2627 O O . GLU A 1 322 ? -5.643 2.888 14.977 1.00 92.81 322 GLU A O 1
ATOM 2632 N N . ARG A 1 323 ? -6.469 1.834 16.777 1.00 87.00 323 ARG A N 1
ATOM 2633 C CA . ARG A 1 323 ? -5.472 2.365 17.716 1.00 87.00 323 ARG A CA 1
ATOM 2634 C C . ARG A 1 323 ? -4.030 2.087 17.282 1.00 87.00 323 ARG A C 1
ATOM 2636 O O . ARG A 1 323 ? -3.706 1.070 16.661 1.00 87.00 323 ARG A O 1
ATOM 2643 N N . GLN A 1 324 ? -3.119 2.948 17.728 1.00 74.44 324 GLN A N 1
ATOM 2644 C CA . GLN A 1 324 ? -1.676 2.836 17.474 1.00 74.44 324 GLN A CA 1
ATOM 2645 C C . GLN A 1 324 ? -0.943 1.947 18.500 1.00 74.44 324 GLN A C 1
ATOM 2647 O O . GLN A 1 324 ? 0.149 2.281 18.954 1.00 74.44 324 GLN A O 1
ATOM 2652 N N . ASN A 1 325 ? -1.521 0.803 18.885 1.00 73.38 325 ASN A N 1
ATOM 2653 C CA . ASN A 1 325 ? -0.849 -0.128 19.799 1.00 73.38 325 ASN A CA 1
ATOM 2654 C C . ASN A 1 325 ? 0.017 -1.146 19.048 1.00 73.38 325 ASN A C 1
ATOM 2656 O O . ASN A 1 325 ? -0.464 -1.903 18.204 1.00 73.38 325 ASN A O 1
ATOM 2660 N N . THR A 1 326 ? 1.289 -1.226 19.439 1.00 77.50 326 THR A N 1
ATOM 2661 C CA . THR A 1 326 ? 2.283 -2.102 18.803 1.00 77.50 326 THR A CA 1
ATOM 2662 C C . THR A 1 326 ? 2.055 -3.586 19.118 1.00 77.50 326 THR A C 1
ATOM 2664 O O . THR A 1 326 ? 2.153 -4.432 18.223 1.00 77.50 326 THR A O 1
ATOM 2667 N N . TYR A 1 327 ? 1.772 -3.924 20.386 1.00 93.56 327 TYR A N 1
ATOM 2668 C CA . TYR A 1 327 ? 1.575 -5.309 20.828 1.00 93.56 327 TYR A CA 1
ATOM 2669 C C . TYR A 1 327 ? 0.825 -5.440 22.165 1.00 93.56 327 TYR A C 1
ATOM 2671 O O . TYR A 1 327 ? 0.820 -4.524 22.990 1.00 93.56 327 TYR A O 1
ATOM 2679 N N . SER A 1 328 ? 0.258 -6.624 22.405 1.00 95.06 328 SER A N 1
ATOM 2680 C CA . SER A 1 328 ? -0.330 -7.032 23.690 1.00 95.06 328 SER A CA 1
ATOM 2681 C C . SER A 1 328 ? 0.010 -8.492 23.992 1.00 95.06 328 SER A C 1
ATOM 2683 O O . SER A 1 328 ? 0.176 -9.301 23.078 1.00 95.06 328 SER A O 1
ATOM 2685 N N . ILE A 1 329 ? 0.128 -8.845 25.267 1.00 96.50 329 ILE A N 1
ATOM 2686 C CA . ILE A 1 329 ? 0.395 -10.203 25.733 1.00 96.50 329 ILE A CA 1
ATOM 2687 C C . ILE A 1 329 ? -0.846 -10.703 26.454 1.00 96.50 329 ILE A C 1
ATOM 2689 O O . ILE A 1 329 ? -1.289 -10.133 27.443 1.00 96.50 329 ILE A O 1
ATOM 2693 N N . VAL A 1 330 ? -1.390 -11.799 25.951 1.00 97.00 330 VAL A N 1
ATOM 2694 C CA . VAL A 1 330 ? -2.646 -12.374 26.421 1.00 97.00 330 VAL A CA 1
ATOM 2695 C C . VAL A 1 330 ? -2.415 -13.733 27.065 1.00 97.00 330 VAL A C 1
ATOM 2697 O O . VAL A 1 330 ? -1.372 -14.363 26.849 1.00 97.00 330 VAL A O 1
ATOM 2700 N N . ARG A 1 331 ? -3.404 -14.207 27.835 1.00 96.50 331 ARG A N 1
ATOM 2701 C CA . ARG A 1 331 ? -3.319 -15.460 28.614 1.00 96.50 331 ARG A CA 1
ATOM 2702 C C . ARG A 1 331 ? -2.126 -15.458 29.568 1.00 96.50 331 ARG A C 1
ATOM 2704 O O . ARG A 1 331 ? -1.265 -16.341 29.532 1.00 96.50 331 ARG A O 1
ATOM 2711 N N . THR A 1 332 ? -2.026 -14.408 30.372 1.00 96.25 332 THR A N 1
ATOM 2712 C CA . THR A 1 332 ? -0.949 -14.258 31.355 1.00 96.25 332 THR A CA 1
ATOM 2713 C C . THR A 1 332 ? -1.422 -14.667 32.748 1.00 96.25 332 THR A C 1
ATOM 2715 O O . THR A 1 332 ? -2.518 -15.203 32.928 1.00 96.25 332 THR A O 1
ATOM 2718 N N . LYS A 1 333 ? -0.563 -14.510 33.758 1.00 95.12 333 LYS A N 1
ATOM 2719 C CA . LYS A 1 333 ? -0.985 -14.630 35.157 1.00 95.12 333 LYS A CA 1
ATOM 2720 C C . LYS A 1 333 ? -1.946 -13.510 35.558 1.00 95.12 333 LYS A C 1
ATOM 2722 O O . LYS A 1 333 ? -2.832 -13.773 36.366 1.00 95.12 333 LYS A O 1
ATOM 2727 N N . GLU A 1 334 ? -1.758 -12.320 34.999 1.00 94.44 334 GLU A N 1
ATOM 2728 C CA . GLU A 1 334 ? -2.641 -11.179 35.214 1.00 94.44 334 GLU A CA 1
ATOM 2729 C C . GLU A 1 334 ? -3.874 -11.302 34.317 1.00 94.44 334 GLU A C 1
ATOM 2731 O O . GLU A 1 334 ? -3.770 -11.761 33.171 1.00 94.44 334 GLU A O 1
ATOM 2736 N N . LYS A 1 335 ? -5.043 -10.939 34.852 1.00 95.38 335 LYS A N 1
ATOM 2737 C CA . LYS A 1 335 ? -6.273 -10.933 34.059 1.00 95.38 335 LYS A CA 1
ATOM 2738 C C . LYS A 1 335 ? -6.385 -9.634 33.274 1.00 95.38 335 LYS A C 1
ATOM 2740 O O . LYS A 1 335 ? -5.940 -8.580 33.713 1.00 95.38 335 LYS A O 1
ATOM 2745 N N . GLU A 1 336 ? -7.024 -9.729 32.121 1.00 95.50 336 GLU A N 1
ATOM 2746 C CA . GLU A 1 336 ? -7.213 -8.599 31.219 1.00 95.50 336 GLU A CA 1
ATOM 2747 C C . GLU A 1 336 ? -8.419 -7.780 31.687 1.00 95.50 336 GLU A C 1
ATOM 2749 O O . GLU A 1 336 ? -9.412 -8.344 32.147 1.00 95.50 336 GLU A O 1
ATOM 2754 N N . PHE A 1 337 ? -8.333 -6.458 31.604 1.00 94.31 337 PHE A N 1
ATOM 2755 C CA . PHE A 1 337 ? -9.388 -5.542 32.028 1.00 94.31 337 PHE A CA 1
ATOM 2756 C C . PHE A 1 337 ? -10.485 -5.441 30.965 1.00 94.31 337 PHE A C 1
ATOM 2758 O O . PHE A 1 337 ? -10.174 -5.111 29.825 1.00 94.31 337 PHE A O 1
ATOM 2765 N N . ASP A 1 338 ? -11.749 -5.651 31.353 1.00 93.00 338 ASP A N 1
ATOM 2766 C CA . ASP A 1 338 ? -12.901 -5.458 30.462 1.00 93.00 338 ASP A CA 1
ATOM 2767 C C . ASP A 1 338 ? -13.518 -4.072 30.632 1.00 93.00 338 ASP A C 1
ATOM 2769 O O . ASP A 1 338 ? -13.567 -3.306 29.682 1.00 93.00 338 ASP A O 1
ATOM 2773 N N . TYR A 1 339 ? -14.041 -3.769 31.828 1.00 91.50 339 TYR A N 1
ATOM 2774 C CA . TYR A 1 339 ? -14.706 -2.505 32.163 1.00 91.50 339 TYR A CA 1
ATOM 2775 C C . TYR A 1 339 ? -14.915 -2.369 33.685 1.00 91.50 339 TYR A C 1
ATOM 2777 O O . TYR A 1 339 ? -14.923 -3.370 34.414 1.00 91.50 339 TYR A O 1
ATOM 2785 N N . PRO A 1 340 ? -15.129 -1.147 34.211 1.00 89.50 340 PRO A N 1
ATOM 2786 C CA . PRO A 1 340 ? -15.448 -0.968 35.622 1.00 89.50 340 PRO A CA 1
ATOM 2787 C C . PRO A 1 340 ? -16.910 -1.351 35.885 1.00 89.50 340 PRO A C 1
ATOM 2789 O O . PRO A 1 340 ? -17.831 -0.742 35.342 1.00 89.50 340 PRO A O 1
ATOM 2792 N N . ALA A 1 341 ? -17.140 -2.329 36.754 1.00 82.50 341 ALA A N 1
ATOM 2793 C CA . ALA A 1 341 ? -18.459 -2.583 37.314 1.00 82.50 341 ALA A CA 1
ATOM 2794 C C . ALA A 1 341 ? -18.757 -1.581 38.445 1.00 82.50 341 ALA A C 1
ATOM 2796 O O . ALA A 1 341 ? -17.866 -1.103 39.149 1.00 82.50 341 ALA A O 1
ATOM 2797 N N . GLY A 1 342 ? -20.031 -1.235 38.634 1.00 77.56 342 GLY A N 1
ATOM 2798 C CA . GLY A 1 342 ? -20.444 -0.362 39.736 1.00 77.56 342 GLY A CA 1
ATOM 2799 C C . GLY A 1 342 ? -19.950 -0.852 41.109 1.00 77.56 342 GLY A C 1
ATOM 2800 O O . GLY A 1 342 ? -19.628 -2.028 41.292 1.00 77.56 342 GLY A O 1
ATOM 2801 N N . ALA A 1 343 ? -19.906 0.061 42.087 1.00 75.44 343 ALA A N 1
ATOM 2802 C CA . ALA A 1 343 ? -19.468 -0.206 43.465 1.00 75.44 343 ALA A CA 1
ATOM 2803 C C . ALA A 1 343 ? -18.002 -0.679 43.608 1.00 75.44 343 ALA A C 1
ATOM 2805 O O . ALA A 1 343 ? -17.688 -1.504 44.465 1.00 75.44 343 ALA A O 1
ATOM 2806 N N . GLY A 1 344 ? -17.099 -0.152 42.770 1.00 75.50 344 GLY A N 1
ATOM 2807 C CA . GLY A 1 344 ? -15.651 -0.377 42.887 1.00 75.50 344 GLY A CA 1
ATOM 2808 C C . GLY A 1 344 ? -15.173 -1.755 42.423 1.00 75.50 344 GLY A C 1
ATOM 2809 O O . GLY A 1 344 ? -14.042 -2.136 42.712 1.00 75.50 344 GLY A O 1
ATOM 2810 N N . LYS A 1 345 ? -16.018 -2.514 41.718 1.00 85.06 345 LYS A N 1
ATOM 2811 C CA . LYS A 1 345 ? -15.648 -3.805 41.131 1.00 85.06 345 LYS A CA 1
ATOM 2812 C C . LYS A 1 345 ? -15.117 -3.604 39.715 1.00 85.06 345 LYS A C 1
ATOM 2814 O O . LYS A 1 345 ? -15.587 -2.744 38.985 1.00 85.06 345 LYS A O 1
ATOM 2819 N N . THR A 1 346 ? -14.192 -4.447 39.291 1.00 89.88 346 THR A N 1
ATOM 2820 C CA . THR A 1 346 ? -13.663 -4.435 37.924 1.00 89.88 346 THR A CA 1
ATOM 2821 C C . THR A 1 346 ? -13.973 -5.766 37.266 1.00 89.88 346 THR A C 1
ATOM 2823 O O . THR A 1 346 ? -13.680 -6.816 37.842 1.00 89.88 346 THR A O 1
ATOM 2826 N N . MET A 1 347 ? -14.577 -5.727 36.079 1.00 94.00 347 MET A N 1
ATOM 2827 C CA . MET A 1 347 ? -14.755 -6.925 35.268 1.00 94.00 347 MET A CA 1
ATOM 2828 C C . MET A 1 347 ? -13.466 -7.212 34.514 1.00 94.00 347 MET A C 1
ATOM 2830 O O . MET A 1 347 ? -12.785 -6.302 34.041 1.00 94.00 347 MET A O 1
ATOM 2834 N N . THR A 1 348 ? -13.111 -8.489 34.475 1.00 95.12 348 THR A N 1
ATOM 2835 C CA . THR A 1 348 ? -11.872 -8.956 33.867 1.00 95.12 348 THR A CA 1
ATOM 2836 C C . THR A 1 348 ? -12.127 -10.222 33.073 1.00 95.12 348 THR A C 1
ATOM 2838 O O . THR A 1 348 ? -12.943 -11.061 33.471 1.00 95.12 348 THR A O 1
ATOM 2841 N N . THR A 1 349 ? -11.357 -10.395 32.007 1.00 95.31 349 THR A N 1
ATOM 2842 C CA . THR A 1 349 ? -11.442 -11.537 31.105 1.00 95.31 349 THR A CA 1
ATOM 2843 C C . THR A 1 349 ? -10.091 -12.228 30.953 1.00 95.31 349 THR A C 1
ATOM 2845 O O . THR A 1 349 ? -9.064 -11.878 31.542 1.00 95.31 349 THR A O 1
ATOM 2848 N N . THR A 1 350 ? -10.103 -13.292 30.168 1.00 95.38 350 THR A N 1
ATOM 2849 C CA . THR A 1 350 ? -8.904 -13.940 29.656 1.00 95.38 350 THR A CA 1
ATOM 2850 C C . THR A 1 350 ? -9.149 -14.254 28.195 1.00 95.38 350 THR A C 1
ATOM 2852 O O . THR A 1 350 ? -10.166 -14.858 27.849 1.00 95.38 350 THR A O 1
ATOM 2855 N N . TYR A 1 351 ? -8.209 -13.875 27.336 1.00 95.50 351 TYR A N 1
ATOM 2856 C CA . TYR A 1 351 ? -8.324 -14.048 25.898 1.00 95.50 351 TYR A CA 1
ATOM 2857 C C . TYR A 1 351 ? -8.628 -15.493 25.479 1.00 95.50 351 TYR A C 1
ATOM 2859 O O . TYR A 1 351 ? -7.851 -16.432 25.704 1.00 95.50 351 TYR A O 1
ATOM 2867 N N . GLN A 1 352 ? -9.749 -15.665 24.778 1.00 92.88 352 GLN A N 1
ATOM 2868 C CA . GLN A 1 352 ? -10.222 -16.967 24.297 1.00 92.88 352 GLN A CA 1
ATOM 2869 C C . GLN A 1 352 ? -9.921 -17.211 22.810 1.00 92.88 352 GLN A C 1
ATOM 2871 O O . GLN A 1 352 ? -10.096 -18.330 22.330 1.00 92.88 352 GLN A O 1
ATOM 2876 N N . GLY A 1 353 ? -9.417 -16.207 22.082 1.00 90.62 353 GLY A N 1
ATOM 2877 C CA . GLY A 1 353 ? -9.110 -16.326 20.655 1.00 90.62 353 GLY A CA 1
ATOM 2878 C C . GLY A 1 353 ? -7.903 -17.221 20.350 1.00 90.62 353 GLY A C 1
ATOM 2879 O O . GLY A 1 353 ? -7.188 -17.689 21.237 1.00 90.62 353 GLY A O 1
ATOM 2880 N N . ARG A 1 354 ? -7.675 -17.521 19.071 1.00 91.81 354 ARG A N 1
ATOM 2881 C CA . ARG A 1 354 ? -6.597 -18.437 18.641 1.00 91.81 354 ARG A CA 1
ATOM 2882 C C . ARG A 1 354 ? -5.337 -17.703 18.185 1.00 91.81 354 ARG A C 1
ATOM 2884 O O . ARG A 1 354 ? -4.300 -18.348 18.018 1.00 91.81 354 ARG A O 1
ATOM 2891 N N . ASP A 1 355 ? -5.432 -16.391 18.001 1.00 92.12 355 ASP A N 1
ATOM 2892 C CA . ASP A 1 355 ? -4.379 -15.571 17.422 1.00 92.12 355 ASP A CA 1
ATOM 2893 C C . ASP A 1 355 ? -3.177 -15.411 18.356 1.00 92.12 355 ASP A C 1
ATOM 2895 O O . ASP A 1 355 ? -3.198 -15.745 19.545 1.00 92.12 355 ASP A O 1
ATOM 2899 N N . GLY A 1 356 ? -2.094 -14.896 17.783 1.00 94.38 356 GLY A N 1
ATOM 2900 C CA . GLY A 1 356 ? -0.866 -14.599 18.503 1.00 94.38 356 GLY A CA 1
ATOM 2901 C C . GLY A 1 356 ? 0.161 -15.718 18.483 1.00 94.38 356 GLY A C 1
ATOM 2902 O O . GLY A 1 356 ? -0.132 -16.901 18.289 1.00 94.38 356 GLY A O 1
ATOM 2903 N N . ILE A 1 357 ? 1.402 -15.308 18.710 1.00 96.00 357 ILE A N 1
ATOM 2904 C CA . ILE A 1 357 ? 2.572 -16.180 18.696 1.00 96.00 357 ILE A CA 1
ATOM 2905 C C . ILE A 1 357 ? 2.802 -16.684 20.120 1.00 96.00 357 ILE A C 1
ATOM 2907 O O . ILE A 1 357 ? 2.818 -15.902 21.068 1.00 96.00 357 ILE A O 1
ATOM 2911 N N . SER A 1 358 ? 2.956 -17.998 20.289 1.00 96.38 358 SER A N 1
ATOM 2912 C CA . SER A 1 358 ? 3.162 -18.595 21.613 1.00 96.38 358 SER A CA 1
ATOM 2913 C C . SER A 1 358 ? 4.496 -18.162 22.223 1.00 96.38 358 SER A C 1
ATOM 2915 O O . SER A 1 358 ? 5.544 -18.285 21.591 1.00 96.38 358 SER A O 1
ATOM 2917 N N . LEU A 1 359 ? 4.453 -17.729 23.484 1.00 96.00 359 LEU A N 1
ATOM 2918 C CA . LEU A 1 359 ? 5.625 -17.394 24.295 1.00 96.00 359 LEU A CA 1
ATOM 2919 C C . LEU A 1 359 ? 6.112 -18.578 25.143 1.00 96.00 359 LEU A C 1
ATOM 2921 O O . LEU A 1 359 ? 6.930 -18.397 26.040 1.00 96.00 359 LEU A O 1
ATOM 2925 N N . ARG A 1 360 ? 5.648 -19.806 24.875 1.00 95.62 360 ARG A N 1
ATOM 2926 C CA . ARG A 1 360 ? 6.060 -21.001 25.630 1.00 95.62 360 ARG A CA 1
ATOM 2927 C C . ARG A 1 360 ? 7.570 -21.233 25.586 1.00 95.62 360 ARG A C 1
ATOM 2929 O O . ARG A 1 360 ? 8.180 -21.600 26.582 1.00 95.62 360 ARG A O 1
ATOM 2936 N N . ARG A 1 361 ? 8.185 -21.046 24.415 1.00 95.62 361 ARG A N 1
ATOM 2937 C CA . ARG A 1 361 ? 9.620 -21.290 24.224 1.00 95.62 361 ARG A CA 1
ATOM 2938 C C . ARG A 1 361 ? 10.426 -20.085 24.694 1.00 95.62 361 ARG A C 1
ATOM 2940 O O . ARG A 1 361 ? 10.217 -18.976 24.210 1.00 95.62 361 ARG A O 1
ATOM 2947 N N . PHE A 1 362 ? 11.415 -20.325 25.551 1.00 93.19 362 PHE A N 1
ATOM 2948 C CA . PHE A 1 362 ? 12.293 -19.273 26.069 1.00 93.19 362 PHE A CA 1
ATOM 2949 C C . PHE A 1 362 ? 13.020 -18.498 24.956 1.00 93.19 362 PHE A C 1
ATOM 2951 O O . PHE A 1 362 ? 13.047 -17.273 24.978 1.00 93.19 362 PHE A O 1
ATOM 2958 N N . LEU A 1 363 ? 13.503 -19.187 23.913 1.00 95.50 363 LEU A N 1
ATOM 2959 C CA . LEU A 1 363 ? 14.131 -18.533 22.757 1.00 95.50 363 LEU A CA 1
ATOM 2960 C C . LEU A 1 363 ? 13.185 -17.549 22.047 1.00 95.50 363 LEU A C 1
ATOM 2962 O O . LEU A 1 363 ? 13.612 -16.476 21.635 1.00 95.50 363 LEU A O 1
ATOM 2966 N N . THR A 1 364 ? 11.893 -17.874 21.938 1.00 95.50 364 THR A N 1
ATOM 2967 C CA . THR A 1 364 ? 10.894 -16.965 21.356 1.00 95.50 364 THR A CA 1
ATOM 2968 C C . THR A 1 364 ? 10.746 -15.698 22.197 1.00 95.50 364 THR A C 1
ATOM 2970 O O . THR A 1 364 ? 10.652 -14.609 21.634 1.00 95.50 364 THR A O 1
ATOM 2973 N N . ARG A 1 365 ? 10.801 -15.816 23.533 1.00 95.25 365 ARG A N 1
ATOM 2974 C CA . ARG A 1 365 ? 10.805 -14.659 24.442 1.00 95.25 365 ARG A CA 1
ATOM 2975 C C . ARG A 1 365 ? 12.039 -13.785 24.231 1.00 95.25 365 ARG A C 1
ATOM 2977 O O . ARG A 1 365 ? 11.881 -12.578 24.119 1.00 95.25 365 ARG A O 1
ATOM 2984 N N . ILE A 1 366 ? 13.230 -14.379 24.093 1.00 96.19 366 ILE A N 1
ATOM 2985 C CA . ILE A 1 366 ? 14.476 -13.637 23.813 1.00 96.19 366 ILE A CA 1
ATOM 2986 C C . ILE A 1 366 ? 14.378 -12.863 22.495 1.00 96.19 366 ILE A C 1
ATOM 2988 O O . ILE A 1 366 ? 14.703 -11.680 22.447 1.00 96.19 366 ILE A O 1
ATOM 2992 N N . LEU A 1 367 ? 13.912 -13.510 21.423 1.00 96.94 367 LEU A N 1
ATOM 2993 C CA . LEU A 1 367 ? 13.797 -12.868 20.112 1.00 96.94 367 LEU A CA 1
ATOM 2994 C C . LEU A 1 367 ? 12.816 -11.689 20.137 1.00 96.94 367 LEU A C 1
ATOM 2996 O O . LEU A 1 367 ? 13.104 -10.644 19.553 1.00 96.94 367 LEU A O 1
ATOM 3000 N N . PHE A 1 368 ? 11.680 -11.825 20.830 1.00 96.19 368 PHE A N 1
ATOM 3001 C CA . PHE A 1 368 ? 10.746 -10.709 20.990 1.00 96.19 368 PHE A CA 1
ATOM 3002 C C . PHE A 1 368 ? 11.260 -9.632 21.936 1.00 96.19 368 PHE A C 1
ATOM 3004 O O . PHE A 1 368 ? 11.058 -8.461 21.635 1.00 96.19 368 PHE A O 1
ATOM 3011 N N . ALA A 1 369 ? 11.969 -9.994 23.005 1.00 96.00 369 ALA A N 1
ATOM 3012 C CA . ALA A 1 369 ? 12.627 -9.037 23.887 1.00 96.00 369 ALA A CA 1
ATOM 3013 C C . ALA A 1 369 ? 13.627 -8.171 23.115 1.00 96.00 369 ALA A C 1
ATOM 3015 O O . ALA A 1 369 ? 13.619 -6.954 23.253 1.00 96.00 369 ALA A O 1
ATOM 3016 N N . ALA A 1 370 ? 14.425 -8.773 22.228 1.00 96.56 370 ALA A N 1
ATOM 3017 C CA . ALA A 1 370 ? 15.338 -8.036 21.360 1.00 96.56 370 ALA A CA 1
ATOM 3018 C C . ALA A 1 370 ? 14.592 -7.172 20.326 1.00 96.56 370 ALA A C 1
ATOM 3020 O O . ALA A 1 370 ? 14.921 -6.002 20.148 1.00 96.56 370 ALA A O 1
ATOM 3021 N N . LYS A 1 371 ? 13.564 -7.724 19.660 1.00 95.06 371 LYS A N 1
ATOM 3022 C CA . LYS A 1 371 ? 12.788 -7.012 18.628 1.00 95.06 371 LYS A CA 1
ATOM 3023 C C . LYS A 1 371 ? 12.015 -5.813 19.183 1.00 95.06 371 LYS A C 1
ATOM 3025 O O . LYS A 1 371 ? 11.935 -4.789 18.515 1.00 95.06 371 LYS A O 1
ATOM 3030 N N . LEU A 1 3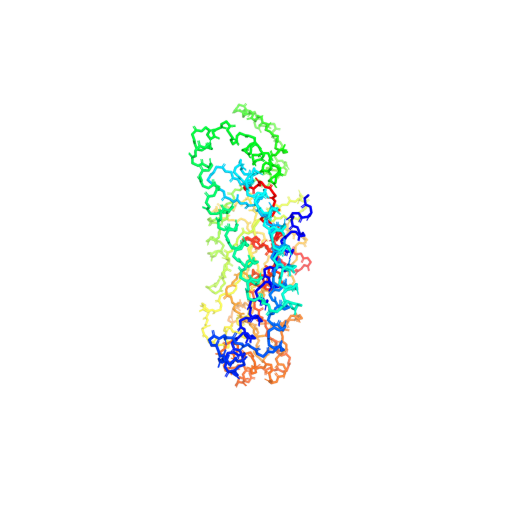72 ? 11.401 -5.972 20.354 1.00 94.44 372 LEU A N 1
ATOM 3031 C CA . LEU A 1 372 ? 10.567 -4.959 21.007 1.00 94.44 372 LEU A CA 1
ATOM 3032 C C . LEU A 1 372 ? 11.358 -4.098 21.998 1.00 94.44 372 LEU A C 1
ATOM 3034 O O . LEU A 1 372 ? 10.783 -3.181 22.568 1.00 94.44 372 LEU A O 1
ATOM 3038 N N . GLN A 1 373 ? 12.651 -4.393 22.187 1.00 94.94 373 GLN A N 1
ATOM 3039 C CA . GLN A 1 373 ? 13.524 -3.753 23.176 1.00 94.94 373 GLN A CA 1
ATOM 3040 C C . GLN A 1 373 ? 12.945 -3.811 24.598 1.00 94.94 373 GLN A C 1
ATOM 3042 O O . GLN A 1 373 ? 13.012 -2.850 25.356 1.00 94.94 373 GLN A O 1
ATOM 3047 N N . GLU A 1 374 ? 12.381 -4.965 24.959 1.00 94.69 374 GLU A N 1
ATOM 3048 C CA . GLU A 1 374 ? 11.611 -5.148 26.185 1.00 94.69 374 GLU A CA 1
ATOM 3049 C C . GLU A 1 374 ? 12.122 -6.340 27.002 1.00 94.69 374 GLU A C 1
ATOM 3051 O O . GLU A 1 374 ? 11.889 -7.505 26.664 1.00 94.69 374 GLU A O 1
ATOM 3056 N N . SER A 1 375 ? 12.812 -6.058 28.107 1.00 94.19 375 SER A N 1
ATOM 3057 C CA . SER A 1 375 ? 13.415 -7.079 28.970 1.00 94.19 375 SER A CA 1
ATOM 3058 C C . SER A 1 375 ? 12.381 -7.838 29.808 1.00 94.19 375 SER A C 1
ATOM 3060 O O . SER A 1 375 ? 12.610 -9.003 30.156 1.00 94.19 375 SER A O 1
ATOM 3062 N N . ASN A 1 376 ? 11.211 -7.243 30.074 1.00 94.00 376 ASN A N 1
ATOM 3063 C CA . ASN A 1 376 ? 10.149 -7.877 30.855 1.00 94.00 376 ASN A CA 1
ATOM 3064 C C . ASN A 1 376 ? 9.608 -9.153 30.195 1.00 94.00 376 ASN A C 1
ATOM 3066 O O . ASN A 1 376 ? 9.131 -10.044 30.892 1.00 94.00 376 ASN A O 1
ATOM 3070 N N . LEU A 1 377 ? 9.769 -9.321 28.877 1.00 93.88 377 LEU A N 1
ATOM 3071 C CA . LEU A 1 377 ? 9.436 -10.574 28.187 1.00 93.88 377 LEU A CA 1
ATOM 3072 C C . LEU A 1 377 ? 10.225 -11.792 28.696 1.00 93.88 377 LEU A C 1
ATOM 3074 O O . LEU A 1 377 ? 9.771 -12.927 28.547 1.00 93.88 377 LEU A O 1
ATOM 3078 N N . ILE A 1 378 ? 11.397 -11.563 29.288 1.00 94.19 378 ILE A N 1
ATOM 3079 C CA . ILE A 1 378 ? 12.266 -12.598 29.856 1.00 94.19 378 ILE A CA 1
ATOM 3080 C C . ILE A 1 378 ? 12.165 -12.598 31.383 1.00 94.19 378 ILE A C 1
ATOM 3082 O O . ILE A 1 378 ? 12.075 -13.664 31.988 1.00 94.19 378 ILE A O 1
ATOM 3086 N N . LEU A 1 379 ? 12.194 -11.410 31.994 1.00 92.56 379 LEU A N 1
ATOM 3087 C CA . LEU A 1 379 ? 12.343 -11.238 33.442 1.00 92.56 379 LEU A CA 1
ATOM 3088 C C . LEU A 1 379 ? 11.020 -11.338 34.213 1.00 92.56 379 LEU A C 1
ATOM 3090 O O . LEU A 1 379 ? 11.024 -11.599 35.414 1.00 92.56 379 LEU A O 1
ATOM 3094 N N . SER A 1 380 ? 9.885 -11.121 33.547 1.00 91.31 380 SER A N 1
ATOM 3095 C CA . SER A 1 380 ? 8.588 -11.072 34.211 1.00 91.31 380 SER A CA 1
ATOM 3096 C C . SER A 1 380 ? 8.051 -12.456 34.583 1.00 91.31 380 SER A C 1
ATOM 3098 O O . SER A 1 380 ? 7.936 -13.351 33.744 1.00 91.31 380 SER A O 1
ATOM 3100 N N . GLY A 1 381 ? 7.588 -12.592 35.830 1.00 93.19 381 GLY A N 1
ATOM 3101 C CA . GLY A 1 381 ? 6.850 -13.765 36.308 1.00 93.19 381 GLY A CA 1
ATOM 3102 C C . GLY A 1 381 ? 5.389 -13.848 35.834 1.00 93.19 381 GLY A C 1
ATOM 3103 O O . GLY A 1 381 ? 4.692 -14.797 36.197 1.00 93.19 381 GLY A O 1
ATOM 3104 N N . TYR A 1 382 ? 4.897 -12.877 35.053 1.00 94.81 382 TYR A N 1
ATOM 3105 C CA . TYR A 1 382 ? 3.517 -12.886 34.548 1.00 94.81 382 TYR A CA 1
ATOM 3106 C C . TYR A 1 382 ? 3.333 -13.790 33.317 1.00 94.81 382 TYR A C 1
ATOM 3108 O O . TYR A 1 382 ? 2.216 -14.239 33.054 1.00 94.81 382 TYR A O 1
ATOM 3116 N N . ILE A 1 383 ? 4.406 -14.092 32.577 1.00 94.56 383 ILE A N 1
ATOM 3117 C CA . ILE A 1 383 ? 4.344 -14.840 31.312 1.00 94.56 383 ILE A CA 1
ATOM 3118 C C . ILE A 1 383 ? 4.400 -16.350 31.567 1.00 94.56 383 ILE A C 1
ATOM 3120 O O . ILE A 1 383 ? 5.424 -16.900 31.984 1.00 94.56 383 ILE A O 1
ATOM 3124 N N . LYS A 1 384 ? 3.307 -17.033 31.225 1.00 92.94 384 LYS A N 1
ATOM 3125 C CA . LYS A 1 384 ? 3.120 -18.484 31.346 1.00 92.94 384 LYS A CA 1
ATOM 3126 C C . LYS A 1 384 ? 3.371 -19.209 30.020 1.00 92.94 384 LYS A C 1
ATOM 3128 O O . LYS A 1 384 ? 3.555 -18.596 28.970 1.00 92.94 384 LYS A O 1
ATOM 3133 N N . ASP A 1 385 ? 3.324 -20.537 30.058 1.00 93.06 385 ASP A N 1
ATOM 3134 C CA . ASP A 1 385 ? 3.433 -21.399 28.871 1.00 93.06 385 ASP A CA 1
ATOM 3135 C C . ASP A 1 385 ? 2.287 -21.199 27.868 1.00 93.06 385 ASP A C 1
ATOM 3137 O O . ASP A 1 385 ? 2.470 -21.352 26.660 1.00 93.06 385 ASP A O 1
ATOM 3141 N N . GLU A 1 386 ? 1.104 -20.836 28.360 1.00 94.44 386 GLU A N 1
ATOM 3142 C CA . GLU A 1 386 ? -0.086 -20.555 27.551 1.00 94.44 386 GLU A CA 1
ATOM 3143 C C . GLU A 1 386 ? -0.113 -19.136 26.964 1.00 94.44 386 GLU A C 1
ATOM 3145 O O . GLU A 1 386 ? -0.931 -18.860 26.078 1.00 94.44 386 GLU A O 1
ATOM 3150 N N . SER A 1 387 ? 0.788 -18.256 27.422 1.00 96.88 387 SER A N 1
ATOM 3151 C CA . SER A 1 387 ? 0.821 -16.852 27.022 1.00 96.88 387 SER A CA 1
ATOM 3152 C C . SER A 1 387 ? 1.154 -16.687 25.545 1.00 96.88 387 SER A C 1
ATOM 3154 O O . SER A 1 387 ? 1.975 -17.410 24.963 1.00 96.88 387 SER A O 1
ATOM 3156 N N . ARG A 1 388 ? 0.506 -15.703 24.926 1.00 97.31 388 ARG A N 1
ATOM 3157 C CA . ARG A 1 388 ? 0.664 -15.383 23.506 1.00 97.31 388 ARG A CA 1
ATOM 3158 C C . ARG A 1 388 ? 0.890 -13.898 23.328 1.00 97.31 388 ARG A C 1
ATOM 3160 O O . ARG A 1 388 ? 0.276 -13.099 24.021 1.00 97.31 388 ARG A O 1
ATOM 3167 N N . ILE A 1 389 ? 1.741 -13.545 22.374 1.00 96.81 389 ILE A N 1
ATOM 3168 C CA . ILE A 1 389 ? 1.929 -12.160 21.956 1.00 96.81 389 ILE A CA 1
ATOM 3169 C C . ILE A 1 389 ? 1.105 -11.880 20.698 1.00 96.81 389 ILE A C 1
ATOM 3171 O O . ILE A 1 389 ? 1.248 -12.558 19.675 1.00 96.81 389 ILE A O 1
ATOM 3175 N N . LEU A 1 390 ? 0.223 -10.890 20.791 1.00 95.94 390 LEU A N 1
ATOM 3176 C CA . LEU A 1 390 ? -0.491 -10.283 19.677 1.00 95.94 390 LEU A CA 1
ATOM 3177 C C . LEU A 1 390 ? 0.364 -9.122 19.163 1.00 95.94 390 LEU A C 1
ATOM 3179 O O . LEU A 1 390 ? 0.716 -8.228 19.925 1.00 95.94 390 LEU A O 1
ATOM 3183 N N . LEU A 1 391 ? 0.731 -9.165 17.885 1.00 93.69 391 LEU A N 1
ATOM 3184 C CA . LEU A 1 391 ? 1.515 -8.130 17.206 1.00 93.69 391 LEU A CA 1
ATOM 3185 C C . LEU A 1 391 ? 0.668 -7.477 16.127 1.00 93.69 391 LEU A C 1
ATOM 3187 O O . LEU A 1 391 ? -0.196 -8.157 15.561 1.00 93.69 391 LEU A O 1
ATOM 3191 N N . HIS A 1 392 ? 1.005 -6.232 15.780 1.00 92.38 392 HIS A N 1
ATOM 3192 C CA . HIS A 1 392 ? 0.330 -5.479 14.721 1.00 92.38 392 HIS A CA 1
ATOM 3193 C C . HIS A 1 392 ? -1.172 -5.452 15.012 1.00 92.38 392 HIS A C 1
ATOM 3195 O O . HIS A 1 392 ? -1.980 -6.049 14.294 1.00 92.38 392 HIS A O 1
ATOM 3201 N N . CYS A 1 393 ? -1.507 -4.875 16.172 1.00 93.00 393 CYS A N 1
ATOM 3202 C CA . CYS A 1 393 ? -2.887 -4.763 16.629 1.00 93.00 393 CYS A CA 1
ATOM 3203 C C . CYS A 1 393 ? -3.670 -3.736 15.796 1.00 93.00 393 CYS A C 1
ATOM 3205 O O . CYS A 1 393 ? -4.891 -3.833 15.720 1.00 93.00 393 CYS A O 1
ATOM 3207 N N . ASN A 1 394 ? -2.969 -2.808 15.136 1.00 94.31 394 ASN A N 1
ATOM 3208 C CA . ASN A 1 394 ? -3.550 -1.908 14.152 1.00 94.31 394 ASN A CA 1
ATOM 3209 C C . ASN A 1 394 ? -3.942 -2.661 12.864 1.00 94.31 394 ASN A C 1
ATOM 3211 O O . ASN A 1 394 ? -3.113 -3.364 12.276 1.00 94.31 394 ASN A O 1
ATOM 3215 N N . ILE A 1 395 ? -5.186 -2.497 12.410 1.00 94.06 395 ILE A N 1
ATOM 3216 C CA . ILE A 1 395 ? -5.743 -3.206 11.243 1.00 94.06 395 ILE A CA 1
ATOM 3217 C C . ILE A 1 395 ? -4.956 -2.901 9.966 1.00 94.06 395 ILE A C 1
ATOM 3219 O O . ILE A 1 395 ? -4.519 -3.830 9.282 1.00 94.06 395 ILE A O 1
ATOM 3223 N N . LYS A 1 396 ? -4.715 -1.619 9.662 1.00 93.62 396 LYS A N 1
ATOM 3224 C CA . LYS A 1 396 ? -3.996 -1.199 8.446 1.00 93.62 396 LYS A CA 1
ATOM 3225 C C . LYS A 1 396 ? -2.579 -1.751 8.425 1.00 93.62 396 LYS A C 1
ATOM 3227 O O . LYS A 1 396 ? -2.146 -2.304 7.413 1.00 93.62 396 LYS A O 1
ATOM 3232 N N . GLU A 1 397 ? -1.865 -1.654 9.548 1.00 93.38 397 GLU A N 1
ATOM 3233 C CA . GLU A 1 397 ? -0.508 -2.194 9.670 1.00 93.38 397 GLU A CA 1
ATOM 3234 C C . GLU A 1 397 ? -0.496 -3.714 9.452 1.00 93.38 397 GLU A C 1
ATOM 3236 O O . GLU A 1 397 ? 0.364 -4.251 8.744 1.00 93.38 397 GLU A O 1
ATOM 3241 N N . ARG A 1 398 ? -1.472 -4.416 10.035 1.00 92.62 398 ARG A N 1
ATOM 3242 C CA . ARG A 1 398 ? -1.609 -5.868 9.926 1.00 92.62 398 ARG A CA 1
ATOM 3243 C C . ARG A 1 398 ? -1.843 -6.307 8.487 1.00 92.62 398 ARG A C 1
ATOM 3245 O O . ARG A 1 398 ? -1.128 -7.184 8.001 1.00 92.62 398 ARG A O 1
ATOM 3252 N N . VAL A 1 399 ? -2.813 -5.700 7.807 1.00 94.31 399 VAL A N 1
ATOM 3253 C CA . VAL A 1 399 ? -3.155 -6.052 6.424 1.00 94.31 399 VAL A CA 1
ATOM 3254 C C . VAL A 1 399 ? -2.012 -5.678 5.480 1.00 94.31 399 VAL A C 1
ATOM 3256 O O . VAL A 1 399 ? -1.614 -6.512 4.670 1.00 94.31 399 VAL A O 1
ATOM 3259 N N . SER A 1 400 ? -1.380 -4.513 5.663 1.00 93.75 400 SER A N 1
ATOM 3260 C CA . SER A 1 400 ? -0.227 -4.083 4.852 1.00 93.75 400 SER A CA 1
ATOM 3261 C C . SER A 1 400 ? 0.963 -5.040 4.952 1.00 93.75 400 SER A C 1
ATOM 3263 O O . SER A 1 400 ? 1.714 -5.208 3.996 1.00 93.75 400 SER A O 1
ATOM 3265 N N . LYS A 1 401 ? 1.154 -5.700 6.101 1.00 93.69 401 LYS A N 1
ATOM 3266 C CA . LYS A 1 401 ? 2.203 -6.720 6.266 1.00 93.69 401 LYS A CA 1
ATOM 3267 C C . LYS A 1 401 ? 1.845 -8.062 5.635 1.00 93.69 401 LYS A C 1
ATOM 3269 O O . LYS A 1 401 ? 2.748 -8.761 5.183 1.00 93.69 401 LYS A O 1
ATOM 3274 N N . LEU A 1 402 ? 0.565 -8.438 5.634 1.00 93.94 402 LEU A N 1
ATOM 3275 C CA . LEU A 1 402 ? 0.091 -9.691 5.037 1.00 93.94 402 LEU A CA 1
ATOM 3276 C C . LEU A 1 402 ? 0.018 -9.607 3.510 1.00 93.94 402 LEU A C 1
ATOM 3278 O O . LEU A 1 402 ? 0.381 -10.561 2.824 1.00 93.94 402 LEU A O 1
ATOM 3282 N N . ALA A 1 403 ? -0.427 -8.466 2.988 1.00 94.69 403 ALA A N 1
ATOM 3283 C CA . ALA A 1 403 ? -0.647 -8.236 1.569 1.00 94.69 403 ALA A CA 1
ATOM 3284 C C . ALA A 1 403 ? -0.078 -6.871 1.127 1.00 94.69 403 ALA A C 1
ATOM 3286 O O . ALA A 1 403 ? -0.835 -5.997 0.708 1.00 94.69 403 ALA A O 1
ATOM 3287 N N . PRO A 1 404 ? 1.259 -6.674 1.157 1.00 93.88 404 PRO A N 1
ATOM 3288 C CA . PRO A 1 404 ? 1.900 -5.398 0.797 1.00 93.88 404 PRO A CA 1
ATOM 3289 C C . PRO A 1 404 ? 1.743 -5.014 -0.684 1.00 93.88 404 PRO A C 1
ATOM 3291 O O . PRO A 1 404 ? 2.157 -3.938 -1.100 1.00 93.88 404 PRO A O 1
ATOM 3294 N N . PHE A 1 405 ? 1.207 -5.922 -1.497 1.00 91.06 405 PHE A N 1
ATOM 3295 C CA . PHE A 1 405 ? 0.934 -5.731 -2.918 1.00 91.06 405 PHE A CA 1
ATOM 3296 C C . PHE A 1 405 ? -0.464 -5.148 -3.189 1.00 91.06 405 PHE A C 1
ATOM 3298 O O . PHE A 1 405 ? -0.782 -4.881 -4.347 1.00 91.06 405 PHE A O 1
ATOM 3305 N N . LEU A 1 406 ? -1.296 -4.974 -2.156 1.00 94.62 406 LEU A N 1
ATOM 3306 C CA . LEU A 1 406 ? -2.593 -4.311 -2.252 1.00 94.62 406 LEU A CA 1
ATOM 3307 C C . LEU A 1 406 ? -2.484 -2.865 -1.757 1.00 94.62 406 LEU A C 1
ATOM 3309 O O . LEU A 1 406 ? -1.877 -2.601 -0.720 1.00 94.62 406 LEU A O 1
ATOM 3313 N N . GLY A 1 407 ? -3.096 -1.936 -2.488 1.00 94.44 407 GLY A N 1
ATOM 3314 C CA . GLY A 1 407 ? -3.354 -0.584 -2.006 1.00 94.44 407 GLY A CA 1
ATOM 3315 C C . GLY A 1 407 ? -4.601 -0.605 -1.135 1.00 94.44 407 GLY A C 1
ATOM 3316 O O . GLY A 1 407 ? -5.684 -0.895 -1.634 1.00 94.44 407 GLY A O 1
ATOM 3317 N N . LEU A 1 408 ? -4.443 -0.357 0.160 1.00 94.94 408 LEU A N 1
ATOM 3318 C CA . LEU A 1 408 ? -5.559 -0.366 1.102 1.00 94.94 408 LEU A CA 1
ATOM 3319 C C . LEU A 1 408 ? -6.325 0.951 1.041 1.00 94.94 408 LEU A C 1
ATOM 3321 O O . LEU A 1 408 ? -5.716 2.005 0.837 1.00 94.94 408 LEU A O 1
ATOM 3325 N N . ASP A 1 409 ? -7.635 0.880 1.258 1.00 94.19 409 ASP A N 1
ATOM 3326 C CA . ASP A 1 409 ? -8.430 2.064 1.544 1.00 94.19 409 ASP A CA 1
ATOM 3327 C C . ASP A 1 409 ? -7.927 2.741 2.828 1.00 94.19 409 ASP A C 1
ATOM 3329 O O . ASP A 1 409 ? -7.325 2.134 3.725 1.00 94.19 409 ASP A O 1
ATOM 3333 N N . SER A 1 410 ? -8.156 4.043 2.890 1.00 90.81 410 SER A N 1
ATOM 3334 C CA . SER A 1 410 ? -7.854 4.863 4.044 1.00 90.81 410 SER A CA 1
ATOM 3335 C C . SER A 1 410 ? -8.760 4.589 5.236 1.00 90.81 410 SER A C 1
ATOM 3337 O O . SER A 1 410 ? -8.383 5.030 6.316 1.00 90.81 410 SER A O 1
ATOM 3339 N N . ASP A 1 411 ? -9.872 3.868 5.086 1.00 92.69 411 ASP A N 1
ATOM 3340 C CA . ASP A 1 411 ? -10.896 3.768 6.131 1.00 92.69 411 ASP A CA 1
ATOM 3341 C C . ASP A 1 411 ? -11.384 2.319 6.365 1.00 92.69 411 ASP A C 1
ATOM 3343 O O . ASP A 1 411 ? -12.101 1.758 5.533 1.00 92.69 411 ASP A O 1
ATOM 3347 N N . PRO A 1 412 ? -10.914 1.635 7.426 1.00 94.62 412 PRO A N 1
ATOM 3348 C CA . PRO A 1 412 ? -11.385 0.320 7.813 1.00 94.62 412 PRO A CA 1
ATOM 3349 C C . PRO A 1 412 ? -12.629 0.466 8.686 1.00 94.62 412 PRO A C 1
ATOM 3351 O O . PRO A 1 412 ? -12.581 1.130 9.710 1.00 94.62 412 PRO A O 1
ATOM 3354 N N . TYR A 1 413 ? -13.693 -0.250 8.349 1.00 94.81 413 TYR A N 1
ATOM 3355 C CA . TYR A 1 413 ? -14.987 -0.076 8.996 1.00 94.81 413 TYR A CA 1
ATOM 3356 C C . TYR A 1 413 ? -15.408 -1.289 9.825 1.00 94.81 413 TYR A C 1
ATOM 3358 O O . TYR A 1 413 ? -15.073 -2.446 9.521 1.00 94.81 413 TYR A O 1
ATOM 3366 N N . LEU A 1 414 ? -16.148 -1.023 10.902 1.00 95.25 414 LEU A N 1
ATOM 3367 C CA . LEU A 1 414 ? -16.644 -2.036 11.829 1.00 95.25 414 LEU A CA 1
ATOM 3368 C C . LEU A 1 414 ? -18.007 -2.588 11.394 1.00 95.25 414 LEU A C 1
ATOM 3370 O O . LEU A 1 414 ? -18.958 -1.841 11.187 1.00 95.25 414 LEU A O 1
ATOM 3374 N N . VAL A 1 415 ? -18.145 -3.915 11.393 1.00 95.19 415 VAL A N 1
ATOM 3375 C CA . VAL A 1 415 ? -19.421 -4.611 11.179 1.00 95.19 415 VAL A CA 1
ATOM 3376 C C . VAL A 1 415 ? -19.710 -5.598 12.301 1.00 95.19 415 VAL A C 1
ATOM 3378 O O . VAL A 1 415 ? -18.853 -6.373 12.731 1.00 95.19 415 VAL A O 1
ATOM 3381 N N . VAL A 1 416 ? -20.953 -5.591 12.776 1.00 94.88 416 VAL A N 1
ATOM 3382 C CA . VAL A 1 416 ? -21.450 -6.499 13.809 1.00 94.88 416 VAL A CA 1
ATOM 3383 C C . VAL A 1 416 ? -22.200 -7.641 13.143 1.00 94.88 416 VAL A C 1
ATOM 3385 O O . VAL A 1 416 ? -23.270 -7.457 12.577 1.00 94.88 416 VAL A O 1
ATOM 3388 N N . ALA A 1 417 ? -21.673 -8.854 13.238 1.00 93.06 417 ALA A N 1
ATOM 3389 C CA . ALA A 1 417 ? -22.331 -10.034 12.686 1.00 93.06 417 ALA A CA 1
ATOM 3390 C C . ALA A 1 417 ? -22.088 -11.246 13.585 1.00 93.06 417 ALA A C 1
ATOM 3392 O O . ALA A 1 417 ? -21.075 -11.331 14.277 1.00 93.06 417 ALA A O 1
ATOM 3393 N N . ASP A 1 418 ? -23.025 -12.196 13.609 1.00 89.88 418 ASP A N 1
ATOM 3394 C CA . ASP A 1 418 ? -22.897 -13.457 14.356 1.00 89.88 418 ASP A CA 1
ATOM 3395 C C . ASP A 1 418 ? -22.452 -13.302 15.825 1.00 89.88 418 ASP A C 1
ATOM 3397 O O . ASP A 1 418 ? -21.653 -14.091 16.339 1.00 89.88 418 ASP A O 1
ATOM 3401 N N . GLY A 1 419 ? -22.917 -12.258 16.520 1.00 90.44 419 GLY A N 1
ATOM 3402 C CA . GLY A 1 419 ? -22.537 -12.022 17.916 1.00 90.44 419 GLY A CA 1
ATOM 3403 C C . GLY A 1 419 ? -21.142 -11.415 18.127 1.00 90.44 419 GLY A C 1
ATOM 3404 O O . GLY A 1 419 ? -20.701 -11.332 19.279 1.00 90.44 419 GLY A O 1
ATOM 3405 N N . ARG A 1 420 ? -20.435 -11.050 17.050 1.00 91.88 420 ARG A N 1
ATOM 3406 C CA . ARG A 1 420 ? -19.021 -10.649 17.023 1.00 91.88 420 ARG A CA 1
ATOM 3407 C C . ARG A 1 420 ? -18.812 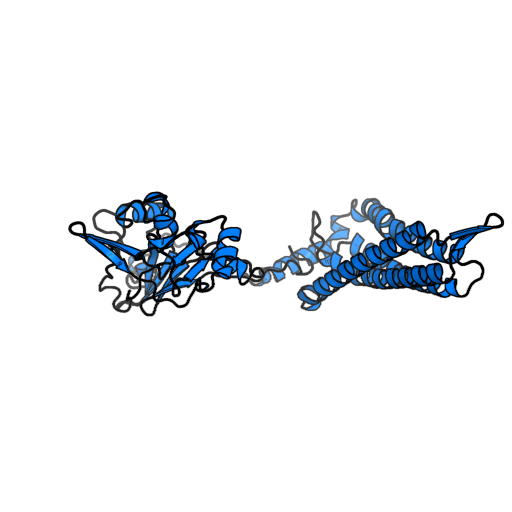-9.355 16.240 1.00 91.88 420 ARG A C 1
ATOM 3409 O O . ARG A 1 420 ? -19.685 -8.902 15.505 1.00 91.88 420 ARG A O 1
ATOM 3416 N N . LEU A 1 421 ? -17.618 -8.799 16.406 1.00 94.38 421 LEU A N 1
ATOM 3417 C CA . LEU A 1 421 ? -17.140 -7.605 15.724 1.00 94.38 421 LEU A CA 1
ATOM 3418 C C . LEU A 1 421 ? -16.145 -8.000 14.633 1.00 94.38 421 LEU A C 1
ATOM 3420 O O . LEU A 1 421 ? -15.171 -8.706 14.908 1.00 94.38 421 LEU A O 1
ATOM 3424 N N . PHE A 1 422 ? -16.398 -7.552 13.411 1.00 95.06 422 PHE A N 1
ATOM 3425 C CA . PHE A 1 422 ? -15.537 -7.748 12.256 1.00 95.06 422 PHE A CA 1
ATOM 3426 C C . PHE A 1 422 ? -15.037 -6.401 11.766 1.00 95.06 422 PHE A C 1
ATOM 3428 O O . PHE A 1 422 ? -15.809 -5.459 11.645 1.00 95.06 422 PHE A O 1
ATOM 3435 N N . TRP A 1 423 ? -13.752 -6.342 11.449 1.00 95.25 423 TRP A N 1
ATOM 3436 C CA . TRP A 1 423 ? -13.181 -5.221 10.721 1.00 95.25 423 TRP A CA 1
ATOM 3437 C C . TRP A 1 423 ? -13.101 -5.582 9.249 1.00 95.25 423 TRP A C 1
ATOM 3439 O O . TRP A 1 423 ? -12.565 -6.640 8.900 1.00 95.25 423 TRP A O 1
ATOM 3449 N N . MET A 1 424 ? -13.619 -4.702 8.404 1.00 95.75 424 MET A N 1
ATOM 3450 C CA . MET A 1 424 ? -13.495 -4.791 6.959 1.00 95.75 424 MET A CA 1
ATOM 3451 C C . MET A 1 424 ? -12.635 -3.639 6.455 1.00 95.75 424 MET A C 1
ATOM 3453 O O . MET A 1 424 ? -12.629 -2.554 7.020 1.00 95.75 424 MET A O 1
ATOM 3457 N N . ILE A 1 425 ? -11.839 -3.905 5.426 1.00 95.56 425 ILE A N 1
ATOM 3458 C CA . ILE A 1 425 ? -11.025 -2.890 4.769 1.00 95.56 425 ILE A CA 1
ATOM 3459 C C . ILE A 1 425 ? -10.991 -3.214 3.288 1.00 95.56 425 ILE A C 1
ATOM 3461 O O . ILE A 1 425 ? -10.623 -4.327 2.894 1.00 95.56 425 ILE A O 1
ATOM 3465 N N . ASP A 1 426 ? -11.388 -2.242 2.481 1.00 95.25 426 ASP A N 1
ATOM 3466 C CA . ASP A 1 426 ? -11.340 -2.390 1.041 1.00 95.25 426 ASP A CA 1
ATOM 3467 C C . ASP A 1 426 ? -9.891 -2.287 0.562 1.00 95.25 426 ASP A C 1
ATOM 3469 O O . ASP A 1 426 ? -9.045 -1.589 1.131 1.00 95.25 426 ASP A O 1
ATOM 3473 N N . ALA A 1 427 ? -9.572 -3.061 -0.468 1.00 95.75 427 ALA A N 1
ATOM 3474 C CA . ALA A 1 427 ? -8.223 -3.168 -0.984 1.00 95.75 427 ALA A CA 1
ATOM 3475 C C . ALA A 1 427 ? -8.252 -3.283 -2.503 1.00 95.75 427 ALA A C 1
ATOM 3477 O O . ALA A 1 427 ? -9.026 -4.044 -3.084 1.00 95.75 427 ALA A O 1
ATOM 3478 N N . TYR A 1 428 ? -7.356 -2.548 -3.145 1.00 93.94 428 TYR A N 1
ATOM 3479 C CA . TYR A 1 428 ? -7.315 -2.385 -4.585 1.00 93.94 428 TYR A CA 1
ATOM 3480 C C . TYR A 1 428 ? -5.972 -2.858 -5.127 1.00 93.94 428 TYR A C 1
ATOM 3482 O O . TYR A 1 428 ? -4.918 -2.691 -4.510 1.00 93.94 428 TYR A O 1
ATOM 3490 N N . THR A 1 429 ? -5.996 -3.433 -6.325 1.00 91.38 429 THR A N 1
ATOM 3491 C CA . THR A 1 429 ? -4.774 -3.607 -7.112 1.00 91.38 429 THR A CA 1
ATOM 3492 C C . THR A 1 429 ? -4.644 -2.412 -8.037 1.00 91.38 429 THR A C 1
ATOM 3494 O O . THR A 1 429 ? -5.587 -2.054 -8.739 1.00 91.38 429 THR A O 1
ATOM 3497 N N . THR A 1 430 ? -3.482 -1.770 -8.024 1.00 87.94 430 THR A N 1
ATOM 3498 C CA . THR A 1 430 ? -3.199 -0.622 -8.884 1.00 87.94 430 THR A CA 1
ATOM 3499 C C . THR A 1 430 ? -2.055 -0.963 -9.823 1.00 87.94 430 THR A C 1
ATOM 3501 O O . THR A 1 430 ? -1.164 -1.756 -9.510 1.00 87.94 430 THR A O 1
ATOM 3504 N N . SER A 1 431 ? -2.087 -0.388 -11.020 1.00 86.19 431 SER A N 1
ATOM 3505 C CA . SER A 1 431 ? -1.017 -0.547 -11.993 1.00 86.19 431 SER A CA 1
ATOM 3506 C C . SER A 1 431 ? -0.796 0.763 -12.720 1.00 86.19 431 SER A C 1
ATOM 3508 O O . SER A 1 431 ? -1.736 1.379 -13.206 1.00 86.19 431 SER A O 1
ATOM 3510 N N . ARG A 1 432 ? 0.473 1.145 -12.836 1.00 87.12 432 ARG A N 1
ATOM 3511 C CA . ARG A 1 432 ? 0.928 2.260 -13.678 1.00 87.12 432 ARG A CA 1
ATOM 3512 C C . ARG A 1 432 ? 1.182 1.850 -15.132 1.00 87.12 432 ARG A C 1
ATOM 3514 O O . ARG A 1 432 ? 1.712 2.631 -15.906 1.00 87.12 432 ARG A O 1
ATOM 3521 N N . TYR A 1 433 ? 0.906 0.593 -15.483 1.00 89.69 433 TYR A N 1
ATOM 3522 C CA . TYR A 1 433 ? 1.291 0.008 -16.768 1.00 89.69 433 TYR A CA 1
ATOM 3523 C C . TYR A 1 433 ? 0.133 -0.073 -17.765 1.00 89.69 433 TYR A C 1
ATOM 3525 O O . TYR A 1 433 ? 0.084 -0.995 -18.580 1.00 89.69 433 TYR A O 1
ATOM 3533 N N . PHE A 1 434 ? -0.785 0.893 -17.734 1.00 92.44 434 PHE A N 1
ATOM 3534 C CA . PHE A 1 434 ? -1.751 1.080 -18.811 1.00 92.44 434 PHE A CA 1
ATOM 3535 C C . PHE A 1 434 ? -1.120 1.969 -19.905 1.00 92.44 434 PHE A C 1
ATOM 3537 O O . PHE A 1 434 ? -0.718 3.088 -19.601 1.00 92.44 434 PHE A O 1
ATOM 3544 N N . PRO A 1 435 ? -0.964 1.489 -21.155 1.00 93.38 435 PRO A N 1
ATOM 3545 C CA . PRO A 1 435 ? -0.333 2.266 -22.227 1.00 93.38 435 PRO A CA 1
ATOM 3546 C C . PRO A 1 435 ? -1.052 3.590 -22.504 1.00 93.38 435 PRO A C 1
ATOM 3548 O O . PRO A 1 435 ? -2.278 3.602 -22.549 1.00 93.38 435 PRO A O 1
ATOM 3551 N N . TYR A 1 436 ? -0.295 4.661 -22.755 1.00 93.31 436 TYR A N 1
ATOM 3552 C CA . TYR A 1 436 ? -0.780 6.000 -23.131 1.00 93.31 436 TYR A CA 1
ATOM 3553 C C . TYR A 1 436 ? -1.657 6.732 -22.099 1.00 93.31 436 TYR A C 1
ATOM 3555 O O . TYR A 1 436 ? -2.053 7.869 -22.342 1.00 93.31 436 TYR A O 1
ATOM 3563 N N . ALA A 1 437 ? -1.956 6.127 -20.950 1.00 90.19 437 ALA A N 1
ATOM 3564 C CA . ALA A 1 437 ? -2.881 6.695 -19.977 1.00 90.19 437 ALA A CA 1
ATOM 3565 C C . ALA A 1 437 ? -2.160 7.281 -18.765 1.00 90.19 437 ALA A C 1
ATOM 3567 O O . ALA A 1 437 ? -1.196 6.696 -18.264 1.00 90.19 437 ALA A O 1
ATOM 3568 N N . LYS A 1 438 ? -2.690 8.397 -18.267 1.00 80.88 438 LYS A N 1
ATOM 3569 C CA . LYS A 1 438 ? -2.370 8.965 -16.959 1.00 80.88 438 LYS A CA 1
ATOM 3570 C C . LYS A 1 438 ? -3.578 9.665 -16.369 1.00 80.88 438 LYS A C 1
ATOM 3572 O O . LYS A 1 438 ? -4.324 10.276 -17.167 1.00 80.88 438 LYS A O 1
#